Protein AF-A0A357G7L3-F1 (afdb_monomer_lite)

pLDDT: mean 85.68, std 18.19, range [25.36, 98.94]

Sequence (609 aa):
MKKRIKSASIWLIFLLSIVPFSFSGWFTFSQGAEYEEIDGYQEWTENRIVDGEININPEATLVIKKGVKITFEGRAGINAQGKLIVKGTVKEPVVFQKGSEGSEYSISIDSGGEAKISNADISGGGAAPGILMYNDKFFANTAKAASEGAIYVYRNGRLEIESSNLHNNITAIYVEKSSVFNPVKVNRSKFINNADYDVVCSNCISDTDFKYNWWGYADGPKKYFIGSQQYGYEKIRGSINFSDWADREDFRDPVILVPGILGSQKKDGQWQLDLVFHTYDNLYEEFVDSGYVPEKDLFKFPYEWRDSNIENAKLLEKKIEEIKTQTKWPKVDVVAHSMGGLLTREYVESNYYGNDIDQLVTLGTPHNGAPEAYLKWEGSKWFWSIGDIYAKNIVKQEAEESGFDNIFDYMRQRPITSLKELLPVYDYLQDADNNYAFKVYPDDYPRNEFLENINNEENKNKLNNIEFNKIIGKLGNENITIAGFKVVDADMGKYWEHGYPHGLEIPVFGDGGMFYSDGDKTVPLFSGRSENIPADYLIEIDSDHHNLPTEAQRDVLELLTGKRPEEENRDNLIKNILFVSVFSPVDLQITAPDGNRIGKDFATGEILN

Structure (mmCIF, N/CA/C/O backbone):
data_AF-A0A357G7L3-F1
#
_entry.id   AF-A0A357G7L3-F1
#
loop_
_atom_site.group_PDB
_atom_site.id
_atom_site.type_symbol
_atom_site.label_atom_id
_atom_site.label_alt_id
_atom_site.label_comp_id
_atom_site.label_asym_id
_atom_site.label_entity_id
_atom_site.label_seq_id
_atom_site.pdbx_PDB_ins_code
_atom_site.Cartn_x
_atom_site.Cartn_y
_atom_site.Cartn_z
_atom_site.occupancy
_atom_site.B_iso_or_equiv
_atom_site.auth_seq_id
_atom_site.auth_comp_id
_atom_site.auth_asym_id
_atom_site.auth_atom_id
_atom_site.pdbx_PDB_model_num
ATOM 1 N N . MET A 1 1 ? 67.935 1.672 54.581 1.00 39.34 1 MET A N 1
ATOM 2 C CA . MET A 1 1 ? 68.642 2.597 53.668 1.00 39.34 1 MET A CA 1
ATOM 3 C C . MET A 1 1 ? 67.605 3.559 53.094 1.00 39.34 1 MET A C 1
ATOM 5 O O . MET A 1 1 ? 66.572 3.108 52.625 1.00 39.34 1 MET A O 1
ATOM 9 N N . LYS A 1 2 ? 67.802 4.867 53.289 1.00 31.62 2 LYS A N 1
ATOM 10 C CA . LYS A 1 2 ? 66.852 5.952 52.986 1.00 31.62 2 LYS A CA 1
ATOM 11 C C . LYS A 1 2 ? 66.720 6.192 51.472 1.00 31.62 2 LYS A C 1
ATOM 13 O O . LYS A 1 2 ? 67.746 6.386 50.832 1.00 31.62 2 LYS A O 1
ATOM 18 N N . LYS A 1 3 ? 65.497 6.374 50.962 1.00 32.53 3 LYS A N 1
ATOM 19 C CA . LYS A 1 3 ? 65.072 7.594 50.240 1.00 32.53 3 LYS A CA 1
ATOM 20 C C . LYS A 1 3 ? 63.550 7.606 50.058 1.00 32.53 3 LYS A C 1
ATOM 22 O O . LYS A 1 3 ? 62.914 6.575 49.902 1.00 32.53 3 LYS A O 1
ATOM 27 N N . ARG A 1 4 ? 62.995 8.805 50.178 1.00 31.42 4 ARG A N 1
ATOM 28 C CA . ARG A 1 4 ? 61.582 9.183 50.274 1.00 31.42 4 ARG A CA 1
ATOM 29 C C . ARG A 1 4 ? 61.407 10.378 49.313 1.00 31.42 4 ARG A C 1
ATOM 31 O O . ARG A 1 4 ? 62.394 11.099 49.159 1.00 31.42 4 ARG A O 1
ATOM 38 N N . ILE A 1 5 ? 60.165 10.638 48.853 1.00 32.31 5 ILE A N 1
ATOM 39 C CA . ILE A 1 5 ? 59.614 11.952 48.390 1.00 32.31 5 ILE A CA 1
ATOM 40 C C . ILE A 1 5 ? 59.946 12.278 46.899 1.00 32.31 5 ILE A C 1
ATOM 42 O O . ILE A 1 5 ? 61.085 12.061 46.515 1.00 32.31 5 ILE A O 1
ATOM 46 N N . LYS A 1 6 ? 59.098 12.777 45.964 1.00 30.19 6 LYS A N 1
ATOM 47 C CA . LYS A 1 6 ? 57.823 13.563 45.859 1.00 30.19 6 LYS A CA 1
ATOM 48 C C . LYS A 1 6 ? 57.336 13.448 44.373 1.00 30.19 6 LYS A C 1
ATOM 50 O O . LYS A 1 6 ? 58.198 13.316 43.518 1.00 30.19 6 LYS A O 1
ATOM 55 N N . SER A 1 7 ? 56.050 13.282 44.022 1.00 26.92 7 SER A N 1
ATOM 56 C CA . SER A 1 7 ? 54.958 14.266 43.762 1.00 26.92 7 SER A CA 1
ATOM 57 C C . SER A 1 7 ? 54.623 14.563 42.286 1.00 26.92 7 SER A C 1
ATOM 59 O O . SER A 1 7 ? 55.521 14.880 41.519 1.00 26.92 7 SER A O 1
ATOM 61 N N . ALA A 1 8 ? 53.305 14.665 42.042 1.00 26.86 8 ALA A N 1
ATOM 62 C CA . ALA A 1 8 ? 52.579 15.570 41.130 1.00 26.86 8 ALA A CA 1
ATOM 63 C C . ALA A 1 8 ? 52.374 15.189 39.641 1.00 26.86 8 ALA A C 1
ATOM 65 O O . ALA A 1 8 ? 53.281 15.289 38.828 1.00 26.86 8 ALA A O 1
ATOM 66 N N . SER A 1 9 ? 51.114 14.816 39.354 1.00 26.20 9 SER A N 1
ATOM 67 C CA . SER A 1 9 ? 50.146 15.399 38.394 1.00 26.20 9 SER A CA 1
ATOM 68 C C . SER A 1 9 ? 50.564 15.762 36.958 1.00 26.20 9 SER A C 1
ATOM 70 O O . SER A 1 9 ? 51.493 16.541 36.800 1.00 26.20 9 SER A O 1
ATOM 72 N N . ILE A 1 10 ? 49.752 15.353 35.955 1.00 28.16 10 ILE A N 1
ATOM 73 C CA . ILE A 1 10 ? 49.103 16.207 34.913 1.00 28.16 10 ILE A CA 1
ATOM 74 C C . ILE A 1 10 ? 48.273 15.361 33.890 1.00 28.16 10 ILE A C 1
ATOM 76 O O . ILE A 1 10 ? 48.823 14.480 33.244 1.00 28.16 10 ILE A O 1
ATOM 80 N N . TRP A 1 11 ? 46.960 15.675 33.812 1.00 25.36 11 TRP A N 1
ATOM 81 C CA . TRP A 1 11 ? 45.979 15.771 32.684 1.00 25.36 11 TRP A CA 1
ATOM 82 C C . TRP A 1 11 ? 45.810 14.639 31.627 1.00 25.36 11 TRP A C 1
ATOM 84 O O . TRP A 1 11 ? 46.772 14.266 30.974 1.00 25.36 11 TRP A O 1
ATOM 94 N N . LEU A 1 12 ? 44.625 13.994 31.501 1.00 25.47 12 LEU A N 1
ATOM 95 C CA . LEU A 1 12 ? 43.360 14.341 30.765 1.00 25.47 12 LEU A CA 1
ATOM 96 C C . LEU A 1 12 ? 43.312 13.545 29.422 1.00 25.47 12 LEU A C 1
ATOM 98 O O . LEU A 1 12 ? 44.303 13.544 28.711 1.00 25.47 12 LEU A O 1
ATOM 102 N N . ILE A 1 13 ? 42.287 12.763 29.039 1.00 27.81 13 ILE A N 1
ATOM 103 C CA . ILE A 1 13 ? 40.971 13.162 28.486 1.00 27.81 13 ILE A CA 1
ATOM 104 C C . ILE A 1 13 ? 40.034 11.936 28.389 1.00 27.81 13 ILE A C 1
ATOM 106 O O . ILE A 1 13 ? 40.453 10.835 28.041 1.00 27.81 13 ILE A O 1
ATOM 110 N N . PHE A 1 14 ? 38.757 12.189 28.689 1.00 28.38 14 PHE A N 1
ATOM 111 C CA . PHE A 1 14 ? 37.564 11.354 28.501 1.00 28.38 14 PHE A CA 1
ATOM 112 C C . PHE A 1 14 ? 37.250 11.081 27.018 1.00 28.38 14 PHE A C 1
ATOM 114 O O . PHE A 1 14 ? 37.253 12.012 26.218 1.00 28.38 14 PHE A O 1
ATOM 121 N N . LEU A 1 15 ? 36.808 9.864 26.694 1.00 26.70 15 LEU A N 1
ATOM 122 C CA . LEU A 1 15 ? 35.846 9.628 25.610 1.00 26.70 15 LEU A CA 1
ATOM 123 C C . LEU A 1 15 ? 35.003 8.401 25.974 1.00 26.70 15 LEU A C 1
ATOM 125 O O . LEU A 1 15 ? 35.459 7.263 25.917 1.00 26.70 15 LEU A O 1
ATOM 129 N N . LEU A 1 16 ? 33.791 8.686 26.452 1.00 28.05 16 LEU A N 1
ATOM 130 C CA . LEU A 1 16 ? 32.743 7.730 26.789 1.00 28.05 16 LEU A CA 1
ATOM 131 C C . LEU A 1 16 ? 31.915 7.494 25.523 1.00 28.05 16 LEU A C 1
ATOM 133 O O . LEU A 1 16 ? 31.209 8.393 25.073 1.00 28.05 16 LEU A O 1
ATOM 137 N N . SER A 1 17 ? 32.008 6.299 24.952 1.00 29.05 17 SER A N 1
ATOM 138 C CA . SER A 1 17 ? 31.019 5.767 24.019 1.00 29.05 17 SER A CA 1
ATOM 139 C C . SER A 1 17 ? 29.922 5.082 24.836 1.00 29.05 17 SER A C 1
ATOM 141 O O . SER A 1 17 ? 30.154 4.065 25.488 1.00 29.05 17 SER A O 1
ATOM 143 N N . ILE A 1 18 ? 28.730 5.677 24.844 1.00 30.11 18 ILE A N 1
ATOM 144 C CA . ILE A 1 18 ? 27.526 5.081 25.424 1.00 30.11 18 ILE A CA 1
ATOM 145 C C . ILE A 1 18 ? 26.896 4.200 24.346 1.00 30.11 18 ILE A C 1
ATOM 147 O O . ILE A 1 18 ? 26.459 4.696 23.311 1.00 30.11 18 ILE A O 1
ATOM 151 N N . VAL A 1 19 ? 26.859 2.897 24.605 1.00 28.52 19 VAL A N 1
ATOM 152 C CA . VAL A 1 19 ? 25.943 1.947 23.963 1.00 28.52 19 VAL A CA 1
ATOM 153 C C . VAL A 1 19 ? 24.786 1.752 24.949 1.00 28.52 19 VAL A C 1
ATOM 155 O O . VAL A 1 19 ? 25.072 1.496 26.124 1.00 28.52 19 VAL A O 1
ATOM 158 N N . PRO A 1 20 ? 23.506 1.876 24.559 1.00 31.75 20 PRO A N 1
ATOM 159 C CA . PRO A 1 20 ? 22.413 1.539 25.458 1.00 31.75 20 PRO A CA 1
ATOM 160 C C . PRO A 1 20 ? 22.331 0.012 25.590 1.00 31.75 20 PRO A C 1
ATOM 162 O O . PRO A 1 20 ? 21.983 -0.697 24.651 1.00 31.75 20 PRO A O 1
ATOM 165 N N . PHE A 1 21 ? 22.706 -0.494 26.764 1.00 30.22 21 PHE A N 1
ATOM 166 C CA . PHE A 1 21 ? 22.472 -1.878 27.172 1.00 30.22 21 PHE A CA 1
ATOM 167 C C . PHE A 1 21 ? 21.003 -2.047 27.583 1.00 30.22 21 PHE A C 1
ATOM 169 O O . PHE A 1 21 ? 20.530 -1.344 28.475 1.00 30.22 21 PHE A O 1
ATOM 176 N N . SER A 1 22 ? 20.309 -3.018 26.990 1.00 30.03 22 SER A N 1
ATOM 177 C CA . SER A 1 22 ? 19.038 -3.542 27.495 1.00 30.03 22 SER A CA 1
ATOM 178 C C . SER A 1 22 ? 19.307 -4.446 28.702 1.00 30.03 22 SER A C 1
ATOM 180 O O . SER A 1 22 ? 20.024 -5.442 28.580 1.00 30.03 22 SER A O 1
ATOM 182 N N . PHE A 1 23 ? 18.742 -4.126 29.865 1.00 31.41 23 PHE A N 1
ATOM 183 C CA . PHE A 1 23 ? 18.791 -5.004 31.034 1.00 31.41 23 PHE A CA 1
ATOM 184 C C . PHE A 1 23 ? 17.502 -5.823 31.117 1.00 31.41 23 PHE A C 1
ATOM 186 O O . PHE A 1 23 ? 16.432 -5.289 31.387 1.00 31.41 23 PHE A O 1
ATOM 193 N N . SER A 1 24 ? 17.620 -7.132 30.911 1.00 33.69 24 SER A N 1
ATOM 194 C CA . SER A 1 24 ? 16.601 -8.120 31.255 1.00 33.69 24 SER A CA 1
ATOM 195 C C . SER A 1 24 ? 16.919 -8.739 32.619 1.00 33.69 24 SER A C 1
ATOM 197 O O . SER A 1 24 ? 18.029 -9.238 32.814 1.00 33.69 24 SER A O 1
ATOM 199 N N . GLY A 1 25 ? 15.926 -8.810 33.508 1.00 32.34 25 GLY A N 1
ATOM 200 C CA . GLY A 1 25 ? 15.836 -9.895 34.488 1.00 32.34 25 GLY A CA 1
ATOM 201 C C . GLY A 1 25 ? 15.908 -9.527 35.973 1.00 32.34 25 GLY A C 1
ATOM 202 O O . GLY A 1 25 ? 16.988 -9.398 36.538 1.00 32.34 25 GLY A O 1
ATOM 203 N N . TRP A 1 26 ? 14.723 -9.561 36.592 1.00 32.16 26 TRP A N 1
ATOM 204 C CA . TRP A 1 26 ? 14.417 -10.070 37.940 1.00 32.16 26 TRP A CA 1
ATOM 205 C C . TRP A 1 26 ? 14.844 -9.244 39.160 1.00 32.16 26 TRP A C 1
ATOM 207 O O . TRP A 1 26 ? 15.916 -9.445 39.721 1.00 32.16 26 TRP A O 1
ATOM 217 N N . PHE A 1 27 ? 13.887 -8.482 39.700 1.00 31.22 27 PHE A N 1
ATOM 218 C CA . PHE A 1 27 ? 13.750 -8.273 41.144 1.00 31.22 27 PHE A CA 1
ATOM 219 C C . PHE A 1 27 ? 12.268 -8.258 41.537 1.00 31.22 27 PHE A C 1
ATOM 221 O O . PHE A 1 27 ? 11.492 -7.469 41.020 1.00 31.22 27 PHE A O 1
ATOM 228 N N . THR A 1 28 ? 11.884 -9.121 42.477 1.00 36.12 28 THR A N 1
ATOM 229 C CA . THR A 1 28 ? 10.597 -9.066 43.187 1.00 36.12 28 THR A CA 1
ATOM 230 C C . THR A 1 28 ? 10.779 -8.360 44.528 1.00 36.12 28 THR A C 1
ATOM 232 O O . THR A 1 28 ? 11.571 -8.857 45.327 1.00 36.12 28 THR A O 1
ATOM 235 N N . PHE A 1 29 ? 10.018 -7.293 44.815 1.00 29.64 29 PHE A N 1
ATOM 236 C CA . PHE A 1 29 ? 9.606 -6.895 46.178 1.00 29.64 29 PHE A CA 1
ATOM 237 C C . PHE A 1 29 ? 8.396 -5.921 46.171 1.00 29.64 29 PHE A C 1
ATOM 239 O O . PHE A 1 29 ? 8.547 -4.733 45.942 1.00 29.64 29 PHE A O 1
ATOM 246 N N . SER A 1 30 ? 7.213 -6.471 46.485 1.00 33.09 30 SER A N 1
ATOM 247 C CA . SER A 1 30 ? 6.075 -5.963 47.292 1.00 33.09 30 SER A CA 1
ATOM 248 C C . SER A 1 30 ? 5.694 -4.459 47.379 1.00 33.09 30 SER A C 1
ATOM 250 O O . SER A 1 30 ? 6.365 -3.683 48.053 1.00 33.09 30 SER A O 1
ATOM 252 N N . GLN A 1 31 ? 4.423 -4.213 47.007 1.00 37.75 31 GLN A N 1
ATOM 253 C CA . GLN A 1 31 ? 3.439 -3.189 47.442 1.00 37.75 31 GLN A CA 1
ATOM 254 C C . GLN A 1 31 ? 3.628 -1.715 47.030 1.00 37.75 31 GLN A C 1
ATOM 256 O O . GLN A 1 31 ? 4.092 -0.868 47.788 1.00 37.75 31 GLN A O 1
ATOM 261 N N . GLY A 1 32 ? 3.046 -1.423 45.869 1.00 33.84 32 GLY A N 1
ATOM 262 C CA . GLY A 1 32 ? 2.427 -0.182 45.393 1.00 33.84 32 GLY A CA 1
ATOM 263 C C . GLY A 1 32 ? 1.680 -0.570 44.108 1.00 33.84 32 GLY A C 1
ATOM 264 O O . GLY A 1 32 ? 2.061 -1.571 43.511 1.00 33.84 32 GLY A O 1
ATOM 265 N N . ALA A 1 33 ? 0.600 0.103 43.701 1.00 41.78 33 ALA A N 1
ATOM 266 C 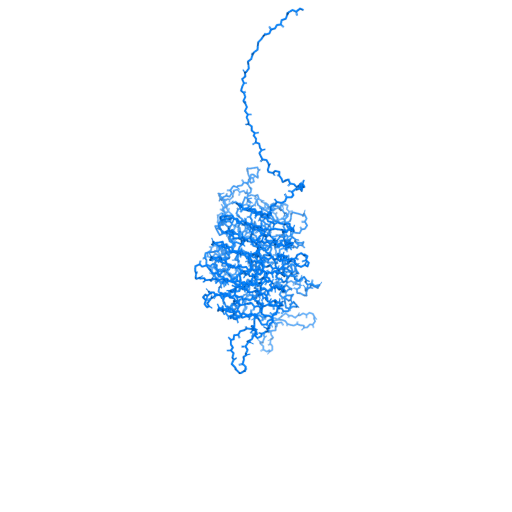CA . ALA A 1 33 ? 0.013 -0.178 42.384 1.00 41.78 33 ALA A CA 1
ATOM 267 C C . ALA A 1 33 ? 1.110 0.047 41.327 1.00 41.78 33 ALA A C 1
ATOM 269 O O . ALA A 1 33 ? 1.561 1.181 41.178 1.00 41.78 33 ALA A O 1
ATOM 270 N N . GLU A 1 34 ? 1.620 -1.021 40.704 1.00 59.03 34 GLU A N 1
ATOM 271 C CA . GLU A 1 34 ? 2.660 -0.910 39.681 1.00 59.03 34 GLU A CA 1
ATOM 272 C C . GLU A 1 34 ? 2.021 -0.253 38.460 1.00 59.03 34 GLU A C 1
ATOM 274 O O . GLU A 1 34 ? 1.137 -0.815 37.814 1.00 59.03 34 GLU A O 1
ATOM 279 N N . TYR A 1 35 ? 2.420 0.989 38.207 1.00 69.69 35 TYR A N 1
ATOM 280 C CA . TYR A 1 35 ? 2.161 1.662 36.951 1.00 69.69 35 TYR A CA 1
ATOM 281 C C . TYR A 1 35 ? 3.494 1.851 36.225 1.00 69.69 35 TYR A C 1
ATOM 283 O O . TYR A 1 35 ? 4.510 2.169 36.847 1.00 69.69 35 TYR A O 1
ATOM 291 N N . GLU A 1 36 ? 3.497 1.630 34.917 1.00 87.88 36 GLU A N 1
ATOM 292 C CA . GLU A 1 36 ? 4.635 1.897 34.034 1.00 87.88 36 GLU A CA 1
ATOM 293 C C . GLU A 1 36 ? 4.370 3.194 33.278 1.00 87.88 36 GLU A C 1
ATOM 295 O O . GLU A 1 36 ? 3.270 3.412 32.774 1.00 87.88 36 GLU A O 1
ATOM 300 N N . GLU A 1 37 ? 5.371 4.066 33.208 1.00 93.19 37 GLU A N 1
ATOM 301 C CA . GLU A 1 37 ? 5.282 5.343 32.501 1.00 93.19 37 GLU A CA 1
ATOM 302 C C . GLU A 1 37 ? 6.087 5.292 31.201 1.00 93.19 37 GLU A C 1
ATOM 304 O O . GLU A 1 37 ? 7.216 4.797 31.165 1.00 93.19 37 GLU A O 1
ATOM 309 N N . ILE A 1 38 ? 5.508 5.842 30.136 1.00 95.06 38 ILE A N 1
ATOM 310 C CA . ILE A 1 38 ? 6.171 6.070 28.854 1.00 95.06 38 ILE A CA 1
ATOM 311 C C . ILE A 1 38 ? 6.295 7.581 28.669 1.00 95.06 38 ILE A C 1
ATOM 313 O O . ILE A 1 38 ? 5.299 8.259 28.426 1.00 95.06 38 ILE A O 1
ATOM 317 N N . ASP A 1 39 ? 7.523 8.093 28.775 1.00 94.25 39 ASP A N 1
ATOM 318 C CA . ASP A 1 39 ? 7.857 9.530 28.727 1.00 94.25 39 ASP A CA 1
ATOM 319 C C . ASP A 1 39 ? 8.381 10.013 27.364 1.00 94.25 39 ASP A C 1
ATOM 321 O O . ASP A 1 39 ? 8.686 11.190 27.176 1.00 94.25 39 ASP A O 1
ATOM 325 N N . GLY A 1 40 ? 8.537 9.107 26.401 1.00 95.94 40 GLY A N 1
ATOM 326 C CA . GLY A 1 40 ? 9.129 9.413 25.103 1.00 95.94 40 GLY A CA 1
ATOM 327 C C . GLY A 1 40 ? 8.655 8.465 24.013 1.00 95.94 40 GLY A C 1
ATOM 328 O O . GLY A 1 40 ? 7.527 7.982 24.043 1.00 95.94 40 GLY A O 1
ATOM 329 N N . TYR A 1 41 ? 9.515 8.213 23.031 1.00 97.69 41 TYR A N 1
ATOM 330 C CA . TYR A 1 41 ? 9.234 7.243 21.980 1.00 97.69 41 TYR A CA 1
ATOM 331 C C . TYR A 1 41 ? 9.600 5.829 22.435 1.00 97.69 41 TYR A C 1
ATOM 333 O O . TYR A 1 41 ? 10.744 5.584 22.821 1.00 97.69 41 TYR A O 1
ATOM 341 N N . GLN A 1 42 ? 8.656 4.899 22.340 1.00 97.44 42 GLN A N 1
ATOM 342 C CA . GLN A 1 42 ? 8.879 3.481 22.597 1.00 97.44 42 GLN A CA 1
ATOM 343 C C . GLN A 1 42 ? 8.189 2.635 21.529 1.00 97.44 42 GLN A C 1
ATOM 345 O O . GLN A 1 42 ? 7.075 2.939 21.109 1.00 97.44 42 GLN A O 1
ATOM 350 N N . GLU A 1 43 ? 8.837 1.543 21.124 1.00 97.31 43 GLU A N 1
ATOM 351 C CA . GLU A 1 43 ? 8.228 0.523 20.272 1.00 97.31 43 GLU A CA 1
ATOM 352 C C . GLU A 1 43 ? 8.157 -0.813 21.006 1.00 97.31 43 GLU A C 1
ATOM 354 O O . GLU A 1 43 ? 9.115 -1.224 21.664 1.00 97.31 43 GLU A O 1
ATOM 359 N N . TRP A 1 44 ? 7.029 -1.504 20.873 1.00 97.88 44 TRP A N 1
ATOM 360 C CA . TRP A 1 44 ? 6.854 -2.885 21.299 1.00 97.88 44 TRP A CA 1
ATOM 361 C C . TRP A 1 44 ? 6.809 -3.784 20.069 1.00 97.88 44 TRP A C 1
ATOM 363 O O . TRP A 1 44 ? 5.959 -3.615 19.193 1.00 97.88 44 TRP A O 1
ATOM 373 N N . THR A 1 45 ? 7.737 -4.737 20.026 1.00 97.31 45 THR A N 1
ATOM 374 C CA . THR A 1 45 ? 7.901 -5.736 18.957 1.00 97.31 45 THR A CA 1
ATOM 375 C C . THR A 1 45 ? 7.751 -7.169 19.464 1.00 97.31 45 THR A C 1
ATOM 377 O O . THR A 1 45 ? 7.819 -8.106 18.678 1.00 97.31 45 THR A O 1
ATOM 380 N N . GLU A 1 46 ? 7.570 -7.356 20.773 1.00 97.75 46 GLU A N 1
ATOM 381 C CA . GLU A 1 46 ? 7.456 -8.663 21.419 1.00 97.75 46 GLU A CA 1
ATOM 382 C C . GLU A 1 46 ? 6.165 -8.762 22.230 1.00 97.75 46 GLU A C 1
ATOM 384 O O . GLU A 1 46 ? 5.632 -7.761 22.715 1.00 97.75 46 GLU A O 1
ATOM 389 N N . ASN A 1 47 ? 5.681 -9.994 22.395 1.00 98.06 47 ASN A N 1
ATOM 390 C CA . ASN A 1 47 ? 4.518 -10.290 23.225 1.00 98.06 47 ASN A CA 1
ATOM 391 C C . ASN A 1 47 ? 4.743 -9.829 24.665 1.00 98.06 47 ASN A C 1
ATOM 393 O O . ASN A 1 47 ? 5.826 -10.005 25.225 1.00 98.06 47 ASN A O 1
ATOM 397 N N . ARG A 1 48 ? 3.690 -9.299 25.285 1.00 95.81 48 ARG A N 1
ATOM 398 C CA . ARG A 1 48 ? 3.775 -8.678 26.602 1.00 95.81 48 ARG A CA 1
ATOM 399 C C . ARG A 1 48 ? 2.618 -9.089 27.500 1.00 95.81 48 ARG A C 1
ATOM 401 O O . ARG A 1 48 ? 1.477 -9.196 27.054 1.00 95.81 48 ARG A O 1
ATOM 408 N N . ILE A 1 49 ? 2.929 -9.286 28.777 1.00 96.06 49 ILE A N 1
ATOM 409 C CA . ILE A 1 49 ? 1.937 -9.362 29.849 1.00 96.06 49 ILE A CA 1
ATOM 410 C C . ILE A 1 49 ? 1.882 -7.988 30.516 1.00 96.06 49 ILE A C 1
ATOM 412 O O . ILE A 1 49 ? 2.929 -7.408 30.805 1.00 96.06 49 ILE A O 1
ATOM 416 N N . VAL A 1 50 ? 0.673 -7.477 30.718 1.00 92.31 50 VAL A N 1
ATOM 417 C CA . VAL A 1 50 ? 0.401 -6.225 31.425 1.00 92.31 50 VAL A CA 1
ATOM 418 C C . VAL A 1 50 ? -0.469 -6.565 32.630 1.00 92.31 50 VAL A C 1
ATOM 420 O O . VAL A 1 50 ? -1.595 -7.020 32.469 1.00 92.31 50 VAL A O 1
ATOM 423 N N . ASP A 1 51 ? 0.056 -6.380 33.833 1.00 89.62 51 ASP A N 1
ATOM 424 C CA . ASP A 1 51 ? -0.582 -6.720 35.113 1.00 89.62 51 ASP A CA 1
ATOM 425 C C . ASP A 1 51 ? -0.840 -5.487 36.005 1.00 89.62 51 ASP A C 1
ATOM 427 O O . ASP A 1 51 ? -1.173 -5.614 37.185 1.00 89.62 51 ASP A O 1
ATOM 431 N N . GLY A 1 52 ? -0.740 -4.293 35.411 1.00 84.38 52 GLY A N 1
ATOM 432 C CA . GLY A 1 52 ? -0.991 -2.988 36.020 1.00 84.38 52 GLY A CA 1
ATOM 433 C C . GLY A 1 52 ? -1.370 -1.931 34.975 1.00 84.38 52 GLY A C 1
ATOM 434 O O . GLY A 1 52 ? -1.823 -2.265 33.879 1.00 84.38 52 GLY A O 1
ATOM 435 N N . GLU A 1 53 ? -1.201 -0.650 35.303 1.00 87.69 53 GLU A N 1
ATOM 436 C CA . GLU A 1 53 ? -1.560 0.457 34.400 1.00 87.69 53 GLU A CA 1
ATOM 437 C C . GLU A 1 53 ? -0.338 0.962 33.620 1.00 87.69 53 GLU A C 1
ATOM 439 O O . GLU A 1 53 ? 0.674 1.332 34.215 1.00 87.69 53 GLU A O 1
ATOM 444 N N . ILE A 1 54 ? -0.434 1.041 32.293 1.00 92.25 54 ILE A N 1
ATOM 445 C CA . ILE A 1 54 ? 0.579 1.673 31.439 1.00 92.25 54 ILE A CA 1
ATOM 446 C C . ILE A 1 54 ? 0.136 3.101 31.117 1.00 92.25 54 ILE A C 1
ATOM 448 O O . ILE A 1 54 ? -0.823 3.294 30.376 1.00 92.25 54 ILE A O 1
ATOM 452 N N . ASN A 1 55 ? 0.846 4.113 31.610 1.00 93.00 55 ASN A N 1
ATOM 453 C CA . ASN A 1 55 ? 0.570 5.517 31.312 1.00 93.00 55 ASN A CA 1
ATOM 454 C C . ASN A 1 55 ? 1.485 6.021 30.193 1.00 93.00 55 ASN A C 1
ATOM 456 O O . ASN A 1 55 ? 2.696 6.137 30.365 1.00 93.00 55 ASN A O 1
ATOM 460 N N . ILE A 1 56 ? 0.900 6.370 29.049 1.00 95.88 56 ILE A N 1
ATOM 461 C CA . ILE A 1 56 ? 1.601 7.085 27.980 1.00 95.88 56 ILE A CA 1
ATOM 462 C C . ILE A 1 56 ? 1.438 8.573 28.260 1.00 95.88 56 ILE A C 1
ATOM 464 O O . ILE A 1 56 ? 0.355 9.127 28.048 1.00 95.88 56 ILE A O 1
ATOM 468 N N . ASN A 1 57 ? 2.503 9.206 28.743 1.00 95.56 57 ASN A N 1
ATOM 469 C CA . ASN A 1 57 ? 2.475 10.599 29.168 1.00 95.56 57 ASN A CA 1
ATOM 470 C C . ASN A 1 57 ? 2.292 11.558 27.975 1.00 95.56 57 ASN A C 1
ATOM 472 O O . ASN A 1 57 ? 2.504 11.173 26.821 1.00 95.56 57 ASN A O 1
ATOM 476 N N . PRO A 1 58 ? 1.871 12.815 28.212 1.00 95.19 58 PRO A N 1
ATOM 477 C CA . PRO A 1 58 ? 1.761 13.810 27.149 1.00 95.19 58 PRO A CA 1
ATOM 478 C C . PRO A 1 58 ? 3.056 13.913 26.333 1.00 95.19 58 PRO A C 1
ATOM 480 O O . PRO A 1 58 ? 4.145 13.825 26.887 1.00 95.19 58 PRO A O 1
ATOM 483 N N . GLU A 1 59 ? 2.931 14.106 25.019 1.00 93.88 59 GLU A N 1
ATOM 484 C CA . GLU A 1 59 ? 4.049 14.152 24.052 1.00 93.88 59 GLU A CA 1
ATOM 485 C C . GLU A 1 59 ? 4.793 12.819 23.823 1.00 93.88 59 GLU A C 1
ATOM 487 O O . GLU A 1 59 ? 5.482 12.682 22.809 1.00 93.88 59 GLU A O 1
ATOM 492 N N . ALA A 1 60 ? 4.600 11.809 24.676 1.00 97.12 60 ALA A N 1
ATOM 493 C CA . ALA A 1 60 ? 5.144 10.473 24.469 1.00 97.12 60 ALA A CA 1
ATOM 494 C C . ALA A 1 60 ? 4.408 9.722 23.348 1.00 97.12 60 ALA A C 1
ATOM 496 O O . ALA A 1 60 ? 3.264 10.028 22.998 1.00 97.12 60 ALA A O 1
ATOM 497 N N . THR A 1 61 ? 5.073 8.732 22.755 1.00 97.88 61 THR A N 1
ATOM 498 C CA . THR A 1 61 ? 4.511 7.878 21.704 1.00 97.88 61 THR A CA 1
ATOM 499 C C . THR A 1 61 ? 4.870 6.425 21.973 1.00 97.88 61 THR A C 1
ATOM 501 O O . THR A 1 61 ? 6.046 6.067 21.954 1.00 97.88 61 THR A O 1
ATOM 504 N N . LEU A 1 62 ? 3.855 5.587 22.161 1.00 98.19 62 LEU A N 1
ATOM 505 C CA . LEU A 1 62 ? 3.993 4.137 22.158 1.00 98.19 62 LEU A CA 1
ATOM 506 C C . LEU A 1 62 ? 3.541 3.585 20.804 1.00 98.19 62 LEU A C 1
ATOM 508 O O . LEU A 1 62 ? 2.398 3.798 20.399 1.00 98.19 62 LEU A O 1
ATOM 512 N N . VAL A 1 63 ? 4.417 2.837 20.135 1.00 98.00 63 VAL A N 1
ATOM 513 C CA . VAL A 1 63 ? 4.099 2.091 18.914 1.00 98.00 63 VAL A CA 1
ATOM 514 C C . VAL A 1 63 ? 4.060 0.596 19.216 1.00 98.00 63 VAL A C 1
ATOM 516 O O . VAL A 1 63 ? 5.061 0.034 19.642 1.00 98.00 63 VAL A O 1
ATOM 519 N N . ILE A 1 64 ? 2.941 -0.073 18.953 1.00 98.31 64 ILE A N 1
ATOM 520 C CA . ILE A 1 64 ? 2.816 -1.532 19.053 1.00 98.31 64 ILE A CA 1
ATOM 521 C C . ILE A 1 64 ? 2.819 -2.096 17.634 1.00 98.31 64 ILE A C 1
ATOM 523 O O . ILE A 1 64 ? 1.941 -1.768 16.836 1.00 98.31 64 ILE A O 1
ATOM 527 N N . LYS A 1 65 ? 3.840 -2.885 17.296 1.00 97.19 65 LYS A N 1
ATOM 528 C CA . LYS A 1 65 ? 4.042 -3.423 15.944 1.00 97.19 65 LYS A CA 1
ATOM 529 C C . LYS A 1 65 ? 3.231 -4.701 15.724 1.00 97.19 65 LYS A C 1
ATOM 531 O O . LYS A 1 65 ? 2.810 -5.352 16.676 1.00 97.19 65 LYS A O 1
ATOM 536 N N . LYS A 1 66 ? 3.040 -5.054 14.455 1.00 96.50 66 LYS A N 1
ATOM 537 C CA . LYS A 1 66 ? 2.314 -6.238 13.987 1.00 96.50 66 LYS A CA 1
ATOM 538 C C . LYS A 1 66 ? 2.760 -7.532 14.666 1.00 96.50 66 LYS A C 1
ATOM 540 O O . LYS A 1 66 ? 3.916 -7.667 15.061 1.00 96.50 66 LYS A O 1
ATOM 545 N N . GLY A 1 67 ? 1.826 -8.467 14.819 1.00 97.25 67 GLY A N 1
ATOM 546 C CA . GLY A 1 67 ? 2.054 -9.768 15.456 1.00 97.25 67 GLY A CA 1
ATOM 547 C C . GLY A 1 67 ? 2.238 -9.733 16.977 1.00 97.25 67 GLY A C 1
ATOM 548 O O . GLY A 1 67 ? 2.263 -10.789 17.610 1.00 97.25 67 GLY A O 1
ATOM 549 N N . VAL A 1 68 ? 2.337 -8.549 17.592 1.00 98.62 68 VAL A N 1
ATOM 550 C CA . VAL A 1 68 ? 2.462 -8.423 19.045 1.00 98.62 68 VAL A CA 1
ATOM 551 C C . VAL A 1 68 ? 1.156 -8.796 19.733 1.00 98.62 68 VAL A C 1
ATOM 553 O O . VAL A 1 68 ? 0.078 -8.299 19.407 1.00 98.62 68 VAL A O 1
ATOM 556 N N . LYS A 1 69 ? 1.279 -9.635 20.757 1.00 98.69 69 LYS A N 1
ATOM 557 C CA . LYS A 1 69 ? 0.195 -10.028 21.647 1.00 98.69 69 LYS A CA 1
ATOM 558 C C . LYS A 1 69 ? 0.357 -9.400 23.027 1.00 98.69 69 LYS A C 1
ATOM 560 O O . LYS A 1 69 ? 1.315 -9.701 23.740 1.00 98.69 69 LYS A O 1
ATOM 565 N N . ILE A 1 70 ? -0.617 -8.592 23.425 1.00 98.19 70 ILE A N 1
ATOM 566 C CA . ILE A 1 70 ? -0.745 -7.976 24.743 1.00 98.19 70 ILE A CA 1
ATOM 567 C C . ILE A 1 70 ? -1.782 -8.753 25.552 1.00 98.19 70 ILE A C 1
ATOM 569 O O . ILE A 1 70 ? -2.954 -8.834 25.183 1.00 98.19 70 ILE A O 1
ATOM 573 N N . THR A 1 71 ? -1.336 -9.355 26.652 1.00 97.62 71 THR A N 1
ATOM 574 C CA . THR A 1 71 ? -2.188 -10.114 27.572 1.00 97.62 71 THR A CA 1
ATOM 575 C C . THR A 1 71 ? -2.334 -9.363 28.887 1.00 97.62 71 THR A C 1
ATOM 577 O O . THR A 1 71 ? -1.342 -9.138 29.573 1.00 97.62 71 THR A O 1
ATOM 580 N N . PHE A 1 72 ? -3.561 -8.994 29.242 1.00 93.88 72 PHE A N 1
ATOM 581 C CA . PHE A 1 72 ? -3.857 -8.257 30.468 1.00 93.88 72 PHE A CA 1
ATOM 582 C C . PHE A 1 72 ? -4.215 -9.201 31.619 1.00 93.88 72 PHE A C 1
ATOM 584 O O . PHE A 1 72 ? -5.177 -9.962 31.513 1.00 93.88 72 PHE A O 1
ATOM 591 N N . GLU A 1 73 ? -3.471 -9.143 32.720 1.00 91.69 73 GLU A N 1
ATOM 592 C CA . GLU A 1 73 ? -3.679 -9.965 33.915 1.00 91.69 73 GLU A CA 1
ATOM 593 C C . GLU A 1 73 ? -4.193 -9.128 35.091 1.00 91.69 73 GLU A C 1
ATOM 595 O O . GLU A 1 73 ? -3.858 -7.958 35.245 1.00 91.69 73 GLU A O 1
ATOM 600 N N . GLY A 1 74 ? -5.031 -9.727 35.942 1.00 85.75 74 GLY A N 1
ATOM 601 C CA . GLY A 1 74 ? -5.676 -8.992 37.034 1.00 85.75 74 GLY A CA 1
ATOM 602 C C . GLY A 1 74 ? -6.502 -7.792 36.546 1.00 85.75 74 GLY A C 1
ATOM 603 O O . GLY A 1 74 ? -7.355 -7.940 35.673 1.00 85.75 74 GLY A O 1
ATOM 604 N N . ARG A 1 75 ? -6.274 -6.618 37.144 1.00 84.12 75 ARG A N 1
ATOM 605 C CA . ARG A 1 75 ? -6.870 -5.342 36.721 1.00 84.12 75 ARG A CA 1
ATOM 606 C C . ARG A 1 75 ? -5.773 -4.477 36.125 1.00 84.12 75 ARG A C 1
ATOM 608 O O . ARG A 1 75 ? -4.941 -3.971 36.874 1.00 84.12 75 ARG A O 1
ATOM 615 N N . ALA A 1 76 ? -5.789 -4.335 34.808 1.00 87.69 76 ALA A N 1
ATOM 616 C CA . ALA A 1 76 ? -4.709 -3.718 34.054 1.00 87.69 76 ALA A CA 1
ATOM 617 C C . ALA A 1 76 ? -5.251 -2.826 32.934 1.00 87.69 76 ALA A C 1
ATOM 619 O O . ALA A 1 76 ? -6.412 -2.941 32.544 1.00 87.69 76 ALA A O 1
ATOM 620 N N . GLY A 1 77 ? -4.421 -1.946 32.390 1.00 90.62 77 GLY A N 1
ATOM 621 C CA . GLY A 1 77 ? -4.885 -0.985 31.398 1.00 90.62 77 GLY A CA 1
ATOM 622 C C . GLY A 1 77 ? -3.763 -0.267 30.675 1.00 90.62 77 GLY A C 1
ATOM 623 O O . GLY A 1 77 ? -2.590 -0.360 31.041 1.00 90.62 77 GLY A O 1
ATOM 624 N N . ILE A 1 78 ? -4.139 0.423 29.604 1.00 93.19 78 ILE A N 1
ATOM 625 C CA . ILE A 1 78 ? -3.282 1.404 28.939 1.00 93.19 78 ILE A CA 1
ATOM 626 C C . ILE A 1 78 ? -4.026 2.730 28.973 1.00 93.19 78 ILE A C 1
ATOM 628 O O . ILE A 1 78 ? -5.115 2.832 28.416 1.00 93.19 78 ILE A O 1
ATOM 632 N N . ASN A 1 79 ? -3.421 3.755 29.551 1.00 92.75 79 ASN A N 1
ATOM 633 C CA . ASN A 1 79 ? -3.933 5.112 29.581 1.00 92.75 79 ASN A CA 1
ATOM 634 C C . ASN A 1 79 ? -3.088 6.014 28.673 1.00 92.75 79 ASN A C 1
ATOM 636 O O . ASN A 1 79 ? -1.942 6.352 28.976 1.00 92.75 79 ASN A O 1
ATOM 640 N N . ALA A 1 80 ? -3.662 6.408 27.542 1.00 94.81 80 ALA A N 1
ATOM 641 C CA . ALA A 1 80 ? -3.026 7.233 26.530 1.00 94.81 80 ALA A CA 1
ATOM 642 C C . ALA A 1 80 ? -3.372 8.718 26.715 1.00 94.81 80 ALA A C 1
ATOM 644 O O . ALA A 1 80 ? -4.423 9.181 26.265 1.00 94.81 80 ALA A O 1
ATOM 645 N N . GLN A 1 81 ? -2.462 9.473 27.340 1.00 93.38 81 GLN A N 1
ATOM 646 C CA . GLN A 1 81 ? -2.450 10.945 27.320 1.00 93.38 81 GLN A CA 1
ATOM 647 C C . GLN A 1 81 ? -1.543 11.491 26.203 1.00 93.38 81 GLN A C 1
ATOM 649 O O . GLN A 1 81 ? -1.746 12.606 25.723 1.00 93.38 81 GLN A O 1
ATOM 654 N N . GLY A 1 82 ? -0.549 10.701 25.786 1.00 95.69 82 GLY A N 1
ATOM 655 C CA . GLY A 1 82 ? 0.243 10.891 24.572 1.00 95.69 82 GLY A CA 1
ATOM 656 C C . GLY A 1 82 ? -0.361 10.179 23.357 1.00 95.69 82 GLY A C 1
ATOM 657 O O . GLY A 1 82 ? -1.579 10.165 23.164 1.00 95.69 82 GLY A O 1
ATOM 658 N N . LYS A 1 83 ? 0.500 9.593 22.518 1.00 97.50 83 LYS A N 1
ATOM 659 C CA . LYS A 1 83 ? 0.111 8.866 21.302 1.00 97.50 83 LYS A CA 1
ATOM 660 C C . LYS A 1 83 ? 0.252 7.358 21.475 1.00 97.50 83 LYS A C 1
ATOM 662 O O . LYS A 1 83 ? 1.335 6.872 21.790 1.00 97.50 83 LYS A O 1
ATOM 667 N N . LEU A 1 84 ? -0.814 6.621 21.192 1.00 98.12 84 LEU A N 1
ATOM 668 C CA . LEU A 1 84 ? -0.802 5.171 21.026 1.00 98.12 84 LEU A CA 1
ATOM 669 C C . LEU A 1 84 ? -0.972 4.842 19.539 1.00 98.12 84 LEU A C 1
ATOM 671 O O . LEU A 1 84 ? -1.992 5.171 18.940 1.00 98.12 84 LEU A O 1
ATOM 675 N N . ILE A 1 85 ? 0.017 4.193 18.934 1.00 97.75 85 ILE A N 1
ATOM 676 C CA . ILE A 1 85 ? -0.020 3.788 17.527 1.00 97.75 85 ILE A CA 1
ATOM 677 C C . ILE A 1 85 ? 0.075 2.267 17.470 1.00 97.75 85 ILE A C 1
ATOM 679 O O . ILE A 1 85 ? 1.126 1.692 17.730 1.00 97.75 85 ILE A O 1
ATOM 683 N N . VAL A 1 86 ? -1.013 1.604 17.110 1.00 98.19 86 VAL A N 1
ATOM 684 C CA . VAL A 1 86 ? -1.057 0.156 16.911 1.00 98.19 86 VAL A CA 1
ATOM 685 C C . VAL A 1 86 ? -1.015 -0.121 15.414 1.00 98.19 86 VAL A C 1
ATOM 687 O O . VAL A 1 86 ? -1.926 0.267 14.686 1.00 98.19 86 VAL A O 1
ATOM 690 N N . LYS A 1 87 ? 0.059 -0.773 14.965 1.00 96.31 87 LYS A N 1
ATOM 691 C CA . LYS A 1 87 ? 0.337 -1.074 13.557 1.00 96.31 87 LYS A CA 1
ATOM 692 C C . LYS A 1 87 ? 0.302 -2.578 13.312 1.00 96.31 87 LYS A C 1
ATOM 694 O O . LYS A 1 87 ? 1.359 -3.199 13.210 1.00 96.31 87 LYS A O 1
ATOM 699 N N . GLY A 1 88 ? -0.891 -3.163 13.278 1.00 97.31 88 GLY A N 1
ATOM 700 C CA . GLY A 1 88 ? -1.080 -4.527 12.792 1.00 97.31 88 GLY A CA 1
ATOM 701 C C . GLY A 1 88 ? -1.081 -4.599 11.267 1.00 97.31 88 GLY A C 1
ATOM 702 O O . GLY A 1 88 ? -1.172 -3.579 10.586 1.00 97.31 88 GLY A O 1
ATOM 703 N N . THR A 1 89 ? -1.067 -5.820 10.746 1.00 96.75 89 THR A N 1
ATOM 704 C CA . THR A 1 89 ? -1.330 -6.116 9.325 1.00 96.75 89 THR A CA 1
ATOM 705 C C . THR A 1 89 ? -2.429 -7.164 9.230 1.00 96.75 89 THR A C 1
ATOM 707 O O . THR A 1 89 ? -2.703 -7.841 10.226 1.00 96.75 89 THR A O 1
ATOM 710 N N . VAL A 1 90 ? -3.041 -7.341 8.059 1.00 93.31 90 VAL A N 1
ATOM 711 C CA . VAL A 1 90 ? -4.046 -8.407 7.870 1.00 93.31 90 VAL A CA 1
ATOM 712 C C . VAL A 1 90 ? -3.442 -9.789 8.166 1.00 93.31 90 VAL A C 1
ATOM 714 O O . VAL A 1 90 ? -4.087 -10.637 8.786 1.00 93.31 90 VAL A O 1
ATOM 717 N N . LYS A 1 91 ? -2.176 -9.997 7.779 1.00 93.62 91 LYS A N 1
ATOM 718 C CA . LYS A 1 91 ? -1.420 -11.235 8.019 1.00 93.62 91 LYS A CA 1
ATOM 719 C C . LYS A 1 91 ? -1.020 -11.432 9.490 1.00 93.62 91 LYS A C 1
ATOM 721 O O . LYS A 1 91 ? -1.106 -12.544 10.005 1.00 93.62 91 LYS A O 1
ATOM 726 N N . GLU A 1 92 ? -0.582 -10.375 10.170 1.00 96.12 92 GLU A N 1
ATOM 727 C CA . GLU A 1 92 ? -0.151 -10.400 11.576 1.00 96.12 92 GLU A CA 1
ATOM 728 C C . GLU A 1 92 ? -0.839 -9.277 12.375 1.00 96.12 92 GLU A C 1
ATOM 730 O O . GLU A 1 92 ? -0.248 -8.208 12.588 1.00 96.12 92 GLU A O 1
ATOM 735 N N . PRO A 1 93 ? -2.084 -9.478 12.840 1.00 97.44 93 PRO A N 1
ATOM 736 C CA . PRO A 1 93 ? -2.776 -8.467 13.627 1.00 97.44 93 PRO A CA 1
ATOM 737 C C . PRO A 1 93 ? -2.115 -8.277 14.997 1.00 97.44 93 PRO A C 1
ATOM 739 O O . PRO A 1 93 ? -1.474 -9.184 15.534 1.00 97.44 93 PRO A O 1
ATOM 742 N N . VAL A 1 94 ? -2.295 -7.097 15.593 1.00 98.69 94 VAL A N 1
ATOM 743 C CA . VAL A 1 94 ? -1.954 -6.885 17.012 1.00 98.69 94 VAL A CA 1
ATOM 744 C C . VAL A 1 94 ? -3.090 -7.411 17.871 1.00 98.69 94 VAL A C 1
ATOM 746 O O . VAL A 1 94 ? -4.238 -7.033 17.665 1.00 98.69 94 VAL A O 1
ATOM 749 N N . VAL A 1 95 ? -2.784 -8.250 18.856 1.00 98.75 95 VAL A N 1
ATOM 750 C CA . VAL A 1 95 ? -3.801 -8.902 19.688 1.00 98.75 95 VAL A CA 1
ATOM 751 C C . VAL A 1 95 ? -3.811 -8.295 21.085 1.00 98.75 95 VAL A C 1
ATOM 753 O O . VAL A 1 95 ? -2.815 -8.374 21.797 1.00 98.75 95 VAL A O 1
ATOM 756 N N . PHE A 1 96 ? -4.950 -7.763 21.512 1.00 98.50 96 PHE A N 1
ATOM 757 C CA . PHE A 1 96 ? -5.241 -7.373 22.887 1.00 98.50 96 PHE A CA 1
ATOM 758 C C . PHE A 1 96 ? -6.234 -8.364 23.472 1.00 98.50 96 PHE A C 1
ATOM 760 O O . PHE A 1 96 ? -7.347 -8.509 22.969 1.00 98.50 96 PHE A O 1
ATOM 767 N N . GLN A 1 97 ? -5.835 -9.041 24.542 1.00 97.00 97 GLN A N 1
ATOM 768 C CA . GLN A 1 97 ? -6.683 -10.037 25.179 1.00 97.00 97 GLN A CA 1
ATOM 769 C C . GLN A 1 97 ? -6.556 -10.019 26.696 1.00 97.00 97 GLN A C 1
ATOM 771 O O . GLN A 1 97 ? -5.496 -9.728 27.251 1.00 97.00 97 GLN A O 1
ATOM 776 N N . LYS A 1 98 ? -7.619 -10.432 27.382 1.00 93.25 98 LYS A N 1
ATOM 777 C CA . LYS A 1 98 ? -7.518 -10.788 28.800 1.00 93.25 98 LYS A CA 1
ATOM 778 C C . LYS A 1 98 ? -6.715 -12.082 28.992 1.00 93.25 98 LYS A C 1
ATOM 780 O O . LYS A 1 98 ? -6.727 -12.966 28.135 1.00 93.25 98 LYS A O 1
ATOM 785 N N . GLY A 1 99 ? -6.031 -12.184 30.122 1.00 91.19 99 GLY A N 1
ATOM 786 C CA . GLY A 1 99 ? -5.255 -13.345 30.534 1.00 91.19 99 GLY A CA 1
ATOM 787 C C . GLY A 1 99 ? -6.109 -14.392 31.239 1.00 91.19 99 GLY A C 1
ATOM 788 O O . GLY A 1 99 ? -6.670 -15.282 30.595 1.00 91.19 99 GLY A O 1
ATOM 789 N N . SER A 1 100 ? -6.214 -14.298 32.563 1.00 88.38 100 SER A N 1
ATOM 790 C CA . SER A 1 100 ? -6.951 -15.253 33.393 1.00 88.38 100 SER A CA 1
ATOM 791 C C . SER A 1 100 ? -8.454 -14.949 33.531 1.00 88.38 100 SER A C 1
ATOM 793 O O . SER A 1 100 ? -8.967 -13.880 33.187 1.00 88.38 100 SER A O 1
ATOM 795 N N . GLU A 1 101 ? -9.218 -15.939 34.005 1.00 81.31 101 GLU A N 1
ATOM 796 C CA . GLU A 1 101 ? -10.636 -15.753 34.322 1.00 81.31 101 GLU A CA 1
ATOM 797 C C . GLU A 1 101 ? -10.788 -14.726 35.456 1.00 81.31 101 GLU A C 1
ATOM 799 O O . GLU A 1 101 ? -10.219 -14.886 36.532 1.00 81.31 101 GLU A O 1
ATOM 804 N N . GLY A 1 102 ? -11.562 -13.666 35.207 1.00 78.69 102 GLY A N 1
ATOM 805 C CA . GLY A 1 102 ? -11.712 -12.538 36.130 1.00 78.69 102 GLY A CA 1
ATOM 806 C C . GLY A 1 102 ? -10.775 -11.360 35.853 1.00 78.69 102 GLY A C 1
ATOM 807 O O . GLY A 1 102 ? -10.934 -10.331 36.505 1.00 78.69 102 GLY A O 1
ATOM 808 N N . SER A 1 103 ? -9.855 -11.473 34.887 1.00 84.56 103 SER A N 1
ATOM 809 C CA . SER A 1 103 ? -9.102 -10.318 34.396 1.00 84.56 103 SER A CA 1
ATOM 810 C C . SER A 1 103 ? -10.006 -9.311 33.691 1.00 84.56 103 SER A C 1
ATOM 812 O O . SER A 1 103 ? -10.880 -9.689 32.906 1.00 84.56 103 SER A O 1
AT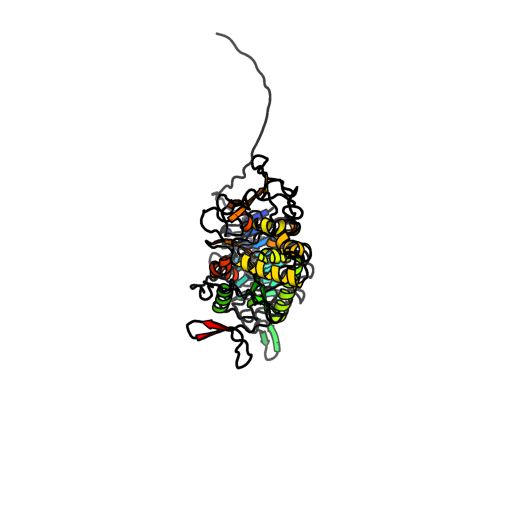OM 814 N N . GLU A 1 104 ? -9.752 -8.032 33.956 1.00 87.12 104 GLU A N 1
ATOM 815 C CA . GLU A 1 104 ? -10.454 -6.881 33.389 1.00 87.12 104 GLU A CA 1
ATOM 816 C C . GLU A 1 104 ? -9.410 -5.911 32.828 1.00 87.12 104 GLU A C 1
ATOM 818 O O . GLU A 1 104 ? -8.397 -5.650 33.486 1.00 87.12 104 GLU A O 1
ATOM 823 N N . TYR A 1 105 ? -9.654 -5.370 31.631 1.00 91.88 105 TYR A N 1
ATOM 824 C CA . TYR A 1 105 ? -8.798 -4.326 31.074 1.00 91.88 105 TYR A CA 1
ATOM 825 C C . TYR A 1 105 ? -9.554 -3.288 30.260 1.00 91.88 105 TYR A C 1
ATOM 827 O O . TYR A 1 105 ? -10.611 -3.566 29.691 1.00 91.88 105 TYR A O 1
ATOM 835 N N . SER A 1 106 ? -8.966 -2.099 30.177 1.00 93.50 106 SER A N 1
ATOM 836 C CA . SER A 1 106 ? -9.423 -1.007 29.325 1.00 93.50 106 SER A CA 1
ATOM 837 C C . SER A 1 106 ? -8.225 -0.310 28.684 1.00 93.50 106 SER A C 1
ATOM 839 O O . SER A 1 106 ? -7.196 -0.090 29.324 1.00 93.50 106 SER A O 1
ATOM 841 N N . ILE A 1 107 ? -8.368 0.054 27.412 1.00 95.25 107 ILE A N 1
ATOM 842 C CA . ILE A 1 107 ? -7.474 0.981 26.722 1.00 95.25 107 ILE A CA 1
ATOM 843 C C . ILE A 1 107 ? -8.160 2.342 26.725 1.00 95.25 107 ILE A C 1
ATOM 845 O O . ILE A 1 107 ? -9.124 2.582 25.995 1.00 95.25 107 ILE A O 1
ATOM 849 N N . SER A 1 108 ? -7.675 3.233 27.573 1.00 93.44 108 SER A N 1
ATOM 850 C CA . SER A 1 108 ? -8.261 4.539 27.809 1.00 93.44 108 SER A CA 1
ATOM 851 C C . SER A 1 108 ? -7.513 5.624 27.036 1.00 93.44 108 SER A C 1
ATOM 853 O O . SER A 1 108 ? -6.288 5.665 27.048 1.00 93.44 108 SER A O 1
ATOM 855 N N . ILE A 1 109 ? -8.239 6.522 26.371 1.00 94.25 109 ILE A N 1
ATOM 856 C CA . ILE A 1 109 ? -7.682 7.679 25.662 1.00 94.25 109 ILE A CA 1
ATOM 857 C C . ILE A 1 109 ? -8.194 8.943 26.354 1.00 94.25 109 ILE A C 1
ATOM 859 O O . ILE A 1 109 ? -9.395 9.235 26.311 1.00 94.25 109 ILE A O 1
ATOM 863 N N . ASP A 1 110 ? -7.283 9.676 26.997 1.00 86.00 110 ASP A N 1
ATOM 864 C CA . ASP A 1 110 ? -7.574 10.789 27.910 1.00 86.00 110 ASP A CA 1
ATOM 865 C C . ASP A 1 110 ? -6.920 12.099 27.441 1.00 86.00 110 ASP A C 1
ATOM 867 O O . ASP A 1 110 ? -5.916 12.103 26.743 1.00 86.00 110 ASP A O 1
ATOM 871 N N . SER A 1 111 ? -7.452 13.234 27.900 1.00 79.69 111 SER A N 1
ATOM 872 C CA . SER A 1 111 ? -6.727 14.505 28.051 1.00 79.69 111 SER A CA 1
ATOM 873 C C . SER A 1 111 ? -6.050 15.027 26.777 1.00 79.69 111 SER A C 1
ATOM 875 O O . SER A 1 111 ? -5.006 15.670 26.837 1.00 79.69 111 SER A O 1
ATOM 877 N N . GLY A 1 112 ? -6.685 14.806 25.622 1.00 79.62 112 GLY A N 1
ATOM 878 C CA . GLY A 1 112 ? -6.165 15.218 24.314 1.00 79.62 112 GLY A CA 1
ATOM 879 C C . GLY A 1 112 ? -5.185 14.229 23.675 1.00 79.62 112 GLY A C 1
ATOM 880 O O . GLY A 1 112 ? -4.651 14.537 22.611 1.00 79.62 112 GLY A O 1
ATOM 881 N N . GLY A 1 113 ? -4.987 13.061 24.289 1.00 92.31 113 GLY A N 1
ATOM 882 C CA . GLY A 1 113 ? -4.261 11.933 23.724 1.00 92.31 113 GLY A CA 1
ATOM 883 C C . GLY A 1 113 ? -4.909 11.394 22.451 1.00 92.31 113 GLY A C 1
ATOM 884 O O . GLY A 1 113 ? -6.079 11.658 22.145 1.00 92.31 113 GLY A O 1
ATOM 885 N N . GLU A 1 114 ? -4.124 10.640 21.693 1.00 95.56 114 GLU A N 1
ATOM 886 C CA . GLU A 1 114 ? -4.490 10.130 20.375 1.00 95.56 114 GLU A CA 1
ATOM 887 C C . GLU A 1 114 ? -4.183 8.638 20.291 1.00 95.56 114 GLU A C 1
ATOM 889 O O . GLU A 1 114 ? -3.062 8.218 20.570 1.00 95.56 114 GLU A O 1
ATOM 894 N N . ALA A 1 115 ? -5.164 7.843 19.869 1.00 97.56 115 ALA A N 1
ATOM 895 C CA . ALA A 1 115 ? -4.950 6.452 19.501 1.00 97.56 115 ALA A CA 1
ATOM 896 C C . ALA A 1 115 ? -5.268 6.234 18.021 1.00 97.56 115 ALA A C 1
ATOM 898 O O . ALA A 1 115 ? -6.358 6.581 17.561 1.00 97.56 115 ALA A O 1
ATOM 899 N N . LYS A 1 116 ? -4.321 5.628 17.302 1.00 97.12 116 LYS A N 1
ATOM 900 C CA . LYS A 1 116 ? -4.508 5.095 15.950 1.00 97.12 116 LYS A CA 1
ATOM 901 C C . LYS A 1 116 ? -4.308 3.593 15.986 1.00 97.12 116 LYS A C 1
ATOM 903 O O . LYS A 1 116 ? -3.240 3.142 16.396 1.00 97.12 116 LYS A O 1
ATOM 908 N N . ILE A 1 117 ? -5.326 2.835 15.604 1.00 98.19 117 ILE A N 1
ATOM 909 C CA . ILE A 1 117 ? -5.331 1.378 15.696 1.00 98.19 117 ILE A CA 1
ATOM 910 C C . ILE A 1 117 ? -5.722 0.787 14.348 1.00 98.19 117 ILE A C 1
ATOM 912 O O . ILE A 1 117 ? -6.873 0.900 13.937 1.00 98.19 117 ILE A O 1
ATOM 916 N N . SER A 1 118 ? -4.774 0.125 13.694 1.00 96.81 118 SER A N 1
ATOM 917 C CA . SER A 1 118 ? -4.999 -0.549 12.413 1.00 96.81 118 SER A CA 1
ATOM 918 C C . SER A 1 118 ? -4.733 -2.046 12.570 1.00 96.81 118 SER A C 1
ATOM 920 O O . SER A 1 118 ? -3.738 -2.432 13.193 1.00 96.81 118 SER A O 1
ATOM 922 N N . ASN A 1 119 ? -5.620 -2.884 12.016 1.00 97.06 119 ASN A N 1
ATOM 923 C CA . ASN A 1 119 ? -5.502 -4.350 12.013 1.00 97.06 119 ASN A CA 1
ATOM 924 C C . ASN A 1 119 ? -5.257 -4.955 13.410 1.00 97.06 119 ASN A C 1
ATOM 926 O O . ASN A 1 119 ? -4.291 -5.688 13.638 1.00 97.06 119 ASN A O 1
ATOM 930 N N . ALA A 1 120 ? -6.120 -4.628 14.374 1.00 98.44 120 ALA A N 1
ATOM 931 C CA . ALA A 1 120 ? -6.052 -5.178 15.725 1.00 98.44 120 ALA A CA 1
ATOM 932 C C . ALA A 1 120 ? -7.181 -6.175 16.007 1.00 98.44 120 ALA A C 1
ATOM 934 O O . ALA A 1 120 ? -8.298 -6.033 15.518 1.00 98.44 120 ALA A O 1
ATOM 935 N N . ASP A 1 121 ? -6.903 -7.150 16.861 1.00 98.50 121 ASP A N 1
ATOM 936 C CA . ASP A 1 121 ? -7.876 -8.049 17.470 1.00 98.50 121 ASP A CA 1
ATOM 937 C C . ASP A 1 121 ? -8.003 -7.687 18.956 1.00 98.50 121 ASP A C 1
ATOM 939 O O . ASP A 1 121 ? -7.017 -7.712 19.689 1.00 98.50 121 ASP A O 1
ATOM 943 N N . ILE A 1 122 ? -9.188 -7.258 19.392 1.00 98.50 122 ILE A N 1
ATOM 944 C CA . ILE A 1 122 ? -9.442 -6.716 20.731 1.00 98.50 122 ILE A CA 1
ATOM 945 C C . ILE A 1 122 ? -10.562 -7.517 21.380 1.00 98.50 122 ILE A C 1
ATOM 947 O O . ILE A 1 122 ? -11.737 -7.388 20.999 1.00 98.50 122 ILE A O 1
ATOM 951 N N . SER A 1 123 ? -10.205 -8.310 22.392 1.00 97.06 123 SER A N 1
ATOM 952 C CA . SER A 1 123 ? -11.138 -9.251 22.997 1.00 97.06 123 SER A CA 1
ATOM 953 C C . SER A 1 123 ? -11.065 -9.409 24.510 1.00 97.06 123 SER A C 1
ATOM 955 O O . SER A 1 123 ? -10.017 -9.383 25.153 1.00 97.06 123 SER A O 1
ATOM 957 N N . GLY A 1 124 ? -12.236 -9.638 25.109 1.00 93.50 124 GLY A N 1
ATOM 958 C CA . GLY A 1 124 ? -12.364 -9.854 26.549 1.00 93.50 124 GLY A CA 1
ATOM 959 C C . GLY A 1 124 ? -12.141 -8.605 27.406 1.00 93.50 124 GLY A C 1
ATOM 960 O O . GLY A 1 124 ? -11.999 -8.753 28.617 1.00 93.50 124 GLY A O 1
ATOM 961 N N . GLY A 1 125 ? -12.110 -7.416 26.804 1.00 90.94 125 GLY A N 1
ATOM 962 C CA . GLY A 1 125 ? -11.947 -6.140 27.492 1.00 90.94 125 GLY A CA 1
ATOM 963 C C . GLY A 1 125 ? -13.254 -5.521 27.990 1.00 90.94 125 GLY A C 1
ATOM 964 O O . GLY A 1 125 ? -14.367 -5.998 27.728 1.00 90.94 125 GLY A O 1
ATOM 965 N N . GLY A 1 126 ? -13.093 -4.408 28.695 1.00 85.25 126 GLY A N 1
ATOM 966 C CA . GLY A 1 126 ? -14.128 -3.697 29.428 1.00 85.25 126 GLY A CA 1
ATOM 967 C C . GLY A 1 126 ? -14.267 -4.191 30.866 1.00 85.25 126 GLY A C 1
ATOM 968 O O . GLY A 1 126 ? -13.868 -5.306 31.204 1.00 85.25 126 GLY A O 1
ATOM 969 N N . ALA A 1 127 ? -14.862 -3.356 31.715 1.00 70.00 127 ALA A N 1
ATOM 970 C CA . ALA A 1 127 ? -15.119 -3.672 33.117 1.00 70.00 127 ALA A CA 1
ATOM 971 C C . ALA A 1 127 ? -16.612 -3.545 33.432 1.00 70.00 127 ALA A C 1
ATOM 973 O O . ALA A 1 127 ? -17.293 -2.605 32.998 1.00 70.00 127 ALA A O 1
ATOM 974 N N . ALA A 1 128 ? -17.133 -4.501 34.204 1.00 53.38 128 ALA A N 1
ATOM 975 C CA . ALA A 1 128 ? -18.513 -4.446 34.655 1.00 53.38 128 ALA A CA 1
ATOM 976 C C . ALA A 1 128 ? -18.703 -3.231 35.586 1.00 53.38 128 ALA A C 1
ATOM 978 O O . ALA A 1 128 ? -17.825 -2.937 36.400 1.00 53.38 128 ALA A O 1
ATOM 979 N N . PRO A 1 129 ? -19.845 -2.522 35.522 1.00 45.88 129 PRO A N 1
ATOM 980 C CA . PRO A 1 129 ? -20.150 -1.436 36.443 1.00 45.88 129 PRO A CA 1
ATOM 981 C C . PRO A 1 129 ? -20.251 -1.958 37.887 1.00 45.88 129 PRO A C 1
ATOM 983 O O . PRO A 1 129 ? -21.315 -2.353 38.363 1.00 45.88 129 PRO A O 1
ATOM 986 N N . GLY A 1 130 ? -19.121 -1.967 38.592 1.00 40.94 130 GLY A N 1
ATOM 987 C CA . GLY A 1 130 ? -19.002 -2.524 39.929 1.00 40.94 130 GLY A CA 1
ATOM 988 C C . GLY A 1 130 ? -17.568 -2.488 40.454 1.00 40.94 130 GLY A C 1
ATOM 989 O O . GLY A 1 130 ? -16.770 -3.368 40.165 1.00 40.94 130 GLY A O 1
ATOM 990 N N . ILE A 1 131 ? -17.317 -1.537 41.361 1.00 39.03 131 ILE A N 1
ATOM 991 C CA . ILE A 1 131 ? -16.156 -1.447 42.269 1.00 39.03 131 ILE A CA 1
ATOM 992 C C . ILE A 1 131 ? -14.911 -0.759 41.668 1.00 39.03 131 ILE A C 1
ATOM 994 O O . ILE A 1 131 ? -13.917 -1.400 41.324 1.00 39.03 131 ILE A O 1
ATOM 998 N N . LEU A 1 132 ? -14.941 0.581 41.680 1.00 37.19 132 LEU A N 1
ATOM 999 C CA . LEU A 1 132 ? -13.742 1.427 41.673 1.00 37.19 132 LEU A CA 1
ATOM 1000 C C . LEU A 1 132 ? -13.057 1.341 43.048 1.00 37.19 132 LEU A C 1
ATOM 1002 O O . LEU A 1 132 ? -13.673 1.628 44.083 1.00 37.19 132 LEU A O 1
ATOM 1006 N N . MET A 1 133 ? -11.782 0.956 43.057 1.00 40.00 133 MET A N 1
ATOM 1007 C CA . MET A 1 133 ? -10.897 1.069 44.216 1.00 40.00 133 MET A CA 1
ATOM 1008 C C . MET A 1 133 ? -9.971 2.266 44.019 1.00 40.00 133 MET A C 1
ATOM 1010 O O . MET A 1 133 ? -9.274 2.354 43.017 1.00 40.00 133 MET A O 1
ATOM 1014 N N . TYR A 1 134 ? -9.935 3.166 45.000 1.00 37.88 134 TYR A N 1
ATOM 1015 C CA . TYR A 1 134 ? -8.915 4.210 45.101 1.00 37.88 134 TYR A CA 1
ATOM 1016 C C . TYR A 1 134 ? -8.253 4.082 46.475 1.00 37.88 134 TYR A C 1
ATOM 1018 O O . TYR A 1 134 ? -8.940 4.193 47.494 1.00 37.88 134 TYR A O 1
ATOM 1026 N N . ASN A 1 135 ? -6.940 3.825 46.515 1.00 36.06 135 ASN A N 1
ATOM 1027 C CA . ASN A 1 135 ? -6.155 3.632 47.746 1.00 36.06 135 ASN A CA 1
ATOM 1028 C C . ASN A 1 135 ? -6.766 2.616 48.732 1.00 36.06 135 ASN A C 1
ATOM 1030 O O . ASN A 1 135 ? -7.056 2.968 49.878 1.00 36.06 135 ASN A O 1
ATOM 1034 N N . ASP A 1 136 ? -7.022 1.383 48.280 1.00 40.84 136 ASP A N 1
ATOM 1035 C CA . ASP A 1 136 ? -7.595 0.293 49.093 1.00 40.84 136 ASP A CA 1
ATOM 1036 C C . ASP A 1 136 ? -8.934 0.618 49.784 1.00 40.84 136 ASP A C 1
ATOM 1038 O O . ASP A 1 136 ? -9.363 -0.071 50.714 1.00 40.84 136 ASP A O 1
ATOM 1042 N N . LYS A 1 137 ? -9.631 1.670 49.338 1.00 30.66 137 LYS A N 1
ATOM 1043 C CA . LYS A 1 137 ? -10.926 2.080 49.882 1.00 30.66 137 LYS A CA 1
ATOM 1044 C C . LYS A 1 137 ? -12.031 1.929 48.846 1.00 30.66 137 LYS A C 1
ATOM 1046 O O . LYS A 1 137 ? -11.941 2.401 47.715 1.00 30.66 137 LYS A O 1
ATOM 1051 N N . PHE A 1 138 ? -13.089 1.258 49.295 1.00 42.09 138 PHE A N 1
ATOM 1052 C CA . PHE A 1 138 ? -14.313 0.968 48.562 1.00 42.09 138 PHE A CA 1
ATOM 1053 C C . PHE A 1 138 ? -15.099 2.252 48.272 1.00 42.09 138 PHE A C 1
ATOM 1055 O O . PHE A 1 138 ? -15.570 2.907 49.205 1.00 42.09 138 PHE A O 1
ATOM 1062 N N . PHE A 1 139 ? -15.301 2.580 46.994 1.00 35.75 139 PHE A N 1
ATOM 1063 C CA . PHE A 1 139 ? -16.258 3.605 46.576 1.00 35.75 139 PHE A CA 1
ATOM 1064 C C . PHE A 1 139 ? -17.383 2.969 45.751 1.00 35.75 139 PHE A C 1
ATOM 1066 O O . PHE A 1 139 ? -17.315 2.870 44.529 1.00 35.75 139 PHE A O 1
ATOM 1073 N N . ALA A 1 140 ? -18.465 2.564 46.421 1.00 30.23 140 ALA A N 1
ATOM 1074 C CA . ALA A 1 140 ? -19.746 2.360 45.752 1.00 30.23 140 ALA A CA 1
ATOM 1075 C C . ALA A 1 140 ? -20.410 3.724 45.529 1.00 30.23 140 ALA A C 1
ATOM 1077 O O . ALA A 1 140 ? -21.154 4.202 46.383 1.00 30.23 140 ALA A O 1
ATOM 1078 N N . ASN A 1 141 ? -20.154 4.359 44.383 1.00 31.59 141 ASN A N 1
ATOM 1079 C CA . ASN A 1 141 ? -21.014 5.449 43.928 1.00 31.59 141 ASN A CA 1
ATOM 1080 C C . ASN A 1 141 ? -22.306 4.848 43.364 1.00 31.59 141 ASN A C 1
ATOM 1082 O O . ASN A 1 141 ? -22.400 4.438 42.208 1.00 31.59 141 ASN A O 1
ATOM 1086 N N . THR A 1 142 ? -23.324 4.788 44.213 1.00 35.81 142 THR A N 1
ATOM 1087 C CA . THR A 1 142 ? -24.715 4.623 43.806 1.00 35.81 142 THR A CA 1
ATOM 1088 C C . THR A 1 142 ? -25.126 5.806 42.909 1.00 35.81 142 THR A C 1
ATOM 1090 O O . THR A 1 142 ? -24.979 6.959 43.299 1.00 35.81 142 THR A O 1
ATOM 1093 N N . ALA A 1 143 ? -25.663 5.497 41.715 1.00 32.56 143 ALA A N 1
ATOM 1094 C CA . ALA A 1 143 ? -26.294 6.398 40.722 1.00 32.56 143 ALA A CA 1
ATOM 1095 C C . ALA A 1 143 ? -25.461 6.966 39.535 1.00 32.56 143 ALA A C 1
ATOM 1097 O O . ALA A 1 143 ? -25.608 8.131 39.183 1.00 32.56 143 ALA A O 1
ATOM 1098 N N . LYS A 1 144 ? -24.659 6.126 38.860 1.00 38.53 144 LYS A N 1
ATOM 1099 C CA . LYS A 1 144 ? -24.399 6.054 37.389 1.00 38.53 144 LYS A CA 1
ATOM 1100 C C . LYS A 1 144 ? -23.123 5.223 37.214 1.00 38.53 144 LYS A C 1
ATOM 1102 O O . LYS A 1 144 ? -22.036 5.764 37.060 1.00 38.53 144 LYS A O 1
ATOM 1107 N N . ALA A 1 145 ? -23.231 3.907 37.324 1.00 37.19 145 ALA A N 1
ATOM 1108 C CA . ALA A 1 145 ? -22.085 3.046 37.083 1.00 37.19 145 ALA A CA 1
ATOM 1109 C C . ALA A 1 145 ? -21.905 2.937 35.557 1.00 37.19 145 ALA A C 1
ATOM 1111 O O . ALA A 1 145 ? -22.700 2.279 34.888 1.00 37.19 145 ALA A O 1
ATOM 1112 N N . ALA A 1 146 ? -20.971 3.708 34.995 1.00 47.56 146 ALA A N 1
ATOM 1113 C CA . ALA A 1 146 ? -20.596 3.589 33.591 1.00 47.56 146 ALA A CA 1
ATOM 1114 C C . ALA A 1 146 ? -19.756 2.315 33.448 1.00 47.56 146 ALA A C 1
ATOM 1116 O O . ALA A 1 146 ? -18.777 2.152 34.166 1.00 47.56 146 ALA A O 1
ATOM 1117 N N . SER A 1 147 ? -20.182 1.396 32.586 1.00 55.28 147 SER A N 1
ATOM 1118 C CA . SER A 1 147 ? -19.336 0.297 32.124 1.00 55.28 147 SER A CA 1
ATOM 1119 C C . SER A 1 147 ? -18.132 0.890 31.390 1.00 55.28 147 SER A C 1
ATOM 1121 O O . SER A 1 147 ? -18.329 1.693 30.473 1.00 55.28 147 SER A O 1
ATOM 1123 N N . GLU A 1 148 ? -16.913 0.512 31.766 1.00 75.06 148 GLU A N 1
ATOM 1124 C CA . GLU A 1 148 ? -15.726 0.850 30.976 1.00 75.06 148 GLU A CA 1
ATOM 1125 C C . GLU A 1 148 ? -15.705 -0.062 29.744 1.00 75.06 148 GLU A C 1
ATOM 1127 O O . GLU A 1 148 ? -15.951 -1.267 29.850 1.00 75.06 148 GLU A O 1
ATOM 1132 N N . GLY A 1 149 ? -15.507 0.520 28.559 1.00 88.69 149 GLY A N 1
ATOM 1133 C CA . GLY A 1 149 ? -15.343 -0.254 27.330 1.00 88.69 149 GLY A CA 1
ATOM 1134 C C . GLY A 1 149 ? -13.954 -0.885 27.263 1.00 88.69 149 GLY A C 1
ATOM 1135 O O . GLY A 1 149 ? -13.050 -0.437 27.957 1.00 88.69 149 GLY A O 1
ATOM 1136 N N . ALA A 1 150 ? -13.759 -1.883 26.399 1.00 94.62 150 ALA A N 1
ATOM 1137 C CA . ALA A 1 150 ? -12.417 -2.350 26.044 1.00 94.62 150 ALA A CA 1
ATOM 1138 C C . ALA A 1 150 ? -11.565 -1.193 25.504 1.00 94.62 150 ALA A C 1
ATOM 1140 O O . ALA A 1 150 ? -10.364 -1.132 25.754 1.00 94.62 150 ALA A O 1
ATOM 1141 N N . ILE A 1 151 ? -12.219 -0.249 24.820 1.00 96.50 151 ILE A N 1
ATOM 1142 C CA . ILE A 1 151 ? -11.685 1.071 24.505 1.00 96.50 151 ILE A CA 1
ATOM 1143 C C . ILE A 1 151 ? -12.563 2.137 25.160 1.00 96.50 151 ILE A C 1
ATOM 1145 O O . ILE A 1 151 ? -13.782 2.173 24.949 1.00 96.50 151 ILE A O 1
ATOM 1149 N N . TYR A 1 152 ? -11.940 3.029 25.924 1.00 93.75 152 TYR A N 1
ATOM 1150 C CA . TYR A 1 152 ? -12.609 4.084 26.677 1.00 93.75 152 TYR A CA 1
ATOM 1151 C C . TYR A 1 152 ? -12.084 5.471 26.282 1.00 93.75 152 TYR A C 1
ATOM 1153 O O . TYR A 1 152 ? -10.991 5.880 26.661 1.00 93.75 152 TYR A O 1
ATOM 1161 N N . VAL A 1 153 ? -12.873 6.233 25.522 1.00 91.94 153 VAL A N 1
ATOM 1162 C CA . VAL A 1 153 ? -12.516 7.593 25.083 1.00 91.94 153 VAL A CA 1
ATOM 1163 C C . VAL A 1 153 ? -13.187 8.621 25.986 1.00 91.94 153 VAL A C 1
ATOM 1165 O O . VAL A 1 153 ? -14.421 8.727 26.013 1.00 91.94 153 VAL A O 1
ATOM 1168 N N . TYR A 1 154 ? -12.393 9.422 26.696 1.00 85.75 154 TYR A N 1
ATOM 1169 C CA . TYR A 1 154 ? -12.911 10.413 27.638 1.00 85.75 154 TYR A CA 1
ATOM 1170 C C . TYR A 1 154 ? -12.109 11.722 27.627 1.00 85.75 154 TYR A C 1
ATOM 1172 O O . TYR A 1 154 ? -11.047 11.821 27.017 1.00 85.75 154 TYR A O 1
ATOM 1180 N N . ARG A 1 155 ? -12.681 12.793 28.204 1.00 81.06 155 ARG A N 1
ATOM 1181 C CA . ARG A 1 155 ? -12.051 14.137 28.300 1.00 81.06 155 ARG A CA 1
ATOM 1182 C C . ARG A 1 155 ? -11.390 14.665 27.007 1.00 81.06 155 ARG A C 1
ATOM 1184 O O . ARG A 1 155 ? -10.388 15.375 27.059 1.00 81.06 155 ARG A O 1
ATOM 1191 N N . ASN A 1 156 ? -12.035 14.440 25.859 1.00 79.69 156 ASN A N 1
ATOM 1192 C CA . ASN A 1 156 ? -11.601 14.882 24.524 1.00 79.69 156 ASN A CA 1
ATOM 1193 C C . ASN A 1 156 ? -10.415 14.107 23.906 1.00 79.69 156 ASN A C 1
ATOM 1195 O O . ASN A 1 156 ? -9.694 14.681 23.092 1.00 79.69 156 ASN A O 1
ATOM 1199 N N . GLY A 1 157 ? -10.223 12.830 24.248 1.00 89.88 157 GLY A N 1
ATOM 1200 C CA . GLY A 1 157 ? -9.343 11.935 23.488 1.00 89.88 157 GLY A CA 1
ATOM 1201 C C . GLY A 1 157 ? -9.740 11.799 22.007 1.00 89.88 157 GLY A C 1
ATOM 1202 O O . GLY A 1 157 ? -10.906 11.985 21.643 1.00 89.88 157 GLY A O 1
ATOM 1203 N N . ARG A 1 158 ? -8.763 11.481 21.153 1.00 93.88 158 ARG A N 1
ATOM 1204 C CA . ARG A 1 158 ? -8.931 11.232 19.712 1.00 93.88 158 ARG A CA 1
ATOM 1205 C C . ARG A 1 158 ? -8.714 9.760 19.410 1.00 93.88 158 ARG A C 1
ATOM 1207 O O . ARG A 1 158 ? -7.749 9.173 19.891 1.00 93.88 158 ARG A O 1
ATOM 1214 N N . LEU A 1 159 ? -9.596 9.182 18.605 1.00 95.81 159 LEU A N 1
ATOM 1215 C CA . LEU A 1 159 ? -9.549 7.761 18.284 1.00 95.81 159 LEU A CA 1
ATOM 1216 C C . LEU A 1 159 ? -9.783 7.550 16.793 1.00 95.81 159 LEU A C 1
ATOM 1218 O O . LEU A 1 159 ? -10.803 7.987 16.263 1.00 95.81 159 LEU A O 1
ATOM 1222 N N . GLU A 1 160 ? -8.864 6.839 16.155 1.00 96.81 160 GLU A N 1
ATOM 1223 C CA . GLU A 1 160 ? -9.015 6.292 14.814 1.00 96.81 160 GLU A CA 1
ATOM 1224 C C . GLU A 1 160 ? -8.766 4.783 14.876 1.00 96.81 160 GLU A C 1
ATOM 1226 O O . GLU A 1 160 ? -7.698 4.344 15.299 1.00 96.81 160 GLU A O 1
ATOM 1231 N N . ILE A 1 161 ? -9.769 3.994 14.498 1.00 98.00 161 ILE A N 1
ATOM 1232 C CA . ILE A 1 161 ? -9.664 2.541 14.369 1.00 98.00 161 ILE A CA 1
ATOM 1233 C C . ILE A 1 161 ? -10.054 2.145 12.954 1.00 98.00 161 ILE A C 1
ATOM 1235 O O . ILE A 1 161 ? -11.097 2.572 12.447 1.00 98.00 161 ILE A O 1
ATOM 1239 N N . GLU A 1 162 ? -9.254 1.281 12.348 1.00 96.00 162 GLU A N 1
ATOM 1240 C CA . GLU A 1 162 ? -9.553 0.670 11.063 1.00 96.00 162 GLU A CA 1
ATOM 1241 C C . GLU A 1 162 ? -9.203 -0.819 11.029 1.00 96.00 162 GLU A C 1
ATOM 1243 O O . GLU A 1 162 ? -8.338 -1.289 11.775 1.00 96.00 162 GLU A O 1
ATOM 1248 N N . SER A 1 163 ? -9.905 -1.567 10.174 1.00 95.75 163 SER A N 1
ATOM 1249 C CA . SER A 1 163 ? -9.600 -2.970 9.853 1.00 95.75 163 SER A CA 1
ATOM 1250 C C . SER A 1 163 ? -9.458 -3.881 11.082 1.00 95.75 163 SER A C 1
ATOM 1252 O O . SER A 1 163 ? -8.676 -4.821 11.079 1.00 95.75 163 SER A O 1
ATOM 1254 N N . SER A 1 164 ? -10.195 -3.604 12.165 1.00 97.88 164 SER A N 1
ATOM 1255 C CA . SER A 1 164 ? -9.993 -4.259 13.466 1.00 97.88 164 SER A CA 1
ATOM 1256 C C . SER A 1 164 ? -11.188 -5.112 13.901 1.00 97.88 164 SER A C 1
ATOM 1258 O O . SER A 1 164 ? -12.342 -4.814 13.592 1.00 97.88 164 SER A O 1
ATOM 1260 N N . ASN A 1 165 ? -10.925 -6.165 14.670 1.00 97.94 165 ASN A N 1
ATOM 1261 C CA . ASN A 1 165 ? -11.933 -7.043 15.254 1.00 97.94 165 ASN A CA 1
ATOM 1262 C C . ASN A 1 165 ? -12.137 -6.684 16.729 1.00 97.94 165 ASN A C 1
ATOM 1264 O O . ASN A 1 165 ? -11.224 -6.811 17.536 1.00 97.94 165 ASN A O 1
ATOM 1268 N N . LEU A 1 166 ? -13.347 -6.271 17.100 1.00 98.38 166 LEU A N 1
ATOM 1269 C CA . LEU A 1 166 ? -13.743 -5.997 18.477 1.00 98.38 166 LEU A CA 1
ATOM 1270 C C . LEU A 1 166 ? -14.800 -7.009 18.904 1.00 98.38 166 LEU A C 1
ATOM 1272 O O . LEU A 1 166 ? -15.984 -6.886 18.560 1.00 98.38 166 LEU A O 1
ATOM 1276 N N . HIS A 1 167 ? -14.377 -8.021 19.660 1.00 97.50 167 HIS A N 1
ATOM 1277 C CA . HIS A 1 167 ? -15.249 -9.144 19.963 1.00 97.50 167 HIS A CA 1
ATOM 1278 C C . HIS A 1 167 ? -15.151 -9.672 21.387 1.00 97.50 167 HIS A C 1
ATOM 1280 O O . HIS A 1 167 ? -14.133 -9.557 22.056 1.00 97.50 167 HIS A O 1
ATOM 1286 N N . ASN A 1 168 ? -16.237 -10.281 21.868 1.00 95.88 168 ASN A N 1
ATOM 1287 C CA . ASN A 1 168 ? -16.300 -10.868 23.211 1.00 95.88 168 ASN A CA 1
ATOM 1288 C C . ASN A 1 168 ? -15.922 -9.890 24.346 1.00 95.88 168 ASN A C 1
ATOM 1290 O O . ASN A 1 168 ? -15.479 -10.321 25.411 1.00 95.88 168 ASN A O 1
ATOM 1294 N N . ASN A 1 169 ? -16.102 -8.586 24.132 1.00 94.69 169 ASN A N 1
ATOM 1295 C CA . ASN A 1 169 ? -15.906 -7.552 25.148 1.00 94.69 169 ASN A CA 1
ATOM 1296 C C . ASN A 1 169 ? -17.190 -7.359 25.961 1.00 94.69 169 ASN A C 1
ATOM 1298 O O . ASN A 1 169 ? -18.274 -7.708 25.494 1.00 94.69 169 ASN A O 1
ATOM 1302 N N . ILE A 1 170 ? -17.107 -6.767 27.156 1.00 92.12 170 ILE A N 1
ATOM 1303 C CA . ILE A 1 170 ? -18.313 -6.354 27.894 1.00 92.12 170 ILE A CA 1
ATOM 1304 C C . ILE A 1 170 ? -19.009 -5.235 27.116 1.00 92.12 170 ILE A C 1
ATOM 1306 O O . ILE A 1 170 ? -20.111 -5.401 26.598 1.00 92.12 170 ILE A O 1
ATOM 1310 N N . THR A 1 171 ? -18.319 -4.107 26.982 1.00 93.50 171 THR A N 1
ATOM 1311 C CA . THR A 1 171 ? -18.620 -3.058 26.010 1.00 93.50 171 THR A CA 1
ATOM 1312 C C . THR A 1 171 ? -17.394 -2.918 25.123 1.00 93.50 171 THR A C 1
ATOM 1314 O O . THR A 1 171 ? -16.297 -2.803 25.659 1.00 93.50 171 THR A O 1
ATOM 1317 N N . ALA A 1 172 ? -17.531 -2.941 23.797 1.00 96.19 172 ALA A N 1
ATOM 1318 C CA . ALA A 1 172 ? -16.355 -2.801 22.932 1.00 96.19 172 ALA A CA 1
ATOM 1319 C C . ALA A 1 172 ? -15.798 -1.371 22.984 1.00 96.19 172 ALA A C 1
ATOM 1321 O O . ALA A 1 172 ? -14.654 -1.174 23.387 1.00 96.19 172 ALA A O 1
ATOM 1322 N N . ILE A 1 173 ? -16.617 -0.368 22.652 1.00 96.19 173 ILE A N 1
ATOM 1323 C CA . ILE A 1 173 ? -16.186 1.035 22.663 1.00 96.19 173 ILE A CA 1
ATOM 1324 C C . ILE A 1 173 ? -17.141 1.881 23.494 1.00 96.19 173 ILE A C 1
ATOM 1326 O O . ILE A 1 173 ? -18.354 1.880 23.280 1.00 96.19 173 ILE A O 1
ATOM 1330 N N . TYR A 1 174 ? -16.580 2.659 24.412 1.00 94.12 174 TYR A N 1
ATOM 1331 C CA . TYR A 1 174 ? -17.306 3.678 25.150 1.00 94.12 174 TYR A CA 1
ATOM 1332 C C . TYR A 1 174 ? -16.701 5.056 24.881 1.00 94.12 174 TYR A C 1
ATOM 1334 O O . TYR A 1 174 ? -15.512 5.285 25.084 1.00 94.12 174 TYR A O 1
ATOM 1342 N N . VAL A 1 175 ? -17.547 6.000 24.476 1.00 91.81 175 VAL A N 1
ATOM 1343 C CA . VAL A 1 175 ? -17.199 7.393 24.201 1.00 91.81 175 VAL A CA 1
ATOM 1344 C C . VAL A 1 175 ? -18.003 8.299 25.131 1.00 91.81 175 VAL A C 1
ATOM 1346 O O . VAL A 1 175 ? -19.232 8.401 25.035 1.00 91.81 175 VAL A O 1
ATOM 1349 N N . GLU A 1 176 ? -17.317 8.999 26.036 1.00 88.38 176 GLU A N 1
ATOM 1350 C CA . GLU A 1 176 ? -17.965 9.967 26.927 1.00 88.38 176 GLU A CA 1
ATOM 1351 C C . GLU A 1 176 ? -18.493 11.168 26.128 1.00 88.38 176 GLU A C 1
ATOM 1353 O O . GLU A 1 176 ? -19.645 11.590 26.288 1.00 88.38 176 GLU A O 1
ATOM 1358 N N . LYS A 1 177 ? -17.647 11.706 25.248 1.00 83.19 177 LYS A N 1
ATOM 1359 C CA . LYS A 1 177 ? -17.917 12.883 24.425 1.00 83.19 177 LYS A CA 1
ATOM 1360 C C . LYS A 1 177 ? -17.049 12.852 23.169 1.00 83.19 177 LYS A C 1
ATOM 1362 O O . LYS A 1 177 ? -15.845 12.645 23.274 1.00 83.19 177 LYS A O 1
ATOM 1367 N N . SER A 1 178 ? -17.646 13.148 22.017 1.00 78.25 178 SER A N 1
ATOM 1368 C CA . SER A 1 178 ? -16.923 13.464 20.778 1.00 78.25 178 SER A CA 1
ATOM 1369 C C . SER A 1 178 ? -17.207 14.905 20.352 1.00 78.25 178 SER A C 1
ATOM 1371 O O . SER A 1 178 ? -18.182 15.531 20.783 1.00 78.25 178 SER A O 1
ATOM 1373 N N . SER A 1 179 ? -16.345 15.462 19.507 1.00 78.94 179 SER A N 1
ATOM 1374 C CA . SER A 1 179 ? -16.566 16.775 18.899 1.00 78.94 179 SER A CA 1
ATOM 1375 C C . SER A 1 179 ? -15.830 16.880 17.571 1.00 78.94 179 SER A C 1
ATOM 1377 O O . SER A 1 179 ? -14.904 16.117 17.326 1.00 78.94 179 SER A O 1
ATOM 1379 N N . VAL A 1 180 ? -16.158 17.889 16.764 1.00 74.38 180 VAL A N 1
ATOM 1380 C CA . VAL A 1 180 ? -15.473 18.150 15.483 1.00 74.38 180 VAL A CA 1
ATOM 1381 C C . VAL A 1 180 ? -13.950 18.318 15.652 1.00 74.38 180 VAL A C 1
ATOM 1383 O O . VAL A 1 180 ? -13.190 17.970 14.760 1.00 74.38 180 VAL A O 1
ATOM 1386 N N . PHE A 1 181 ? -13.486 18.803 16.810 1.00 78.06 181 PHE A N 1
ATOM 1387 C CA . PHE A 1 181 ? -12.058 19.006 17.098 1.00 78.06 181 PHE A CA 1
ATOM 1388 C C . PHE A 1 181 ? -11.340 17.771 17.653 1.00 78.06 181 PHE A C 1
ATOM 1390 O O . PHE A 1 181 ? -10.109 17.746 17.686 1.00 78.06 181 PHE A O 1
ATOM 1397 N N . ASN A 1 182 ? -12.101 16.783 18.127 1.00 79.44 182 ASN A N 1
ATOM 1398 C CA . ASN A 1 182 ? -11.599 15.542 18.711 1.00 79.44 182 ASN A CA 1
ATOM 1399 C C . ASN A 1 182 ? -12.462 14.398 18.173 1.00 79.44 182 ASN A C 1
ATOM 1401 O O . ASN A 1 182 ? -13.411 13.974 18.849 1.00 79.44 182 ASN A O 1
ATOM 1405 N N . PRO A 1 183 ? -12.231 14.023 16.902 1.00 84.62 183 PRO A N 1
ATOM 1406 C CA . PRO A 1 183 ? -13.048 13.033 16.236 1.00 84.62 183 PRO A CA 1
ATOM 1407 C C . PRO A 1 183 ? -12.782 11.646 16.821 1.00 84.62 183 PRO A C 1
ATOM 1409 O O . PRO A 1 183 ? -11.665 11.309 17.218 1.00 84.62 183 PRO A O 1
ATOM 1412 N N . VAL A 1 184 ? -13.848 10.854 16.852 1.00 93.44 184 VAL A N 1
ATOM 1413 C CA . VAL A 1 184 ? -13.783 9.407 17.022 1.00 93.44 184 VAL A CA 1
ATOM 1414 C C . VAL A 1 184 ? -14.246 8.812 15.705 1.00 93.44 184 VAL A C 1
ATOM 1416 O O . VAL A 1 184 ? -15.348 9.133 15.249 1.00 93.44 184 VAL A O 1
ATOM 1419 N N . LYS A 1 185 ? -13.387 7.995 15.106 1.00 95.62 185 LYS A N 1
ATOM 1420 C CA . LYS A 1 185 ? -13.615 7.312 13.841 1.00 95.62 185 LYS A CA 1
ATOM 1421 C C . LYS A 1 185 ? -13.284 5.837 14.002 1.00 95.62 185 LYS A C 1
ATOM 1423 O O . LYS A 1 185 ? -12.186 5.490 14.422 1.00 95.62 185 LYS A O 1
ATOM 1428 N N . VAL A 1 186 ? -14.234 4.977 13.671 1.00 97.69 186 VAL A N 1
ATOM 1429 C CA . VAL A 1 186 ? -14.067 3.522 13.677 1.00 97.69 186 VAL A CA 1
ATOM 1430 C C . VAL A 1 186 ? -14.652 3.011 12.377 1.00 97.69 186 VAL A C 1
ATOM 1432 O O . VAL A 1 186 ? -15.864 3.063 12.187 1.00 97.69 186 VAL A O 1
ATOM 1435 N N . ASN A 1 187 ? -13.821 2.583 11.439 1.00 97.00 187 ASN A N 1
ATOM 1436 C CA . ASN A 1 187 ? -14.272 2.157 10.115 1.00 97.00 187 ASN A CA 1
ATOM 1437 C C . ASN A 1 187 ? -13.754 0.764 9.782 1.00 97.00 187 ASN A C 1
ATOM 1439 O O . ASN A 1 187 ? -12.778 0.304 10.372 1.00 97.00 187 ASN A O 1
ATOM 1443 N N . ARG A 1 188 ? -14.404 0.099 8.819 1.00 96.56 188 ARG A N 1
ATOM 1444 C CA . ARG A 1 188 ? -13.969 -1.201 8.280 1.00 96.56 188 ARG A CA 1
ATOM 1445 C C . ARG A 1 188 ? -13.613 -2.209 9.381 1.00 96.56 188 ARG A C 1
ATOM 1447 O O . ARG A 1 188 ? -12.649 -2.945 9.266 1.00 96.56 188 ARG A O 1
ATOM 1454 N N . SER A 1 189 ? -14.352 -2.204 10.484 1.00 98.00 189 SER A N 1
ATOM 1455 C CA . SER A 1 189 ? -14.085 -3.012 11.676 1.00 98.00 189 SER A CA 1
ATOM 1456 C C . SER A 1 189 ? -15.269 -3.924 11.986 1.00 98.00 189 SER A C 1
ATOM 1458 O O . SER A 1 189 ? -16.376 -3.731 11.476 1.00 98.00 189 SER A O 1
ATOM 1460 N N . LYS A 1 190 ? -15.049 -4.945 12.814 1.00 98.06 190 LYS A N 1
ATOM 1461 C CA . LYS A 1 190 ? -16.047 -5.973 13.133 1.00 98.06 190 LYS A CA 1
ATOM 1462 C C . LYS A 1 190 ? -16.436 -5.912 14.599 1.00 98.06 190 LYS A C 1
ATOM 1464 O O . LYS A 1 190 ? -15.574 -5.999 15.464 1.00 98.06 190 LYS A O 1
ATOM 1469 N N . PHE A 1 191 ? -17.733 -5.834 14.875 1.00 98.00 191 PHE A N 1
ATOM 1470 C CA . PHE A 1 191 ? -18.293 -5.947 16.220 1.00 98.00 191 PHE A CA 1
ATOM 1471 C C . PHE A 1 191 ? -18.998 -7.293 16.367 1.00 98.00 191 PHE A C 1
ATOM 1473 O O . PHE A 1 191 ? -20.025 -7.536 15.731 1.00 98.00 191 PHE A O 1
ATOM 1480 N N . ILE A 1 192 ? -18.430 -8.192 17.177 1.00 95.94 192 ILE A N 1
ATOM 1481 C CA . ILE A 1 192 ? -18.875 -9.591 17.241 1.00 95.94 192 ILE A CA 1
ATOM 1482 C C . ILE A 1 192 ? -19.046 -10.033 18.698 1.00 95.94 192 ILE A C 1
ATOM 1484 O O . ILE A 1 192 ? -18.131 -9.957 19.506 1.00 95.94 192 ILE A O 1
ATOM 1488 N N . ASN A 1 193 ? -20.214 -10.567 19.060 1.00 95.00 193 ASN A N 1
ATOM 1489 C CA . ASN A 1 193 ? -20.432 -11.227 20.359 1.00 95.00 193 ASN A CA 1
ATOM 1490 C C . ASN A 1 193 ? -20.038 -10.409 21.614 1.00 95.00 193 ASN A C 1
ATOM 1492 O O . ASN A 1 193 ? -19.717 -10.997 22.646 1.00 95.00 193 ASN A O 1
ATOM 1496 N N . ASN A 1 194 ? -20.089 -9.073 21.566 1.00 94.44 194 ASN A N 1
ATOM 1497 C CA . ASN A 1 194 ? -19.915 -8.240 22.763 1.00 94.44 194 ASN A CA 1
ATOM 1498 C C . ASN A 1 194 ? -21.117 -8.417 23.708 1.00 94.44 194 ASN A C 1
ATOM 1500 O O . ASN A 1 194 ? -22.246 -8.568 23.235 1.00 94.44 194 ASN A O 1
ATOM 1504 N N . ALA A 1 195 ? -20.893 -8.457 25.020 1.00 92.62 195 ALA A N 1
ATOM 1505 C CA . ALA A 1 195 ? -21.900 -8.866 25.996 1.00 92.62 195 ALA A CA 1
ATOM 1506 C C . ALA A 1 195 ? -23.027 -7.833 26.140 1.00 92.62 195 ALA A C 1
ATOM 1508 O O . ALA A 1 195 ? -24.187 -8.165 25.892 1.00 92.62 195 ALA A O 1
ATOM 1509 N N . ASP A 1 196 ? -22.678 -6.591 26.480 1.00 90.44 196 ASP A N 1
ATOM 1510 C CA . ASP A 1 196 ? -23.637 -5.522 26.758 1.00 90.44 196 ASP A CA 1
ATOM 1511 C C . ASP A 1 196 ? -23.843 -4.627 25.532 1.00 90.44 196 ASP A C 1
ATOM 1513 O O . ASP A 1 196 ? -24.960 -4.509 25.024 1.00 90.44 196 ASP A O 1
ATOM 1517 N N . TYR A 1 197 ? -22.769 -4.004 25.036 1.00 93.81 197 TYR A N 1
ATOM 1518 C CA . TYR A 1 197 ? -22.838 -3.023 23.951 1.00 93.81 197 TYR A CA 1
ATOM 1519 C C . TYR A 1 197 ? -21.654 -3.143 22.989 1.00 93.81 197 TYR A C 1
ATOM 1521 O O . TYR A 1 197 ? -20.519 -3.397 23.384 1.00 93.81 197 TYR A O 1
ATOM 1529 N N . ASP A 1 198 ? -21.913 -2.877 21.715 1.00 96.00 198 ASP A N 1
ATOM 1530 C CA . ASP A 1 198 ? -20.863 -2.671 20.720 1.00 96.00 198 ASP A CA 1
ATOM 1531 C C . ASP A 1 198 ? -20.315 -1.248 20.865 1.00 96.00 198 ASP A C 1
ATOM 1533 O O . ASP A 1 198 ? -19.108 -1.036 20.977 1.00 96.00 198 ASP A O 1
ATOM 1537 N N . VAL A 1 199 ? -21.217 -0.264 20.955 1.00 95.62 199 VAL A N 1
ATOM 1538 C CA . VAL A 1 199 ? -20.845 1.144 21.115 1.00 95.62 199 VAL A CA 1
ATOM 1539 C C . VAL A 1 199 ? -21.763 1.837 22.111 1.00 95.62 199 VAL A C 1
ATOM 1541 O O . VAL A 1 199 ? -22.989 1.859 21.959 1.00 95.62 199 VAL A O 1
ATOM 1544 N N . VAL A 1 200 ? -21.159 2.482 23.106 1.00 93.38 200 VAL A N 1
ATOM 1545 C CA . VAL A 1 200 ? -21.832 3.440 23.981 1.00 93.38 200 VAL A CA 1
ATOM 1546 C C . VAL A 1 200 ? -21.269 4.823 23.725 1.00 93.38 200 VAL A C 1
ATOM 1548 O O . VAL A 1 200 ? -20.080 5.071 23.856 1.00 93.38 200 VAL A O 1
ATOM 1551 N N . CYS A 1 201 ? -22.151 5.750 23.410 1.00 90.12 201 CYS A N 1
ATOM 1552 C CA . CYS A 1 201 ? -21.840 7.132 23.137 1.00 90.12 201 CYS A CA 1
ATOM 1553 C C . CYS A 1 201 ? -22.743 8.018 24.009 1.00 90.12 201 CYS A C 1
ATOM 1555 O O . CYS A 1 201 ? -23.959 8.081 23.817 1.00 90.12 201 CYS A O 1
ATOM 1557 N N . SER A 1 202 ? -22.162 8.689 25.005 1.00 87.19 202 SER A N 1
ATOM 1558 C CA . SER A 1 202 ? -22.945 9.467 25.977 1.00 87.19 202 SER A CA 1
ATOM 1559 C C . SER A 1 202 ? -23.302 10.866 25.474 1.00 87.19 202 SER A C 1
ATOM 1561 O O . SER A 1 202 ? -24.471 11.242 25.503 1.00 87.19 202 SER A O 1
ATOM 1563 N N . ASN A 1 203 ? -22.312 11.633 25.008 1.00 84.75 203 ASN A N 1
ATOM 1564 C CA . ASN A 1 203 ? -22.477 13.010 24.529 1.00 84.75 203 ASN A CA 1
ATOM 1565 C C . ASN A 1 203 ? -21.738 13.235 23.201 1.00 84.75 203 ASN A C 1
ATOM 1567 O O . ASN A 1 203 ? -20.952 14.177 23.074 1.00 84.75 203 ASN A O 1
ATOM 1571 N N . CYS A 1 204 ? -21.930 12.352 22.226 1.00 83.12 204 CYS A N 1
ATOM 1572 C CA . CYS A 1 204 ? -21.330 12.532 20.907 1.00 83.12 204 CYS A CA 1
ATOM 1573 C C . CYS A 1 204 ? -22.221 13.371 19.998 1.00 83.12 204 CYS A C 1
ATOM 1575 O O . CYS A 1 204 ? -23.448 13.395 20.127 1.00 83.12 204 CYS A O 1
ATOM 1577 N N . ILE A 1 205 ? -21.584 14.036 19.042 1.00 80.44 205 ILE A N 1
ATOM 1578 C CA . ILE A 1 205 ? -22.292 14.606 17.900 1.00 80.44 205 ILE A CA 1
ATOM 1579 C C . ILE A 1 205 ? -22.798 13.470 17.005 1.00 80.44 205 ILE A C 1
ATOM 1581 O O . ILE A 1 205 ? -22.156 12.425 16.900 1.00 80.44 205 ILE A O 1
ATOM 1585 N N . SER A 1 206 ? -23.943 13.671 16.350 1.00 71.94 206 SER A N 1
ATOM 1586 C CA . SER A 1 206 ? -24.600 12.635 15.538 1.00 71.94 206 SER A CA 1
ATOM 1587 C C . SER A 1 206 ? -23.734 12.079 14.407 1.00 71.94 206 SER A C 1
ATOM 1589 O O . SER A 1 206 ? -23.985 10.972 13.951 1.00 71.94 206 SER A O 1
ATOM 1591 N N . ASP A 1 207 ? -22.723 12.832 13.976 1.00 81.19 207 ASP A N 1
ATOM 1592 C CA . ASP A 1 207 ? -21.812 12.468 12.890 1.00 81.19 207 ASP A CA 1
ATOM 1593 C C . ASP A 1 207 ? -20.506 11.818 13.379 1.00 81.19 207 ASP A C 1
ATOM 1595 O O . ASP A 1 207 ? -19.479 11.866 12.715 1.00 81.19 207 ASP A O 1
ATOM 1599 N N . THR A 1 208 ? -20.514 11.240 14.583 1.00 91.12 208 THR A N 1
ATOM 1600 C CA . THR A 1 208 ? -19.373 10.441 15.057 1.00 91.12 208 THR A CA 1
ATOM 1601 C C . THR A 1 208 ? -19.252 9.194 14.185 1.00 91.12 208 THR A C 1
ATOM 1603 O O . THR A 1 208 ? -20.204 8.415 14.111 1.00 91.12 208 THR A O 1
ATOM 1606 N N . ASP A 1 209 ? -18.114 9.031 13.516 1.00 94.69 209 ASP A N 1
ATOM 1607 C CA . ASP A 1 209 ? -17.966 8.154 12.355 1.00 94.69 209 ASP A CA 1
ATOM 1608 C C . ASP A 1 209 ? -17.763 6.688 12.763 1.00 94.69 209 ASP A C 1
ATOM 1610 O O . ASP A 1 209 ? -16.742 6.308 13.332 1.00 94.69 209 ASP A O 1
ATOM 1614 N N . PHE A 1 210 ? -18.767 5.867 12.465 1.00 96.94 210 PHE A N 1
ATOM 1615 C CA . PHE A 1 210 ? -18.787 4.419 12.654 1.00 96.94 210 PHE A CA 1
ATOM 1616 C C . PHE A 1 210 ? -19.209 3.698 11.359 1.00 96.94 210 PHE A C 1
ATOM 1618 O O . PHE A 1 210 ? -19.855 2.643 11.400 1.00 96.94 210 PHE A O 1
ATOM 1625 N N . LYS A 1 211 ? -18.900 4.283 10.197 1.00 96.12 211 LYS A N 1
ATOM 1626 C CA . LYS A 1 211 ? -19.307 3.766 8.883 1.00 96.12 211 LYS A CA 1
ATOM 1627 C C . LYS A 1 211 ? -18.518 2.514 8.483 1.00 96.12 211 LYS A C 1
ATOM 1629 O O . LYS A 1 211 ? -17.449 2.241 9.024 1.00 96.12 211 LYS A O 1
ATOM 1634 N N . TYR A 1 212 ? -19.035 1.751 7.518 1.00 97.19 212 TYR A N 1
ATOM 1635 C CA . TYR A 1 212 ? -18.330 0.607 6.903 1.00 97.19 212 TYR A CA 1
ATOM 1636 C C . TYR A 1 212 ? -17.997 -0.561 7.842 1.00 97.19 212 TYR A C 1
ATOM 1638 O O . TYR A 1 212 ? -17.207 -1.432 7.496 1.00 97.19 212 TYR A O 1
ATOM 1646 N N . ASN A 1 213 ? -18.593 -0.604 9.034 1.00 97.81 213 ASN A N 1
ATOM 1647 C CA . ASN A 1 213 ? -18.364 -1.682 9.994 1.00 97.81 213 ASN A CA 1
ATOM 1648 C C . ASN A 1 213 ? -19.312 -2.865 9.769 1.00 97.81 213 ASN A C 1
ATOM 1650 O O . ASN A 1 213 ? -20.452 -2.688 9.334 1.00 97.81 213 ASN A O 1
ATOM 1654 N N . TRP A 1 214 ? -18.862 -4.062 10.142 1.00 97.88 214 TRP A N 1
ATOM 1655 C CA . TRP A 1 214 ? -19.708 -5.239 10.323 1.00 97.88 214 TRP A CA 1
ATOM 1656 C C . TRP A 1 214 ? -20.279 -5.259 11.743 1.00 97.88 214 TRP A C 1
ATOM 1658 O O . TRP A 1 214 ? -19.532 -5.216 12.721 1.00 97.88 214 TRP A O 1
ATOM 1668 N N . TRP A 1 215 ? -21.603 -5.370 11.862 1.00 97.06 215 TRP A N 1
ATOM 1669 C CA . TRP A 1 215 ? -22.327 -5.315 13.143 1.00 97.06 215 TRP A CA 1
ATOM 1670 C C . TRP A 1 215 ? -22.888 -6.674 13.589 1.00 97.06 215 TRP A C 1
ATOM 1672 O O . TRP A 1 215 ? -23.837 -6.737 14.373 1.00 97.06 215 TRP A O 1
ATOM 1682 N N . GLY A 1 216 ? -22.366 -7.769 13.029 1.00 93.88 216 GLY A N 1
ATOM 1683 C CA . GLY A 1 216 ? -22.846 -9.131 13.280 1.00 93.88 216 GLY A CA 1
ATOM 1684 C C . GLY A 1 216 ? -24.049 -9.562 12.431 1.00 93.88 216 GLY A C 1
ATOM 1685 O O . GLY A 1 216 ? -24.428 -10.731 12.482 1.00 93.88 216 GLY A O 1
ATOM 1686 N N . TYR A 1 217 ? -24.647 -8.656 11.649 1.00 93.38 217 TYR A N 1
ATOM 1687 C CA . TYR A 1 217 ? -25.811 -8.934 10.801 1.00 93.38 217 TYR A CA 1
ATOM 1688 C C . TYR A 1 217 ? -25.738 -8.167 9.472 1.00 93.38 217 TYR A C 1
ATOM 1690 O O . TYR A 1 217 ? -25.375 -6.992 9.457 1.00 93.38 217 TYR A O 1
ATOM 1698 N N . ALA A 1 218 ? -26.172 -8.807 8.378 1.00 93.69 218 ALA A N 1
ATOM 1699 C CA . ALA A 1 218 ? -26.181 -8.228 7.025 1.00 93.69 218 ALA A CA 1
ATOM 1700 C C . ALA A 1 218 ? -27.059 -6.969 6.900 1.00 93.69 218 ALA A C 1
ATOM 1702 O O . ALA A 1 218 ? -26.717 -6.019 6.199 1.00 93.69 218 ALA A O 1
ATOM 1703 N N . ASP A 1 219 ? -28.164 -6.924 7.648 1.00 93.31 219 ASP A N 1
ATOM 1704 C CA . ASP A 1 219 ? -29.077 -5.775 7.682 1.00 93.31 219 ASP A CA 1
ATOM 1705 C C . ASP A 1 219 ? -28.580 -4.628 8.591 1.00 93.31 219 ASP A C 1
ATOM 1707 O O . ASP A 1 219 ? -29.316 -3.669 8.846 1.00 93.31 219 ASP A O 1
ATOM 1711 N N . GLY A 1 220 ? -27.344 -4.724 9.095 1.00 93.69 220 GLY A N 1
ATOM 1712 C CA . GLY A 1 220 ? -26.725 -3.750 9.987 1.00 93.69 220 GLY A CA 1
ATOM 1713 C C . GLY A 1 220 ? -27.093 -3.956 11.462 1.00 93.69 220 GLY A C 1
ATOM 1714 O O . GLY A 1 220 ? -27.531 -5.039 11.864 1.00 93.69 220 GLY A O 1
ATOM 1715 N N . PRO A 1 221 ? -26.919 -2.928 12.314 1.00 94.44 221 PRO A N 1
ATOM 1716 C CA . PRO A 1 221 ? -27.197 -3.041 13.740 1.00 94.44 221 PRO A CA 1
ATOM 1717 C C . PRO A 1 221 ? -28.642 -3.462 14.032 1.00 94.44 221 PRO A C 1
ATOM 1719 O O . PRO A 1 221 ? -29.607 -2.895 13.507 1.00 94.44 221 PRO A O 1
ATOM 1722 N N . LYS A 1 222 ? -28.811 -4.426 14.940 1.00 93.94 222 LYS A N 1
ATOM 1723 C CA . LYS A 1 222 ? -30.132 -4.954 15.293 1.00 93.94 222 LYS A CA 1
ATOM 1724 C C . LYS A 1 222 ? -30.993 -3.897 15.989 1.00 93.94 222 LYS A C 1
ATOM 1726 O O . LYS A 1 222 ? -30.621 -3.337 17.021 1.00 93.94 222 LYS A O 1
ATOM 1731 N N . LYS A 1 223 ? -32.164 -3.627 15.413 1.00 94.00 223 LYS A N 1
ATOM 1732 C CA . LYS A 1 223 ? -33.131 -2.628 15.894 1.00 94.00 223 LYS A CA 1
ATOM 1733 C C . LYS A 1 223 ? -33.820 -3.087 17.181 1.00 94.00 223 LYS A C 1
ATOM 1735 O O . LYS A 1 223 ? -34.221 -4.241 17.293 1.00 94.00 223 LYS A O 1
ATOM 1740 N N . TYR A 1 224 ? -34.035 -2.154 18.103 1.00 90.50 224 TYR A N 1
ATOM 1741 C CA . TYR A 1 224 ? -34.755 -2.372 19.356 1.00 90.50 224 TYR A CA 1
ATOM 1742 C C . TYR A 1 224 ? -36.174 -1.791 19.287 1.00 90.50 224 TYR A C 1
ATOM 1744 O O . TYR A 1 224 ? -36.356 -0.595 19.024 1.00 90.50 224 TYR A O 1
ATOM 1752 N N . PHE A 1 225 ? -37.178 -2.634 19.546 1.00 89.19 225 PHE A N 1
ATOM 1753 C CA . PHE A 1 225 ? -38.601 -2.290 19.482 1.00 89.19 225 PHE A CA 1
ATOM 1754 C C . PHE A 1 225 ? -39.306 -2.513 20.823 1.00 89.19 225 PHE A C 1
ATOM 1756 O O . PHE A 1 225 ? -39.043 -3.490 21.520 1.00 89.19 225 PHE A O 1
ATOM 1763 N N . ILE A 1 226 ? -40.274 -1.649 21.136 1.00 87.50 226 ILE A N 1
ATOM 1764 C CA . ILE A 1 226 ? -41.289 -1.902 22.168 1.00 87.50 226 ILE A CA 1
ATOM 1765 C C . ILE A 1 226 ? -42.651 -1.798 21.476 1.00 87.50 226 ILE A C 1
ATOM 1767 O O . ILE A 1 226 ? -43.048 -0.730 21.006 1.00 87.50 226 ILE A O 1
ATOM 1771 N N . GLY A 1 227 ? -43.358 -2.925 21.359 1.00 89.81 227 GLY A N 1
ATOM 1772 C CA . GLY A 1 227 ? -44.533 -3.018 20.489 1.00 89.81 227 GLY A CA 1
ATOM 1773 C C . GLY A 1 227 ? -44.147 -2.819 19.018 1.00 89.81 227 GLY A C 1
ATOM 1774 O O . GLY A 1 227 ? -43.222 -3.462 18.532 1.00 89.81 227 GLY A O 1
ATOM 1775 N N . SER A 1 228 ? -44.841 -1.925 18.309 1.00 90.44 228 SER A N 1
ATOM 1776 C CA . SER A 1 228 ? -44.547 -1.580 16.907 1.00 90.44 228 SER A CA 1
ATOM 1777 C C . SER A 1 228 ? -43.604 -0.380 16.742 1.00 90.44 228 SER A C 1
ATOM 1779 O O . SER A 1 228 ? -43.304 0.005 15.614 1.00 90.44 228 SER A O 1
ATOM 1781 N N . GLN A 1 229 ? -43.174 0.257 17.835 1.00 91.38 229 GLN A N 1
ATOM 1782 C CA . GLN A 1 229 ? -42.338 1.455 17.793 1.00 91.38 229 GLN A CA 1
ATOM 1783 C C . GLN A 1 229 ? -40.861 1.089 17.969 1.00 91.38 229 GLN A C 1
ATOM 1785 O O . GLN A 1 229 ? -40.496 0.398 18.921 1.00 91.38 229 GLN A O 1
ATOM 1790 N N . GLN A 1 230 ? -40.009 1.575 17.062 1.00 90.19 230 GLN A N 1
ATOM 1791 C CA . GLN A 1 230 ? -38.555 1.481 17.196 1.00 90.19 230 GLN A CA 1
ATOM 1792 C C . GLN A 1 230 ? -38.067 2.539 18.194 1.00 90.19 230 GLN A C 1
ATOM 1794 O O . GLN A 1 230 ? -38.363 3.722 18.035 1.00 90.19 230 GLN A O 1
ATOM 1799 N N . TYR A 1 231 ? -37.311 2.115 19.206 1.00 87.00 231 TYR A N 1
ATOM 1800 C CA . TYR A 1 231 ? -36.722 2.997 20.222 1.00 87.00 231 TYR A CA 1
ATOM 1801 C C . TYR A 1 231 ? -35.220 3.223 20.020 1.00 87.00 231 TYR A C 1
ATOM 1803 O O . TYR A 1 231 ? -34.670 4.177 20.563 1.00 87.00 231 TYR A O 1
ATOM 1811 N N . GLY A 1 232 ? -34.554 2.366 19.245 1.00 89.50 232 GLY A N 1
ATOM 1812 C CA . GLY A 1 232 ? -33.121 2.464 18.990 1.00 89.50 232 GLY A CA 1
ATOM 1813 C C . GLY A 1 232 ? -32.568 1.164 18.427 1.00 89.50 232 GLY A C 1
ATOM 1814 O O . GLY A 1 232 ? -33.220 0.521 17.601 1.00 89.50 232 GLY A O 1
ATOM 1815 N N . TYR A 1 233 ? -31.390 0.782 18.908 1.00 93.25 233 TYR A N 1
ATOM 1816 C CA . TYR A 1 233 ? -30.671 -0.437 18.547 1.00 93.25 233 TYR A CA 1
ATOM 1817 C C . TYR A 1 233 ? -30.294 -1.201 19.818 1.00 93.25 233 TYR A C 1
ATOM 1819 O O . TYR A 1 233 ? -30.131 -0.590 20.870 1.00 93.25 233 TYR A O 1
ATOM 1827 N N . GLU A 1 234 ? -30.191 -2.528 19.740 1.00 91.50 234 GLU A N 1
ATOM 1828 C CA . GLU A 1 234 ? -29.990 -3.375 20.927 1.00 91.50 234 GLU A CA 1
ATOM 1829 C C . GLU A 1 234 ? -28.633 -3.127 21.602 1.00 91.50 234 GLU A C 1
ATOM 1831 O O . GLU A 1 234 ? -28.578 -3.011 22.822 1.00 91.50 234 GLU A O 1
ATOM 1836 N N . LYS A 1 235 ? -27.558 -2.998 20.812 1.00 93.38 235 LYS A N 1
ATOM 1837 C CA . LYS A 1 235 ? -26.169 -2.886 21.298 1.00 93.38 235 LYS A CA 1
ATOM 1838 C C . LYS A 1 235 ? -25.492 -1.548 21.001 1.00 93.38 235 LYS A C 1
ATOM 1840 O O . LYS A 1 235 ? -24.298 -1.393 21.247 1.00 93.38 235 LYS A O 1
ATOM 1845 N N . ILE A 1 236 ? -26.247 -0.570 20.503 1.00 93.81 236 ILE A N 1
ATOM 1846 C CA . ILE A 1 236 ? -25.750 0.788 20.263 1.00 93.81 236 ILE A CA 1
ATOM 1847 C C . ILE A 1 236 ? -26.561 1.759 21.105 1.00 93.81 236 ILE A C 1
ATOM 1849 O O . ILE A 1 236 ? -27.782 1.863 20.966 1.00 93.81 236 ILE A O 1
ATOM 1853 N N . ARG A 1 237 ? -25.865 2.512 21.954 1.00 90.88 237 ARG A N 1
ATOM 1854 C CA . ARG A 1 237 ? -26.454 3.559 22.785 1.00 90.88 237 ARG A CA 1
ATOM 1855 C C . ARG A 1 237 ? -25.851 4.907 22.419 1.00 90.88 237 ARG A C 1
ATOM 1857 O O . ARG A 1 237 ? -24.639 5.052 22.452 1.00 90.88 237 ARG A O 1
ATOM 1864 N N . GLY A 1 238 ? -26.691 5.903 22.150 1.00 87.69 238 GLY A N 1
ATOM 1865 C CA . GLY A 1 238 ? -26.244 7.242 21.754 1.00 87.69 238 GLY A CA 1
ATOM 1866 C C . GLY A 1 238 ? -26.456 7.526 20.272 1.00 87.69 238 GLY A C 1
ATOM 1867 O O . GLY A 1 238 ? -27.183 6.804 19.596 1.00 87.69 238 GLY A O 1
ATOM 1868 N N . SER A 1 239 ? -25.851 8.611 19.786 1.00 86.94 239 SER A N 1
ATOM 1869 C CA . SER A 1 239 ? -25.932 9.029 18.381 1.00 86.94 239 SER A CA 1
ATOM 1870 C C . SER A 1 239 ? -24.572 8.869 17.712 1.00 86.94 239 SER A C 1
ATOM 1872 O O . SER A 1 239 ? -23.635 9.581 18.064 1.00 86.94 239 SER A O 1
ATOM 1874 N N . ILE A 1 240 ? -24.486 7.943 16.759 1.00 92.69 240 ILE A N 1
ATOM 1875 C CA . ILE A 1 240 ? -23.312 7.704 15.911 1.00 92.69 240 ILE A CA 1
ATOM 1876 C C . ILE A 1 240 ? -23.776 7.500 14.462 1.00 92.69 240 ILE A C 1
ATOM 1878 O O . ILE A 1 240 ? -24.927 7.120 14.226 1.00 92.69 240 ILE A O 1
ATOM 1882 N N . ASN A 1 241 ? -22.876 7.708 13.506 1.00 94.44 241 ASN A N 1
ATOM 1883 C CA . ASN A 1 241 ? -23.108 7.464 12.091 1.00 94.44 241 ASN A CA 1
ATOM 1884 C C . ASN A 1 241 ? -22.558 6.084 11.701 1.00 94.44 241 ASN A C 1
ATOM 1886 O O . ASN A 1 241 ? -21.374 5.949 11.427 1.00 94.44 241 ASN A O 1
ATOM 1890 N N . PHE A 1 242 ? -23.419 5.067 11.665 1.00 94.69 242 PHE A N 1
ATOM 1891 C CA . PHE A 1 242 ? -23.065 3.697 11.257 1.00 94.69 242 PHE A CA 1
ATOM 1892 C C . PHE A 1 242 ? -23.495 3.357 9.820 1.00 94.69 242 PHE A C 1
ATOM 1894 O O . PHE A 1 242 ? -23.681 2.187 9.495 1.00 94.69 242 PHE A O 1
ATOM 1901 N N . SER A 1 243 ? -23.733 4.364 8.972 1.00 93.88 243 SER A N 1
ATOM 1902 C CA . SER A 1 243 ? -24.177 4.145 7.587 1.00 93.88 243 SER A CA 1
ATOM 1903 C C . SER A 1 243 ? -23.125 3.426 6.733 1.00 93.88 243 SER A C 1
ATOM 1905 O O . SER A 1 243 ? -21.968 3.298 7.129 1.00 93.88 243 SER A O 1
ATOM 1907 N N . ASP A 1 244 ? -23.550 2.933 5.566 1.00 94.94 244 ASP A N 1
ATOM 1908 C CA . ASP A 1 244 ? -22.702 2.176 4.636 1.00 94.94 244 ASP A CA 1
ATOM 1909 C C . ASP A 1 244 ? -22.026 0.961 5.298 1.00 94.94 244 ASP A C 1
ATOM 1911 O O . ASP A 1 244 ? -20.875 0.654 5.021 1.00 94.94 244 ASP A O 1
ATOM 1915 N N . TRP A 1 245 ? -22.725 0.296 6.226 1.00 95.75 245 TRP A N 1
ATOM 1916 C CA . TRP A 1 245 ? -22.215 -0.881 6.933 1.00 95.75 245 TRP A CA 1
ATOM 1917 C C . TRP A 1 245 ? -21.897 -2.038 5.978 1.00 95.75 245 TRP A C 1
ATOM 1919 O O . TRP A 1 245 ? -22.504 -2.173 4.915 1.00 95.75 245 TRP A O 1
ATOM 1929 N N . ALA A 1 246 ? -20.973 -2.903 6.396 1.00 95.25 246 ALA A N 1
ATOM 1930 C CA . ALA A 1 246 ? -20.652 -4.121 5.663 1.00 95.25 246 ALA A CA 1
ATOM 1931 C C . ALA A 1 246 ? -21.830 -5.109 5.710 1.00 95.25 246 ALA A C 1
ATOM 1933 O O . ALA A 1 246 ? -22.442 -5.304 6.761 1.00 95.25 246 ALA A O 1
ATOM 1934 N N . ASP A 1 247 ? -22.135 -5.754 4.583 1.00 92.31 247 ASP A N 1
ATOM 1935 C CA . ASP A 1 247 ? -23.239 -6.714 4.442 1.00 92.31 247 ASP A CA 1
ATOM 1936 C C . ASP A 1 247 ? -22.829 -8.171 4.727 1.00 92.31 247 ASP A C 1
ATOM 1938 O O . ASP A 1 247 ? -23.687 -9.051 4.837 1.00 92.31 247 ASP A O 1
ATOM 1942 N N . ARG A 1 248 ? -21.529 -8.420 4.913 1.00 93.00 248 ARG A N 1
ATOM 1943 C CA . ARG A 1 248 ? -20.944 -9.710 5.291 1.00 93.00 248 ARG A CA 1
ATOM 1944 C C . ARG A 1 248 ? -19.760 -9.531 6.240 1.00 93.00 248 ARG A C 1
ATOM 1946 O O . ARG A 1 248 ? -19.109 -8.489 6.245 1.00 93.00 248 ARG A O 1
ATOM 1953 N N . GLU A 1 249 ? -19.472 -10.559 7.034 1.00 92.94 249 GLU A N 1
ATOM 1954 C CA . GLU A 1 249 ? -18.364 -10.551 8.001 1.00 92.94 249 GLU A CA 1
ATOM 1955 C C . GLU A 1 249 ? -16.984 -10.584 7.328 1.00 92.94 249 GLU A C 1
ATOM 1957 O O . GLU A 1 249 ? -16.027 -9.993 7.823 1.00 92.94 249 GLU A O 1
ATOM 1962 N N . ASP A 1 250 ? -16.873 -11.266 6.192 1.00 89.06 250 ASP A N 1
ATOM 1963 C CA . ASP A 1 250 ? -15.682 -11.380 5.349 1.00 89.06 250 ASP A CA 1
ATOM 1964 C C . ASP A 1 250 ? -15.675 -10.318 4.236 1.00 89.06 250 ASP A C 1
ATOM 1966 O O . ASP A 1 250 ? -15.362 -10.589 3.072 1.00 89.06 250 ASP A O 1
ATOM 1970 N N . PHE A 1 251 ? -16.064 -9.084 4.575 1.00 92.31 251 PHE A N 1
ATOM 1971 C CA . PHE A 1 251 ? -15.843 -7.957 3.674 1.00 92.31 251 PHE A CA 1
ATOM 1972 C C . PHE A 1 251 ? -14.341 -7.803 3.393 1.00 92.31 251 PHE A C 1
ATOM 1974 O O . PHE A 1 251 ? -13.494 -8.189 4.200 1.00 92.31 251 PHE A O 1
ATOM 1981 N N . ARG A 1 252 ? -14.036 -7.238 2.230 1.00 90.88 252 ARG A N 1
ATOM 1982 C CA . ARG A 1 252 ? -12.680 -7.007 1.731 1.00 90.88 252 ARG A CA 1
ATOM 1983 C C . ARG A 1 252 ? -12.658 -5.716 0.936 1.00 90.88 252 ARG A C 1
ATOM 1985 O O . ARG A 1 252 ? -13.687 -5.345 0.362 1.00 90.88 252 ARG A O 1
ATOM 1992 N N . ASP A 1 253 ? -11.507 -5.065 0.906 1.00 96.00 253 ASP A N 1
ATOM 1993 C CA . ASP A 1 253 ? -11.307 -3.897 0.065 1.00 96.00 253 ASP A CA 1
ATOM 1994 C C . ASP A 1 253 ? -11.266 -4.311 -1.420 1.00 96.00 253 ASP A C 1
ATOM 1996 O O . ASP A 1 253 ? -10.795 -5.405 -1.759 1.00 96.00 253 ASP A O 1
ATOM 2000 N N . PRO A 1 254 ? -11.802 -3.480 -2.330 1.00 98.19 254 PRO A N 1
ATOM 2001 C CA . PRO A 1 254 ? -11.608 -3.669 -3.758 1.00 98.19 254 PRO A CA 1
ATOM 2002 C C . PRO A 1 254 ? -10.126 -3.638 -4.136 1.00 98.19 254 PRO A C 1
ATOM 2004 O O . PRO A 1 254 ? -9.392 -2.780 -3.657 1.00 98.19 254 PRO A O 1
ATOM 2007 N N . VAL A 1 255 ? -9.707 -4.512 -5.047 1.00 98.81 255 VAL A N 1
ATOM 2008 C CA . VAL A 1 255 ? -8.319 -4.608 -5.518 1.00 98.81 255 VAL A CA 1
ATOM 2009 C C . VAL A 1 255 ? -8.163 -3.946 -6.882 1.00 98.81 255 VAL A C 1
ATOM 2011 O O . VAL A 1 255 ? -8.988 -4.144 -7.776 1.00 98.81 255 VAL A O 1
ATOM 2014 N N . ILE A 1 256 ? -7.074 -3.200 -7.068 1.00 98.81 256 ILE A N 1
ATOM 2015 C CA . ILE A 1 256 ? -6.668 -2.622 -8.351 1.00 98.81 256 ILE A CA 1
ATOM 2016 C C . ILE A 1 256 ? -5.328 -3.216 -8.787 1.00 98.81 256 ILE A C 1
ATOM 2018 O O . ILE A 1 256 ? -4.331 -3.102 -8.075 1.00 98.81 256 ILE A O 1
ATOM 2022 N N . LEU A 1 257 ? -5.287 -3.789 -9.993 1.00 98.75 257 LEU A N 1
ATOM 2023 C CA . LEU A 1 257 ? -4.038 -4.189 -10.643 1.00 98.75 257 LEU A CA 1
ATOM 2024 C C . LEU A 1 257 ? -3.483 -3.047 -11.498 1.00 98.75 257 LEU A C 1
ATOM 2026 O O . LEU A 1 257 ? -4.138 -2.586 -12.441 1.00 98.75 257 LEU A O 1
ATOM 2030 N N . VAL A 1 258 ? -2.258 -2.629 -11.186 1.00 98.69 258 VAL A N 1
ATOM 2031 C CA . VAL A 1 258 ? -1.540 -1.543 -11.857 1.00 98.69 258 VAL A CA 1
ATOM 2032 C C . VAL A 1 258 ? -0.317 -2.116 -12.590 1.00 98.69 258 VAL A C 1
ATOM 2034 O O . VAL A 1 258 ? 0.631 -2.575 -11.943 1.00 98.69 258 VAL A O 1
ATOM 2037 N N . PRO A 1 259 ? -0.307 -2.110 -13.934 1.00 97.50 259 PRO A N 1
ATOM 2038 C CA . PRO A 1 259 ? 0.793 -2.666 -14.708 1.00 97.50 259 PRO A CA 1
ATOM 2039 C C . PRO A 1 259 ? 2.037 -1.772 -14.713 1.00 97.50 259 PRO A C 1
ATOM 2041 O O . PRO A 1 259 ? 1.980 -0.582 -14.422 1.00 97.50 259 PRO A O 1
ATOM 2044 N N . GLY A 1 260 ? 3.163 -2.354 -15.120 1.00 93.88 260 GLY A N 1
ATOM 2045 C CA . GLY A 1 260 ? 4.384 -1.631 -15.460 1.00 93.88 260 GLY A CA 1
ATOM 2046 C C . GLY A 1 260 ? 4.414 -1.099 -16.893 1.00 93.88 260 GLY A C 1
ATOM 2047 O O . GLY A 1 260 ? 3.441 -1.179 -17.650 1.00 93.88 260 GLY A O 1
ATOM 2048 N N . ILE A 1 261 ? 5.588 -0.601 -17.290 1.00 89.69 261 ILE A N 1
ATOM 2049 C CA . ILE A 1 261 ? 5.862 -0.176 -18.665 1.00 89.69 261 ILE A CA 1
ATOM 2050 C C . ILE A 1 261 ? 5.508 -1.303 -19.652 1.00 89.69 261 ILE A C 1
ATOM 2052 O O . ILE A 1 261 ? 5.782 -2.469 -19.384 1.00 89.69 261 ILE A O 1
ATOM 2056 N N . LEU A 1 262 ? 4.875 -0.962 -20.780 1.00 86.94 262 LEU A N 1
ATOM 2057 C CA . LEU A 1 262 ? 4.368 -1.907 -21.794 1.00 86.94 262 LEU A CA 1
ATOM 2058 C C . LEU A 1 262 ? 3.222 -2.831 -21.353 1.00 86.94 262 LEU A C 1
ATOM 2060 O O . LEU A 1 262 ? 2.687 -3.536 -22.204 1.00 86.94 262 LEU A O 1
ATOM 2064 N N . GLY A 1 263 ? 2.779 -2.802 -20.094 1.00 88.69 263 GLY A N 1
ATOM 2065 C CA . GLY A 1 263 ? 1.667 -3.633 -19.616 1.00 88.69 263 GLY A CA 1
ATOM 2066 C C . GLY A 1 263 ? 0.277 -3.095 -19.976 1.00 88.69 263 GLY A C 1
ATOM 2067 O O . GLY A 1 263 ? -0.710 -3.445 -19.335 1.00 88.69 263 GLY A O 1
ATOM 2068 N N . SER A 1 264 ? 0.169 -2.197 -20.957 1.00 91.81 264 SER A N 1
ATOM 2069 C CA . SER A 1 264 ? -1.101 -1.637 -21.430 1.00 91.81 264 SER A CA 1
ATOM 2070 C C . SER A 1 264 ? -1.067 -1.392 -22.934 1.00 91.81 264 SER A C 1
ATOM 2072 O O . SER A 1 264 ? -0.091 -0.854 -23.463 1.00 91.81 264 SER A O 1
ATOM 2074 N N . GLN A 1 265 ? -2.148 -1.756 -23.626 1.00 88.06 265 GLN A N 1
ATOM 2075 C CA . GLN A 1 265 ? -2.314 -1.543 -25.066 1.00 88.06 265 GLN A CA 1
ATOM 2076 C C . GLN A 1 265 ? -3.731 -1.067 -25.383 1.00 88.06 265 GLN A C 1
ATOM 2078 O O . GLN A 1 265 ? -4.685 -1.398 -24.680 1.00 88.06 265 GLN A O 1
ATOM 2083 N N . LYS A 1 266 ? -3.883 -0.286 -26.459 1.00 87.06 266 LYS A N 1
ATOM 2084 C CA . LYS A 1 266 ? -5.209 0.106 -26.944 1.00 87.06 266 LYS A CA 1
ATOM 2085 C C . LYS A 1 266 ? -5.807 -0.991 -27.817 1.00 87.06 266 LYS A C 1
ATOM 2087 O O . LYS A 1 266 ? -5.209 -1.372 -28.819 1.00 87.06 266 LYS A O 1
ATOM 2092 N N . LYS A 1 267 ? -7.027 -1.411 -27.492 1.00 83.81 267 LYS A N 1
ATOM 2093 C CA . LYS A 1 267 ? -7.906 -2.207 -28.357 1.00 83.81 267 LYS A CA 1
ATOM 2094 C C . LYS A 1 267 ? -9.203 -1.432 -28.545 1.00 83.81 267 LYS A C 1
ATOM 2096 O O . LYS A 1 267 ? -9.787 -0.966 -27.571 1.00 83.81 267 LYS A O 1
ATOM 2101 N N . ASP A 1 268 ? -9.590 -1.202 -29.799 1.00 84.62 268 ASP A N 1
ATOM 2102 C CA . ASP A 1 268 ? -10.784 -0.420 -30.162 1.00 84.62 268 ASP A CA 1
ATOM 2103 C C . ASP A 1 268 ? -10.839 0.972 -29.497 1.00 84.62 268 ASP A C 1
ATOM 2105 O O . ASP A 1 268 ? -11.884 1.472 -29.083 1.00 84.62 268 ASP A O 1
ATOM 2109 N N . GLY A 1 269 ? -9.670 1.610 -29.370 1.00 84.50 269 GLY A N 1
ATOM 2110 C CA . GLY A 1 269 ? -9.513 2.935 -28.762 1.00 84.50 269 GLY A CA 1
ATOM 2111 C C . GLY A 1 269 ? -9.514 2.960 -27.229 1.00 84.50 269 GLY A C 1
ATOM 2112 O O . GLY A 1 269 ? -9.270 4.025 -26.664 1.00 84.50 269 GLY A O 1
ATOM 2113 N N . GLN A 1 270 ? -9.728 1.824 -26.561 1.00 88.69 270 GLN A N 1
ATOM 2114 C CA . GLN A 1 270 ? -9.733 1.701 -25.101 1.00 88.69 270 GLN A CA 1
ATOM 2115 C C . GLN A 1 270 ? -8.464 1.023 -24.596 1.00 88.69 270 GLN A C 1
ATOM 2117 O O . GLN A 1 270 ? -7.975 0.073 -25.205 1.00 88.69 270 GLN A O 1
ATOM 2122 N N . TRP A 1 271 ? -7.943 1.495 -23.467 1.00 92.50 271 TRP A N 1
ATOM 2123 C CA . TRP A 1 271 ? -6.814 0.858 -22.799 1.00 92.50 271 TRP A CA 1
ATOM 2124 C C . TRP A 1 271 ? -7.227 -0.480 -22.192 1.00 92.50 271 TRP A C 1
ATOM 2126 O O . TRP A 1 271 ? -8.262 -0.583 -21.539 1.00 92.50 271 TRP A O 1
ATOM 2136 N N . GLN A 1 272 ? -6.410 -1.499 -22.424 1.00 93.25 272 GLN A N 1
ATOM 2137 C CA . GLN A 1 272 ? -6.577 -2.854 -21.915 1.00 93.25 272 GLN A CA 1
ATOM 2138 C C . GLN A 1 272 ? -5.279 -3.306 -21.248 1.00 93.25 272 GLN A C 1
ATOM 2140 O O . GLN A 1 272 ? -4.189 -2.902 -21.664 1.00 93.25 272 GLN A O 1
ATOM 2145 N N . LEU A 1 273 ? -5.414 -4.120 -20.201 1.00 93.25 273 LEU A N 1
ATOM 2146 C CA . LEU A 1 273 ? -4.290 -4.672 -19.452 1.00 93.25 273 LEU A CA 1
ATOM 2147 C C . LEU A 1 273 ? -3.627 -5.774 -20.282 1.00 93.25 273 LEU A C 1
ATOM 2149 O O . LEU A 1 273 ? -4.282 -6.755 -20.614 1.00 93.25 273 LEU A O 1
ATOM 2153 N N . ASP A 1 274 ? -2.358 -5.558 -20.611 1.00 87.94 274 ASP A N 1
ATOM 2154 C CA . ASP A 1 274 ? -1.419 -6.498 -21.229 1.00 87.94 274 ASP A CA 1
ATOM 2155 C C . ASP A 1 274 ? -1.986 -7.580 -22.175 1.00 87.94 274 ASP A C 1
ATOM 2157 O O . ASP A 1 274 ? -1.873 -8.779 -21.934 1.00 87.94 274 ASP A O 1
ATOM 2161 N N . LEU A 1 275 ? -2.520 -7.150 -23.317 1.00 83.94 275 LEU A N 1
ATOM 2162 C CA . LEU A 1 275 ? -3.081 -8.033 -24.348 1.00 83.94 275 LEU A CA 1
ATOM 2163 C C . LEU A 1 275 ? -2.044 -8.874 -25.110 1.00 83.94 275 LEU A C 1
ATOM 2165 O O . LEU A 1 275 ? -2.422 -9.633 -25.999 1.00 83.94 275 LEU A O 1
ATOM 2169 N N . VAL A 1 276 ? -0.747 -8.656 -24.874 1.00 80.44 276 VAL A N 1
ATOM 2170 C CA . VAL A 1 276 ? 0.321 -9.265 -25.681 1.00 80.44 276 VAL A CA 1
ATOM 2171 C C . VAL A 1 276 ? 1.122 -10.270 -24.890 1.00 80.44 276 VAL A C 1
ATOM 2173 O O . VAL A 1 276 ? 1.395 -11.349 -25.412 1.00 80.44 276 VAL A O 1
ATOM 2176 N N . PHE A 1 277 ? 1.512 -9.927 -23.664 1.00 81.81 277 PHE A N 1
ATOM 2177 C CA . PHE A 1 277 ? 2.350 -10.806 -22.861 1.00 81.81 277 PHE A CA 1
ATOM 2178 C C . PHE A 1 277 ? 1.565 -11.586 -21.812 1.00 81.81 277 PHE A C 1
ATOM 2180 O O . PHE A 1 277 ? 2.091 -12.578 -21.315 1.00 81.81 277 PHE A O 1
ATOM 2187 N N . HIS A 1 278 ? 0.316 -11.194 -21.527 1.00 87.88 278 HIS A N 1
ATOM 2188 C CA . HIS A 1 278 ? -0.545 -11.864 -20.549 1.00 87.88 278 HIS A CA 1
ATOM 2189 C C . HIS A 1 278 ? 0.140 -12.032 -19.172 1.00 87.88 278 HIS A C 1
ATOM 2191 O O . HIS A 1 278 ? -0.141 -12.956 -18.413 1.00 87.88 278 HIS A O 1
ATOM 2197 N N . THR A 1 279 ? 1.040 -11.101 -18.830 1.00 89.62 279 THR A N 1
ATOM 2198 C CA . THR A 1 279 ? 1.890 -11.104 -17.626 1.00 89.62 279 THR A CA 1
ATOM 2199 C C . THR A 1 279 ? 1.062 -11.205 -16.344 1.00 89.62 279 THR A C 1
ATOM 2201 O O . THR A 1 279 ? 1.493 -11.789 -15.353 1.00 89.62 279 THR A O 1
ATOM 2204 N N . TYR A 1 280 ? -0.125 -10.595 -16.357 1.00 94.31 280 TYR A N 1
ATOM 2205 C CA . TYR A 1 280 ? -0.985 -10.416 -15.187 1.00 94.31 280 TYR A CA 1
ATOM 2206 C C . TYR A 1 280 ? -2.120 -11.436 -15.106 1.00 94.31 280 TYR A C 1
ATOM 2208 O O . TYR A 1 280 ? -2.864 -11.406 -14.130 1.00 94.31 280 TYR A O 1
ATOM 2216 N N . ASP A 1 281 ? -2.281 -12.304 -16.106 1.00 93.75 281 ASP A N 1
ATOM 2217 C CA . ASP A 1 281 ? -3.465 -13.155 -16.216 1.00 93.75 281 ASP A CA 1
ATOM 2218 C C . ASP A 1 281 ? -3.551 -14.156 -15.066 1.00 93.75 281 ASP A C 1
ATOM 2220 O O . ASP A 1 281 ? -4.592 -14.243 -14.429 1.00 93.75 281 ASP A O 1
ATOM 2224 N N . ASN A 1 282 ? -2.454 -14.846 -14.736 1.00 94.25 282 ASN A N 1
ATOM 2225 C CA . ASN A 1 282 ? -2.444 -15.806 -13.625 1.00 94.25 282 ASN A CA 1
ATOM 2226 C C . ASN A 1 282 ? -2.799 -15.127 -12.291 1.00 94.25 282 ASN A C 1
ATOM 2228 O O . ASN A 1 282 ? -3.682 -15.594 -11.584 1.00 94.25 282 ASN A O 1
ATOM 2232 N N . LEU A 1 283 ? -2.197 -13.964 -12.004 1.00 95.81 283 LEU A N 1
ATOM 2233 C CA . LEU A 1 283 ? -2.523 -13.173 -10.813 1.00 95.81 283 LEU A CA 1
ATOM 2234 C C . LEU A 1 283 ? -4.000 -12.762 -10.786 1.00 95.81 283 LEU A C 1
ATOM 2236 O O . LEU A 1 283 ? -4.646 -12.829 -9.745 1.00 95.81 283 LEU A O 1
ATOM 2240 N N . TYR A 1 284 ? -4.523 -12.295 -11.921 1.00 96.00 284 TYR A N 1
ATOM 2241 C CA . TYR A 1 284 ? -5.910 -11.861 -12.040 1.00 96.00 284 TYR A CA 1
ATOM 2242 C C . TYR A 1 284 ? -6.885 -13.019 -11.808 1.00 96.00 284 TYR A C 1
ATOM 2244 O O . TYR A 1 284 ? -7.835 -12.857 -11.045 1.00 96.00 284 TYR A O 1
ATOM 2252 N N . GLU A 1 285 ? -6.638 -14.177 -12.420 1.00 94.50 285 GLU A N 1
ATOM 2253 C CA . GLU A 1 285 ? -7.461 -15.374 -12.235 1.00 94.50 285 GLU A CA 1
ATOM 2254 C C . GLU A 1 285 ? -7.356 -15.921 -10.805 1.00 94.50 285 GLU A C 1
ATOM 2256 O O . GLU A 1 285 ? -8.372 -16.277 -10.221 1.00 94.50 285 GLU A O 1
ATOM 2261 N N . GLU A 1 286 ? -6.185 -15.874 -10.168 1.00 94.94 286 GLU A N 1
ATOM 2262 C CA . GLU A 1 286 ? -6.030 -16.291 -8.769 1.00 94.94 286 GLU A CA 1
ATOM 2263 C C . GLU A 1 286 ? -6.875 -15.423 -7.806 1.00 94.94 286 GLU A C 1
ATOM 2265 O O . GLU A 1 286 ? -7.453 -15.924 -6.833 1.00 94.94 286 GLU A O 1
ATOM 2270 N N . PHE A 1 287 ? -7.033 -14.121 -8.087 1.00 96.12 287 PHE A N 1
ATOM 2271 C CA . PHE A 1 287 ? -7.997 -13.284 -7.361 1.00 96.12 287 PHE A CA 1
ATOM 2272 C C . PHE A 1 287 ? -9.442 -13.752 -7.585 1.00 96.12 287 PHE A C 1
ATOM 2274 O O . PHE A 1 287 ? -10.223 -13.802 -6.628 1.00 96.12 287 PHE A O 1
ATOM 2281 N N . VAL A 1 288 ? -9.806 -14.104 -8.822 1.00 95.44 288 VAL A N 1
ATOM 2282 C CA . VAL A 1 288 ? -11.142 -14.622 -9.160 1.00 95.44 288 VAL A CA 1
ATOM 2283 C C . VAL A 1 288 ? -11.417 -15.940 -8.433 1.00 95.44 288 VAL A C 1
ATOM 2285 O O . VAL A 1 288 ? -12.462 -16.078 -7.792 1.00 95.44 288 VAL A O 1
ATOM 2288 N N . ASP A 1 289 ? -10.456 -16.861 -8.435 1.00 93.25 289 ASP A N 1
ATOM 2289 C CA . ASP A 1 289 ? -10.525 -18.147 -7.734 1.00 93.25 289 ASP A CA 1
ATOM 2290 C C . ASP A 1 289 ? -10.610 -17.959 -6.207 1.00 93.25 289 ASP A C 1
ATOM 2292 O O . ASP A 1 289 ? -11.328 -18.683 -5.512 1.00 93.25 289 ASP A O 1
ATOM 2296 N N . SER A 1 290 ? -9.995 -16.892 -5.685 1.00 92.69 290 SER A N 1
ATOM 2297 C CA . SER A 1 290 ? -10.121 -16.434 -4.289 1.00 92.69 290 SER A CA 1
ATOM 2298 C C . SER A 1 290 ? -11.438 -15.686 -3.987 1.00 92.69 290 SER A C 1
ATOM 2300 O O . SER A 1 290 ? -11.659 -15.147 -2.890 1.00 92.69 290 SER A O 1
ATOM 2302 N N . GLY A 1 291 ? -12.356 -15.662 -4.953 1.00 93.25 291 GLY A N 1
ATOM 2303 C CA . GLY A 1 291 ? -13.724 -15.173 -4.830 1.00 93.25 291 GLY A CA 1
ATOM 2304 C C . GLY A 1 291 ? -13.912 -13.685 -5.120 1.00 93.25 291 GLY A C 1
ATOM 2305 O O . GLY A 1 291 ? -15.001 -13.166 -4.851 1.00 93.25 291 GLY A O 1
ATOM 2306 N N . TYR A 1 292 ? -12.891 -12.984 -5.616 1.00 95.94 292 TYR A N 1
ATOM 2307 C CA . TYR A 1 292 ? -13.090 -11.640 -6.145 1.00 95.94 292 TYR A CA 1
ATOM 2308 C C . TYR A 1 292 ? -13.901 -11.695 -7.446 1.00 95.94 292 TYR A C 1
ATOM 2310 O O . TYR A 1 292 ? -13.860 -12.650 -8.217 1.00 95.94 292 TYR A O 1
ATOM 2318 N N . VAL A 1 293 ? -14.679 -10.652 -7.685 1.00 97.06 293 VAL A N 1
ATOM 2319 C CA . VAL A 1 293 ? -15.599 -10.509 -8.802 1.00 97.06 293 VAL A CA 1
ATOM 2320 C C . VAL A 1 293 ? -15.110 -9.360 -9.693 1.00 97.06 293 VAL A C 1
ATOM 2322 O O . VAL A 1 293 ? -15.106 -8.198 -9.258 1.00 97.06 293 VAL A O 1
ATOM 2325 N N . PRO A 1 294 ? -14.745 -9.658 -10.955 1.00 97.88 294 PRO A N 1
ATOM 2326 C CA . PRO A 1 294 ? -14.380 -8.661 -11.955 1.00 97.88 294 PRO A CA 1
ATOM 2327 C C . PRO A 1 294 ? -15.348 -7.479 -12.015 1.00 97.88 294 PRO A C 1
ATOM 2329 O O . PRO A 1 294 ? -16.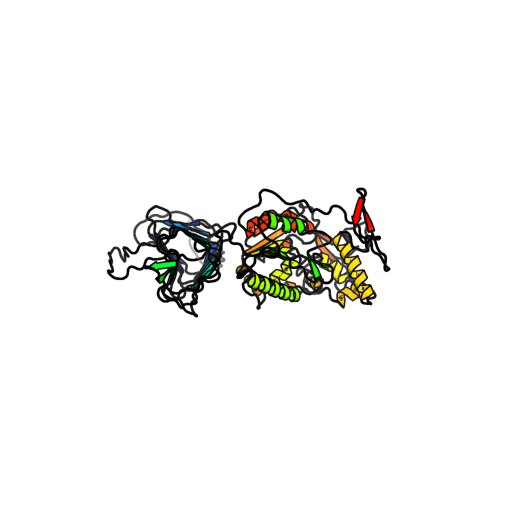567 -7.661 -12.008 1.00 97.88 294 PRO A O 1
ATOM 2332 N N . GLU A 1 295 ? -14.797 -6.267 -12.080 1.00 96.06 295 GLU A N 1
ATOM 2333 C CA . GLU A 1 295 ? -15.533 -4.997 -12.164 1.00 96.06 295 GLU A CA 1
ATOM 2334 C C . GLU A 1 295 ? -16.489 -4.727 -10.988 1.00 96.06 295 GLU A C 1
ATOM 2336 O O . GLU A 1 295 ? -17.319 -3.821 -11.063 1.00 96.06 295 GLU A O 1
ATOM 2341 N N . LYS A 1 296 ? -16.384 -5.484 -9.888 1.00 95.69 296 LYS A N 1
ATOM 2342 C CA . LYS A 1 296 ? -17.134 -5.258 -8.646 1.00 95.69 296 LYS A CA 1
ATOM 2343 C C . LYS A 1 296 ? -16.204 -5.009 -7.465 1.00 95.69 296 LYS A C 1
ATOM 2345 O O . LYS A 1 296 ? -16.378 -4.014 -6.773 1.00 95.69 296 LYS A O 1
ATOM 2350 N N . ASP A 1 297 ? -15.252 -5.904 -7.236 1.00 96.50 297 ASP A N 1
ATOM 2351 C CA . ASP A 1 297 ? -14.206 -5.765 -6.217 1.00 96.50 297 ASP A CA 1
ATOM 2352 C C . ASP A 1 297 ? -12.810 -6.151 -6.746 1.00 96.50 297 ASP A C 1
ATOM 2354 O O . ASP A 1 297 ? -11.842 -6.090 -5.999 1.00 96.50 297 ASP A O 1
ATOM 2358 N N . LEU A 1 298 ? -12.676 -6.449 -8.045 1.00 98.56 298 LEU A N 1
ATOM 2359 C CA . LEU A 1 298 ? -11.397 -6.615 -8.742 1.00 98.56 298 LEU A CA 1
ATOM 2360 C C . LEU A 1 298 ? -11.368 -5.775 -10.019 1.00 98.56 298 LEU A C 1
ATOM 2362 O O . LEU A 1 298 ? -12.155 -5.991 -10.945 1.00 98.56 298 LEU A O 1
ATOM 2366 N N . PHE A 1 299 ? -10.434 -4.834 -10.075 1.00 98.62 299 PHE A N 1
ATOM 2367 C CA . PHE A 1 299 ? -10.334 -3.827 -11.121 1.00 98.62 299 PHE A CA 1
ATOM 2368 C C . PHE A 1 299 ? -8.953 -3.827 -11.773 1.00 98.62 299 PHE A C 1
ATOM 2370 O O . PHE A 1 299 ? -7.929 -4.098 -11.147 1.00 98.62 299 PHE A O 1
ATOM 2377 N N . LYS A 1 300 ? -8.926 -3.471 -13.055 1.00 98.06 300 LYS A N 1
ATOM 2378 C CA . LYS A 1 300 ? -7.698 -3.246 -13.824 1.00 98.06 300 LYS A CA 1
ATOM 2379 C C . LYS A 1 300 ? -7.494 -1.742 -14.004 1.00 98.06 300 LYS A C 1
ATOM 2381 O O . LYS A 1 300 ? -8.466 -1.009 -14.203 1.00 98.06 300 LYS A O 1
ATOM 2386 N N . PHE A 1 301 ? -6.246 -1.285 -13.991 1.00 98.19 301 PHE A N 1
ATOM 2387 C CA . PHE A 1 301 ? -5.893 0.102 -14.299 1.00 98.19 301 PHE A CA 1
ATOM 2388 C C . PHE A 1 301 ? -4.883 0.172 -15.454 1.00 98.19 301 PHE A C 1
ATOM 2390 O O . PHE A 1 301 ? -3.710 0.462 -15.235 1.00 98.19 301 PHE A O 1
ATOM 2397 N N . PRO A 1 302 ? -5.293 -0.134 -16.700 1.00 97.06 302 PRO A N 1
ATOM 2398 C CA . PRO A 1 302 ? -4.434 0.083 -17.852 1.00 97.06 302 PRO A CA 1
ATOM 2399 C C . PRO A 1 302 ? -4.356 1.578 -18.190 1.00 97.06 302 PRO A C 1
ATOM 2401 O O . PRO A 1 302 ? -5.354 2.297 -18.112 1.00 97.06 302 PRO A O 1
ATOM 2404 N N . TYR A 1 303 ? -3.177 2.049 -18.590 1.00 95.88 303 TYR A N 1
ATOM 2405 C CA . TYR A 1 303 ? -2.914 3.476 -18.790 1.00 95.88 303 TYR A CA 1
ATOM 2406 C C . TYR A 1 303 ? -1.928 3.741 -19.934 1.00 95.88 303 TYR A C 1
ATOM 2408 O O . TYR A 1 303 ? -1.320 2.827 -20.495 1.00 95.88 303 TYR A O 1
ATOM 2416 N N . GLU A 1 304 ? -1.773 5.016 -20.300 1.00 93.56 304 GLU A N 1
ATOM 2417 C CA . GLU A 1 304 ? -0.771 5.447 -21.275 1.00 93.56 304 GLU A CA 1
ATOM 2418 C C . GLU A 1 304 ? 0.613 5.457 -20.616 1.00 93.56 304 GLU A C 1
ATOM 2420 O O . GLU A 1 304 ? 1.058 6.451 -20.045 1.00 93.56 304 GLU A O 1
ATOM 2425 N N . TRP A 1 305 ? 1.298 4.315 -20.677 1.00 91.69 305 TRP A N 1
ATOM 2426 C CA . TRP A 1 305 ? 2.564 4.096 -19.976 1.00 91.69 305 TRP A CA 1
ATOM 2427 C C . TRP A 1 305 ? 3.707 5.006 -20.438 1.00 91.69 305 TRP A C 1
ATOM 2429 O O . TRP A 1 305 ? 4.722 5.069 -19.751 1.00 91.69 305 TRP A O 1
ATOM 2439 N N . ARG A 1 306 ? 3.590 5.690 -21.585 1.00 89.56 306 ARG A N 1
ATOM 2440 C CA . ARG A 1 306 ? 4.599 6.658 -22.063 1.00 89.56 306 ARG A CA 1
ATOM 2441 C C . ARG A 1 306 ? 4.530 7.996 -21.328 1.00 89.56 306 ARG A C 1
ATOM 2443 O O . ARG A 1 306 ? 5.544 8.691 -21.244 1.00 89.56 306 ARG A O 1
ATOM 2450 N N . ASP A 1 307 ? 3.353 8.345 -20.818 1.00 93.88 307 ASP A N 1
ATOM 2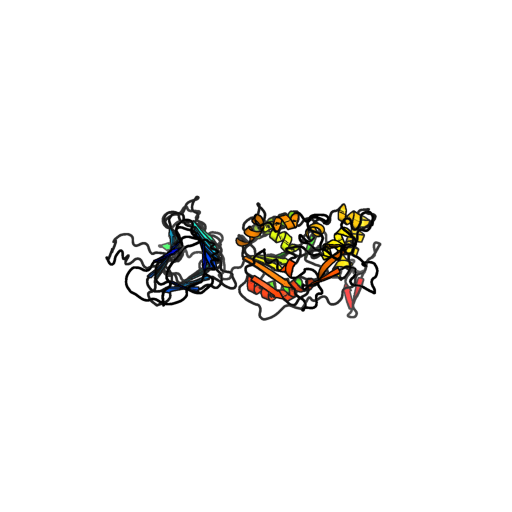451 C CA . ASP A 1 307 ? 3.130 9.593 -20.095 1.00 93.88 307 ASP A CA 1
ATOM 2452 C C . ASP A 1 307 ? 3.768 9.531 -18.699 1.00 93.88 307 ASP A C 1
ATOM 2454 O O . ASP A 1 307 ? 4.040 8.455 -18.169 1.00 93.88 307 ASP A O 1
ATOM 2458 N N . SER A 1 308 ? 4.016 10.696 -18.097 1.00 96.19 308 SER A N 1
ATOM 2459 C CA . SER A 1 308 ? 4.620 10.804 -16.760 1.00 96.19 308 SER A CA 1
ATOM 2460 C C . SER A 1 308 ? 3.838 10.010 -15.707 1.00 96.19 308 SER A C 1
ATOM 2462 O O . SER A 1 308 ? 2.603 10.011 -15.693 1.00 96.19 308 SER A O 1
ATOM 2464 N N . ASN A 1 309 ? 4.558 9.393 -14.772 1.00 98.00 309 ASN A N 1
ATOM 2465 C CA . ASN A 1 309 ? 3.996 8.749 -13.591 1.00 98.00 309 ASN A CA 1
ATOM 2466 C C . ASN A 1 309 ? 3.200 9.742 -12.726 1.00 98.00 309 ASN A C 1
ATOM 2468 O O . ASN A 1 309 ? 2.208 9.338 -12.129 1.00 98.00 309 ASN A O 1
ATOM 2472 N N . ILE A 1 310 ? 3.542 11.039 -12.738 1.00 97.81 310 ILE A N 1
ATOM 2473 C CA . ILE A 1 310 ? 2.789 12.105 -12.047 1.00 97.81 310 ILE A CA 1
ATOM 2474 C C . ILE A 1 310 ? 1.395 12.285 -12.653 1.00 97.81 310 ILE A C 1
ATOM 2476 O O . ILE A 1 310 ? 0.400 12.395 -11.937 1.00 97.81 310 ILE A O 1
ATOM 2480 N N . GLU A 1 311 ? 1.291 12.320 -13.982 1.00 97.38 311 GLU A N 1
ATOM 2481 C CA . GLU A 1 311 ? -0.008 12.485 -14.643 1.00 97.38 311 GLU A CA 1
ATOM 2482 C C . GLU A 1 311 ? -0.851 11.215 -14.542 1.00 97.38 311 GLU A C 1
ATOM 2484 O O . GLU A 1 311 ? -2.052 11.285 -14.277 1.00 97.38 311 GLU A O 1
ATOM 2489 N N . ASN A 1 312 ? -0.220 10.049 -14.670 1.00 97.94 312 ASN A N 1
ATOM 2490 C CA . ASN A 1 312 ? -0.908 8.779 -14.503 1.00 97.94 312 ASN A CA 1
ATOM 2491 C C . ASN A 1 312 ? -1.350 8.545 -13.036 1.00 97.94 312 ASN A C 1
ATOM 2493 O O . ASN A 1 312 ? -2.411 7.960 -12.823 1.00 97.94 312 ASN A O 1
ATOM 2497 N N . ALA A 1 313 ? -0.642 9.069 -12.026 1.00 98.62 313 ALA A N 1
ATOM 2498 C CA . ALA A 1 313 ? -1.075 9.029 -10.621 1.00 98.62 313 ALA A CA 1
ATOM 2499 C C . ALA A 1 313 ? -2.396 9.790 -10.388 1.00 98.62 313 ALA A C 1
ATOM 2501 O O . ALA A 1 313 ? -3.272 9.315 -9.668 1.00 98.62 313 ALA A O 1
ATOM 2502 N N . LYS A 1 314 ? -2.614 10.916 -11.080 1.00 98.44 314 LYS A N 1
ATOM 2503 C CA . LYS A 1 314 ? -3.908 11.632 -11.069 1.00 98.44 314 LYS A CA 1
ATOM 2504 C C . LYS A 1 314 ? -5.022 10.857 -11.779 1.00 98.44 314 LYS A C 1
ATOM 2506 O O . LYS A 1 314 ? -6.204 11.061 -11.508 1.00 98.44 314 LYS A O 1
ATOM 2511 N N . LEU A 1 315 ? -4.680 10.001 -12.744 1.00 98.50 315 LEU A N 1
ATOM 2512 C CA . LEU A 1 315 ? -5.651 9.086 -13.350 1.00 98.50 315 LEU A CA 1
ATOM 2513 C C . LEU A 1 315 ? -5.994 7.940 -12.391 1.00 98.50 315 LEU A C 1
ATOM 2515 O O . LEU A 1 315 ? -7.157 7.540 -12.338 1.00 98.50 315 LEU A O 1
ATOM 2519 N N . LEU A 1 316 ? -5.020 7.465 -11.607 1.00 98.75 316 LEU A N 1
ATOM 2520 C CA . LEU A 1 316 ? -5.247 6.471 -10.559 1.00 98.75 316 LEU A CA 1
ATOM 2521 C C . LEU A 1 316 ? -6.179 7.026 -9.475 1.00 98.75 316 LEU A C 1
ATOM 2523 O O . LEU A 1 316 ? -7.157 6.363 -9.148 1.00 98.75 316 LEU A O 1
ATOM 2527 N N . GLU A 1 317 ? -5.958 8.259 -9.008 1.00 98.62 317 GLU A N 1
ATOM 2528 C CA . GLU A 1 317 ? -6.868 8.970 -8.090 1.00 98.62 317 GLU A CA 1
ATOM 2529 C C . GLU A 1 317 ? -8.320 8.925 -8.595 1.00 98.62 317 GLU A C 1
ATOM 2531 O O . GLU A 1 317 ? -9.230 8.500 -7.886 1.00 98.62 317 GLU A O 1
ATOM 2536 N N . LYS A 1 318 ? -8.549 9.297 -9.862 1.00 98.56 318 LYS A N 1
ATOM 2537 C CA . LYS A 1 318 ? -9.893 9.269 -10.462 1.00 98.56 318 LYS A CA 1
ATOM 2538 C C . LYS A 1 318 ? -10.475 7.862 -10.513 1.00 98.56 318 LYS A C 1
ATOM 2540 O O . LYS A 1 318 ? -11.656 7.692 -10.225 1.00 98.56 318 LYS A O 1
ATOM 2545 N N . LYS A 1 319 ? -9.663 6.858 -10.861 1.00 98.62 319 LYS A N 1
ATOM 2546 C CA . LYS A 1 319 ? -10.106 5.459 -10.881 1.00 98.62 319 LYS A CA 1
ATOM 2547 C C . LYS A 1 319 ? -10.506 4.982 -9.483 1.00 98.62 319 LYS A C 1
ATOM 2549 O O . LYS A 1 319 ? -11.510 4.287 -9.348 1.00 98.62 319 LYS A O 1
ATOM 2554 N N . ILE A 1 320 ? -9.757 5.367 -8.453 1.00 98.75 320 ILE A N 1
ATOM 2555 C CA . ILE A 1 320 ? -10.069 5.051 -7.057 1.00 98.75 320 ILE A CA 1
ATOM 2556 C C . ILE A 1 320 ? -11.382 5.727 -6.640 1.00 98.75 320 ILE A C 1
ATOM 2558 O O . ILE A 1 320 ? -12.260 5.060 -6.097 1.00 98.75 320 ILE A O 1
ATOM 2562 N N . GLU A 1 321 ? -11.589 7.002 -6.976 1.00 98.50 321 GLU A N 1
ATOM 2563 C CA . GLU A 1 321 ? -12.854 7.709 -6.718 1.00 98.50 321 GLU A CA 1
ATOM 2564 C C . GLU A 1 321 ? -14.061 7.076 -7.436 1.00 98.50 321 GLU A C 1
ATOM 2566 O O . GLU A 1 321 ? -15.146 6.945 -6.853 1.00 98.50 321 GLU A O 1
ATOM 2571 N N . GLU A 1 322 ? -13.886 6.623 -8.682 1.00 98.38 322 GLU A N 1
ATOM 2572 C CA . GLU A 1 322 ? -14.900 5.855 -9.416 1.00 98.38 322 GLU A CA 1
ATOM 2573 C C . GLU A 1 322 ? -15.257 4.556 -8.678 1.00 98.38 322 GLU A C 1
ATOM 2575 O O . GLU A 1 322 ? -16.439 4.272 -8.468 1.00 98.38 322 GLU A O 1
ATOM 2580 N N . ILE A 1 323 ? -14.249 3.799 -8.231 1.00 98.50 323 ILE A N 1
ATOM 2581 C CA . ILE A 1 323 ? -14.436 2.544 -7.491 1.00 98.50 323 ILE A CA 1
ATOM 2582 C C . ILE A 1 323 ? -15.134 2.798 -6.154 1.00 98.50 323 ILE A C 1
ATOM 2584 O O . ILE A 1 323 ? -16.105 2.109 -5.842 1.00 98.50 323 ILE A O 1
ATOM 2588 N N . LYS A 1 324 ? -14.708 3.799 -5.377 1.00 97.69 324 LYS A N 1
ATOM 2589 C CA . LYS A 1 324 ? -15.332 4.164 -4.092 1.00 97.69 324 LYS A CA 1
ATOM 2590 C C . LYS A 1 324 ? -16.799 4.541 -4.273 1.00 97.69 324 LYS A C 1
ATOM 2592 O O . LYS A 1 324 ? -17.661 4.100 -3.512 1.00 97.69 324 LYS A O 1
ATOM 2597 N N . THR A 1 325 ? -17.106 5.301 -5.324 1.00 96.75 325 THR A N 1
ATOM 2598 C CA . THR A 1 325 ? -18.482 5.685 -5.667 1.00 96.75 325 THR A CA 1
ATOM 2599 C C . THR A 1 325 ? -19.322 4.473 -6.069 1.00 96.75 325 THR A C 1
ATOM 2601 O O . THR A 1 325 ? -20.465 4.337 -5.627 1.00 96.75 325 THR A O 1
ATOM 2604 N N . GLN A 1 326 ? -18.765 3.583 -6.892 1.00 96.12 326 GLN A N 1
ATOM 2605 C CA . GLN A 1 326 ? -19.446 2.386 -7.379 1.00 96.12 326 GLN A CA 1
ATOM 2606 C C . GLN A 1 326 ? -19.722 1.382 -6.252 1.00 96.12 326 GLN A C 1
ATOM 2608 O O . GLN A 1 326 ? -20.824 0.838 -6.160 1.00 96.12 326 GLN A O 1
ATOM 2613 N N . THR A 1 327 ? -18.724 1.126 -5.410 1.00 94.50 327 THR A N 1
ATOM 2614 C CA . THR A 1 327 ? -18.770 0.096 -4.363 1.00 94.50 327 THR A CA 1
ATOM 2615 C C . THR A 1 327 ? -19.378 0.603 -3.060 1.00 94.50 327 THR A C 1
ATOM 2617 O O . THR A 1 327 ? -19.812 -0.206 -2.243 1.00 94.50 327 THR A O 1
ATOM 2620 N N . LYS A 1 328 ? -19.460 1.931 -2.879 1.00 93.62 328 LYS A N 1
ATOM 2621 C CA . LYS A 1 328 ? -19.770 2.591 -1.600 1.00 93.62 328 LYS A CA 1
ATOM 2622 C C . LYS A 1 328 ? -18.819 2.158 -0.487 1.00 93.62 328 LYS A C 1
ATOM 2624 O O . LYS A 1 328 ? -19.227 1.990 0.660 1.00 93.62 328 LYS A O 1
ATOM 2629 N N . TRP A 1 329 ? -17.555 1.978 -0.844 1.00 96.00 329 TRP A N 1
ATOM 2630 C CA . TRP A 1 329 ? -16.496 1.553 0.055 1.00 96.00 329 TRP A CA 1
ATOM 2631 C C . TRP A 1 329 ? -15.388 2.615 0.088 1.00 96.00 329 TRP A C 1
ATOM 2633 O O . TRP A 1 329 ? -15.153 3.253 -0.937 1.00 96.00 329 TRP A O 1
ATOM 2643 N N . PRO A 1 330 ? -14.745 2.891 1.239 1.00 96.12 330 PRO A N 1
ATOM 2644 C CA . PRO A 1 330 ? -13.912 4.085 1.387 1.00 96.12 330 PRO A CA 1
ATOM 2645 C C . PRO A 1 330 ? -12.465 3.917 0.915 1.00 96.12 330 PRO A C 1
ATOM 2647 O O . PRO A 1 330 ? -11.809 4.933 0.698 1.00 96.12 330 PRO A O 1
ATOM 2650 N N . LYS A 1 331 ? -11.963 2.683 0.802 1.00 97.50 331 LYS A N 1
ATOM 2651 C CA . LYS A 1 331 ? -10.565 2.388 0.469 1.00 97.50 331 LYS A CA 1
ATOM 2652 C C . LYS A 1 331 ? -10.443 1.283 -0.581 1.00 97.50 331 LYS A C 1
ATOM 2654 O O . LYS A 1 331 ? -11.417 0.581 -0.840 1.00 97.50 331 LYS A O 1
ATOM 2659 N N . VAL A 1 332 ? -9.261 1.139 -1.167 1.00 98.69 332 VAL A N 1
ATOM 2660 C CA . VAL A 1 332 ? -8.882 0.051 -2.079 1.00 98.69 332 VAL A CA 1
ATOM 2661 C C . VAL A 1 332 ? -7.521 -0.529 -1.695 1.00 98.69 332 VAL A C 1
ATOM 2663 O O . VAL A 1 332 ? -6.705 0.157 -1.081 1.00 98.69 332 VAL A O 1
ATOM 2666 N N . ASP A 1 333 ? -7.250 -1.748 -2.139 1.00 98.75 333 ASP A N 1
ATOM 2667 C CA . ASP A 1 333 ? -5.914 -2.335 -2.163 1.00 98.75 333 ASP A CA 1
ATOM 2668 C C . ASP A 1 333 ? -5.317 -2.212 -3.566 1.00 98.75 333 ASP A C 1
ATOM 2670 O O . ASP A 1 333 ? -6.013 -2.367 -4.575 1.00 98.75 333 ASP A O 1
ATOM 2674 N N . VAL A 1 334 ? -4.014 -1.949 -3.659 1.00 98.94 334 VAL A N 1
ATOM 2675 C CA . VAL A 1 334 ? -3.327 -1.793 -4.945 1.00 98.94 334 VAL A CA 1
ATOM 2676 C C . VAL A 1 334 ? -2.175 -2.779 -5.063 1.00 98.94 334 VAL A C 1
ATOM 2678 O O . VAL A 1 334 ? -1.258 -2.786 -4.245 1.00 98.94 334 VAL A O 1
ATOM 2681 N N . VAL A 1 335 ? -2.186 -3.567 -6.139 1.00 98.94 335 VAL A N 1
ATOM 2682 C CA . VAL A 1 335 ? -1.062 -4.420 -6.537 1.00 98.94 335 VAL A CA 1
ATOM 2683 C C . VAL A 1 335 ? -0.418 -3.803 -7.766 1.00 98.94 335 VAL A C 1
ATOM 2685 O O . VAL A 1 335 ? -1.032 -3.725 -8.832 1.00 98.94 335 VAL A O 1
ATOM 2688 N N . ALA A 1 336 ? 0.815 -3.333 -7.614 1.00 98.75 336 ALA A N 1
ATOM 2689 C CA . ALA A 1 336 ? 1.489 -2.534 -8.623 1.00 98.75 336 ALA A CA 1
ATOM 2690 C C . ALA A 1 336 ? 2.808 -3.172 -9.057 1.00 98.75 336 ALA A C 1
ATOM 2692 O O . ALA A 1 336 ? 3.695 -3.421 -8.245 1.00 98.75 336 ALA A O 1
ATOM 2693 N N . HIS A 1 337 ? 2.959 -3.419 -10.353 1.00 98.44 337 HIS A N 1
ATOM 2694 C CA . HIS A 1 337 ? 4.139 -4.075 -10.905 1.00 98.44 337 HIS A CA 1
ATOM 2695 C C . HIS A 1 337 ? 5.099 -3.074 -11.549 1.00 98.44 337 HIS A C 1
ATOM 2697 O O . HIS A 1 337 ? 4.681 -2.187 -12.295 1.00 98.44 337 HIS A O 1
ATOM 2703 N N . SER A 1 338 ? 6.402 -3.260 -11.324 1.00 97.44 338 SER A N 1
ATOM 2704 C CA . SER A 1 338 ? 7.475 -2.519 -11.984 1.00 97.44 338 SER A CA 1
ATOM 2705 C C . SER A 1 338 ? 7.271 -1.001 -11.838 1.00 97.44 338 SER A C 1
ATOM 2707 O O . SER A 1 338 ? 7.096 -0.495 -10.731 1.00 97.44 338 SER A O 1
ATOM 2709 N N . MET A 1 339 ? 7.257 -0.262 -12.947 1.00 97.56 339 MET A N 1
ATOM 2710 C CA . MET A 1 339 ? 6.979 1.174 -13.000 1.00 97.56 339 MET A CA 1
ATOM 2711 C C . MET A 1 339 ? 5.621 1.566 -12.395 1.00 97.56 339 MET A C 1
ATOM 2713 O O . MET A 1 339 ? 5.506 2.653 -11.833 1.00 97.56 339 MET A O 1
ATOM 2717 N N . GLY A 1 340 ? 4.619 0.683 -12.447 1.00 98.44 340 GLY A N 1
ATOM 2718 C CA . GLY A 1 340 ? 3.312 0.914 -11.836 1.00 98.44 340 GLY A CA 1
ATOM 2719 C C . GLY A 1 340 ? 3.417 1.197 -10.338 1.00 98.44 340 GLY A C 1
ATOM 2720 O O . GLY A 1 340 ? 2.687 2.030 -9.814 1.00 98.44 340 GLY A O 1
ATOM 2721 N N . GLY A 1 341 ? 4.387 0.586 -9.646 1.00 98.62 341 GLY A N 1
ATOM 2722 C CA . GLY A 1 341 ? 4.636 0.872 -8.234 1.00 98.62 341 GLY A CA 1
ATOM 2723 C C . GLY A 1 341 ? 5.172 2.280 -7.980 1.00 98.62 341 GLY A C 1
ATOM 2724 O O . GLY A 1 341 ? 4.845 2.871 -6.955 1.00 98.62 341 GLY A O 1
ATOM 2725 N N . LEU A 1 342 ? 5.941 2.861 -8.910 1.00 98.75 342 LEU A N 1
ATOM 2726 C CA . LEU A 1 342 ? 6.401 4.251 -8.796 1.00 98.75 342 LEU A CA 1
ATOM 2727 C C . LEU A 1 342 ? 5.246 5.240 -8.962 1.00 98.75 342 LEU A C 1
ATOM 2729 O O . LEU A 1 342 ? 5.150 6.199 -8.202 1.00 98.75 342 LEU A O 1
ATOM 2733 N N . LEU A 1 343 ? 4.351 4.978 -9.913 1.00 97.88 343 LEU A N 1
ATOM 2734 C CA . LEU A 1 343 ? 3.115 5.739 -10.088 1.00 97.88 343 LEU A CA 1
ATOM 2735 C C . LEU A 1 343 ? 2.225 5.675 -8.841 1.00 97.88 343 LEU A C 1
ATOM 2737 O O . LEU A 1 343 ? 1.721 6.705 -8.396 1.00 97.88 343 LEU A O 1
ATOM 2741 N N . THR A 1 344 ? 2.024 4.490 -8.263 1.00 98.81 344 THR A N 1
ATOM 2742 C CA . THR A 1 344 ? 1.167 4.375 -7.077 1.00 98.81 344 THR A CA 1
ATOM 2743 C C . THR A 1 344 ? 1.808 5.061 -5.873 1.00 98.81 344 THR A C 1
ATOM 2745 O O . THR A 1 344 ? 1.115 5.730 -5.110 1.00 98.81 344 THR A O 1
ATOM 2748 N N . ARG A 1 345 ? 3.138 4.966 -5.730 1.00 98.56 345 ARG A N 1
ATOM 2749 C CA . ARG A 1 345 ? 3.885 5.730 -4.723 1.00 98.56 345 ARG A CA 1
ATOM 2750 C C . ARG A 1 345 ? 3.710 7.231 -4.891 1.00 98.56 345 ARG A C 1
ATOM 2752 O O . ARG A 1 345 ? 3.408 7.895 -3.911 1.00 98.56 345 ARG A O 1
ATOM 2759 N N . GLU A 1 346 ? 3.831 7.755 -6.108 1.00 98.56 346 GLU A N 1
ATOM 2760 C CA . GLU A 1 346 ? 3.580 9.174 -6.380 1.00 98.56 346 GLU A CA 1
ATOM 2761 C C . GLU A 1 346 ? 2.193 9.605 -5.896 1.00 98.56 346 GLU A C 1
ATOM 2763 O O . GLU A 1 346 ? 2.076 10.649 -5.263 1.00 98.56 346 GLU A O 1
ATOM 2768 N N . TYR A 1 347 ? 1.153 8.789 -6.102 1.00 98.75 347 TYR A N 1
ATOM 2769 C CA . TYR A 1 347 ? -0.172 9.104 -5.568 1.00 98.75 347 TYR A CA 1
ATOM 2770 C C . TYR A 1 347 ? -0.184 9.170 -4.033 1.00 98.75 347 TYR A C 1
ATOM 2772 O O . TYR A 1 347 ? -0.595 10.194 -3.480 1.00 98.75 347 TYR A O 1
ATOM 2780 N N . VAL A 1 348 ? 0.304 8.127 -3.350 1.00 98.62 348 VAL A N 1
ATOM 2781 C CA . VAL A 1 348 ? 0.321 8.033 -1.873 1.00 98.62 348 VAL A CA 1
ATOM 2782 C C . VAL A 1 348 ? 1.162 9.140 -1.233 1.00 98.62 348 VAL A C 1
ATOM 2784 O O . VAL A 1 348 ? 0.811 9.694 -0.191 1.00 98.62 348 VAL A O 1
ATOM 2787 N N . GLU A 1 349 ? 2.287 9.473 -1.853 1.00 98.12 349 GLU A N 1
ATOM 2788 C CA . GLU A 1 349 ? 3.255 10.429 -1.330 1.00 98.12 349 GLU A CA 1
ATOM 2789 C C . GLU A 1 349 ? 2.942 11.883 -1.734 1.00 98.12 349 GLU A C 1
ATOM 2791 O O . GLU A 1 349 ? 3.581 12.828 -1.257 1.00 98.12 349 GLU A O 1
ATOM 2796 N N . SER A 1 350 ? 1.924 12.099 -2.568 1.00 97.12 350 SER A N 1
ATOM 2797 C CA . SER A 1 350 ? 1.503 13.430 -2.997 1.00 97.12 350 SER A CA 1
ATOM 2798 C C . SER A 1 350 ? 0.834 14.250 -1.879 1.00 97.12 350 SER A C 1
ATOM 2800 O O . SER A 1 350 ? 0.596 13.794 -0.759 1.00 97.12 350 SER A O 1
ATOM 2802 N N . ASN A 1 351 ? 0.523 15.516 -2.171 1.00 95.81 351 ASN A N 1
ATOM 2803 C CA . ASN A 1 351 ? -0.276 16.376 -1.283 1.00 95.81 351 ASN A CA 1
ATOM 2804 C C . ASN A 1 351 ? -1.786 16.289 -1.554 1.00 95.81 351 ASN A C 1
ATOM 2806 O O . ASN A 1 351 ? -2.565 16.902 -0.827 1.00 95.81 351 ASN A O 1
ATOM 2810 N N . TYR A 1 352 ? -2.190 15.572 -2.604 1.00 96.38 352 TYR A N 1
ATOM 2811 C CA . TYR A 1 352 ? -3.589 15.357 -2.978 1.00 96.38 352 TYR A CA 1
ATOM 2812 C C . TYR A 1 352 ? -4.049 13.920 -2.687 1.00 96.38 352 TYR A C 1
ATOM 2814 O O . TYR A 1 352 ? -5.156 13.550 -3.062 1.00 96.38 352 TYR A O 1
ATOM 2822 N N . TYR A 1 353 ? -3.227 13.119 -1.998 1.00 97.94 353 TYR A N 1
ATOM 2823 C CA . TYR A 1 353 ? -3.582 11.766 -1.591 1.00 97.94 353 TYR A CA 1
ATOM 2824 C C . TYR A 1 353 ? -4.889 11.748 -0.781 1.00 97.94 353 TYR A C 1
ATOM 2826 O O . TYR A 1 353 ? -5.022 12.457 0.221 1.00 97.94 353 TYR A O 1
ATOM 2834 N N . GLY A 1 354 ? -5.845 10.920 -1.208 1.00 96.38 354 GLY A N 1
ATOM 2835 C CA . GLY A 1 354 ? -7.197 10.858 -0.652 1.00 96.38 354 GLY A CA 1
ATOM 2836 C C . GLY A 1 354 ? -7.326 10.069 0.654 1.00 96.38 354 GLY A C 1
ATOM 2837 O O . GLY A 1 354 ? -8.419 10.017 1.219 1.00 96.38 354 GLY A O 1
ATOM 2838 N N . ASN A 1 355 ? -6.234 9.468 1.147 1.00 95.56 355 ASN A N 1
ATOM 2839 C CA . ASN A 1 355 ? -6.243 8.505 2.257 1.00 95.56 355 ASN A CA 1
ATOM 2840 C C . ASN A 1 355 ? -7.171 7.301 1.998 1.00 95.56 355 ASN A C 1
ATOM 2842 O O . ASN A 1 355 ? -7.930 6.871 2.872 1.00 95.56 355 ASN A O 1
ATOM 2846 N N . ASP A 1 356 ? -7.134 6.799 0.768 1.00 97.56 356 ASP A N 1
ATOM 2847 C CA . ASP A 1 356 ? -8.055 5.803 0.227 1.00 97.56 356 ASP A CA 1
ATOM 2848 C C . ASP A 1 356 ? -7.372 4.580 -0.401 1.00 97.56 356 ASP A C 1
ATOM 2850 O O . ASP A 1 356 ? -8.052 3.727 -0.967 1.00 97.56 356 ASP A O 1
ATOM 2854 N N . ILE A 1 357 ? -6.058 4.436 -0.228 1.00 98.44 357 ILE A N 1
ATOM 2855 C CA . ILE A 1 357 ? -5.365 3.152 -0.349 1.00 98.44 357 ILE A CA 1
ATOM 2856 C C . ILE A 1 357 ? -5.199 2.580 1.059 1.00 98.44 357 ILE A C 1
ATOM 2858 O O . ILE A 1 357 ? -4.753 3.279 1.972 1.00 98.44 357 ILE A O 1
ATOM 2862 N N . ASP A 1 358 ? -5.601 1.326 1.250 1.00 97.44 358 ASP A N 1
ATOM 2863 C CA . ASP A 1 358 ? -5.350 0.599 2.491 1.00 97.44 358 ASP A CA 1
ATOM 2864 C C . ASP A 1 358 ? -4.007 -0.118 2.451 1.00 97.44 358 ASP A C 1
ATOM 2866 O O . ASP A 1 358 ? -3.136 0.152 3.280 1.00 97.44 358 ASP A O 1
ATOM 2870 N N . GLN A 1 359 ? -3.826 -0.966 1.438 1.00 98.06 359 GLN A N 1
ATOM 2871 C CA . GLN A 1 359 ? -2.593 -1.703 1.218 1.00 98.06 359 GLN A CA 1
ATOM 2872 C C . GLN A 1 359 ? -2.007 -1.410 -0.164 1.00 98.06 359 GLN A C 1
ATOM 2874 O O . GLN A 1 359 ? -2.715 -1.350 -1.173 1.00 98.06 359 GLN A O 1
ATOM 2879 N N . LEU A 1 360 ? -0.683 -1.277 -0.225 1.00 98.81 360 LEU A N 1
ATOM 2880 C CA . LEU A 1 360 ? 0.083 -1.227 -1.467 1.00 98.81 360 LEU A CA 1
ATOM 2881 C C . LEU A 1 360 ? 1.074 -2.387 -1.494 1.00 98.81 360 LEU A C 1
ATOM 2883 O O . LEU A 1 360 ? 2.024 -2.404 -0.717 1.00 98.81 360 LEU A O 1
ATOM 2887 N N . VAL A 1 361 ? 0.894 -3.315 -2.433 1.00 98.88 361 VAL A N 1
ATOM 2888 C CA . VAL A 1 361 ? 1.854 -4.385 -2.721 1.00 98.88 361 VAL A CA 1
ATOM 2889 C C . VAL A 1 361 ? 2.588 -4.056 -4.017 1.00 98.88 361 VAL A C 1
ATOM 2891 O O . VAL A 1 361 ? 1.995 -4.066 -5.097 1.00 98.88 361 VAL A O 1
ATOM 2894 N N . THR A 1 362 ? 3.883 -3.762 -3.932 1.00 98.81 362 THR A N 1
ATOM 2895 C CA . THR A 1 362 ? 4.725 -3.550 -5.112 1.00 98.81 362 THR A CA 1
ATOM 2896 C C . THR A 1 362 ? 5.435 -4.827 -5.535 1.00 98.81 362 THR A C 1
ATOM 2898 O O . THR A 1 362 ? 5.970 -5.552 -4.704 1.00 98.81 362 THR A O 1
ATOM 2901 N N . LEU A 1 363 ? 5.480 -5.088 -6.841 1.00 98.69 363 LEU A N 1
ATOM 2902 C CA . LEU A 1 363 ? 6.171 -6.229 -7.443 1.00 98.69 363 LEU A CA 1
ATOM 2903 C C . LEU A 1 363 ? 7.334 -5.707 -8.293 1.00 98.69 363 LEU A C 1
ATOM 2905 O O . LEU A 1 363 ? 7.102 -5.003 -9.274 1.00 98.69 363 LEU A O 1
ATOM 2909 N N . GLY A 1 364 ? 8.583 -5.988 -7.917 1.00 97.62 364 GLY A N 1
ATOM 2910 C CA . GLY A 1 364 ? 9.773 -5.624 -8.702 1.00 97.62 364 GLY A CA 1
ATOM 2911 C C . GLY A 1 364 ? 9.927 -4.120 -8.963 1.00 97.62 364 GLY A C 1
ATOM 2912 O O . GLY A 1 364 ? 10.488 -3.719 -9.973 1.00 97.62 364 GLY A O 1
ATOM 2913 N N . THR A 1 365 ? 9.381 -3.247 -8.115 1.00 98.56 365 THR A N 1
ATOM 2914 C CA . THR A 1 365 ? 9.403 -1.797 -8.375 1.00 98.56 365 THR A CA 1
ATOM 2915 C C . THR A 1 365 ? 10.825 -1.227 -8.263 1.00 98.56 365 THR A C 1
ATOM 2917 O O . THR A 1 365 ? 11.467 -1.414 -7.230 1.00 98.56 365 THR A O 1
ATOM 2920 N N . PRO A 1 366 ? 11.331 -0.487 -9.271 1.00 98.06 366 PRO A N 1
ATOM 2921 C CA . PRO A 1 366 ? 12.664 0.116 -9.230 1.00 98.06 366 PRO A CA 1
ATOM 2922 C C . PRO A 1 366 ? 12.679 1.374 -8.356 1.00 98.06 366 PRO A C 1
ATOM 2924 O O . PRO A 1 366 ? 12.757 2.492 -8.861 1.00 98.06 366 PRO A O 1
ATOM 2927 N N . HIS A 1 367 ? 12.608 1.208 -7.033 1.00 98.31 367 HIS A N 1
ATOM 2928 C CA . HIS A 1 367 ? 12.487 2.329 -6.097 1.00 98.31 367 HIS A CA 1
ATOM 2929 C C . HIS A 1 367 ? 13.639 3.339 -6.182 1.00 98.31 367 HIS A C 1
ATOM 2931 O O . HIS A 1 367 ? 13.412 4.496 -5.855 1.00 98.31 367 HIS A O 1
ATOM 2937 N N . ASN A 1 368 ? 14.835 2.944 -6.635 1.00 97.88 368 ASN A N 1
ATOM 2938 C CA . ASN A 1 368 ? 15.958 3.857 -6.897 1.00 97.88 368 ASN A CA 1
ATOM 2939 C C . ASN A 1 368 ? 16.333 3.947 -8.389 1.00 97.88 368 ASN A C 1
ATOM 2941 O O . ASN A 1 368 ? 17.370 4.516 -8.726 1.00 97.88 368 ASN A O 1
ATOM 2945 N N . GLY A 1 369 ? 15.481 3.416 -9.269 1.00 97.44 369 GLY A N 1
ATOM 2946 C CA . GLY A 1 369 ? 15.623 3.415 -10.723 1.00 97.44 369 GLY A CA 1
ATOM 2947 C C . GLY A 1 369 ? 16.257 2.135 -11.265 1.00 97.44 369 GLY A C 1
ATOM 2948 O O . GLY A 1 369 ? 16.727 1.277 -10.516 1.00 97.44 369 GLY A O 1
ATOM 2949 N N . ALA A 1 370 ? 16.228 1.985 -12.585 1.00 95.88 370 ALA A N 1
ATOM 2950 C CA . ALA A 1 370 ? 16.738 0.822 -13.299 1.00 95.88 370 ALA A CA 1
ATOM 2951 C C . ALA A 1 370 ? 17.817 1.275 -14.298 1.00 95.88 370 ALA A C 1
ATOM 2953 O O . ALA A 1 370 ? 17.500 2.019 -15.230 1.00 95.88 370 ALA A O 1
ATOM 2954 N N . PRO A 1 371 ? 19.085 0.843 -14.152 1.00 94.94 371 PRO A N 1
ATOM 2955 C CA . PRO A 1 371 ? 20.175 1.274 -15.031 1.00 94.94 371 PRO A CA 1
ATOM 2956 C C . PRO A 1 371 ? 19.912 1.014 -16.515 1.00 94.94 371 PRO A C 1
ATOM 2958 O O . PRO A 1 371 ? 20.312 1.808 -17.359 1.00 94.94 371 PRO A O 1
ATOM 2961 N N . GLU A 1 372 ? 19.171 -0.041 -16.854 1.00 90.81 372 GLU A N 1
ATOM 2962 C CA . GLU A 1 372 ? 18.775 -0.337 -18.235 1.00 90.81 372 GLU A CA 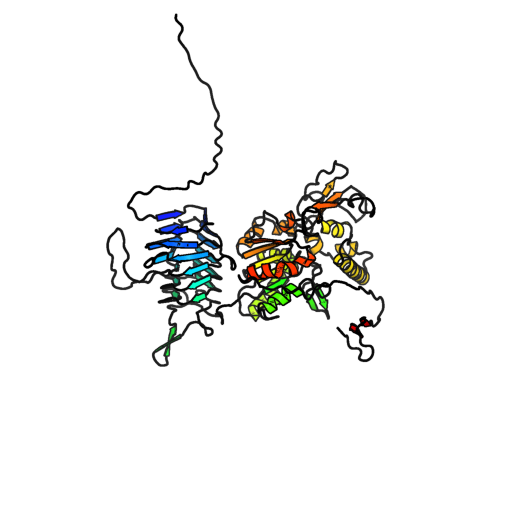1
ATOM 2963 C C . GLU A 1 372 ? 18.075 0.850 -18.938 1.00 90.81 372 GLU A C 1
ATOM 2965 O O . GLU A 1 372 ? 18.226 1.031 -20.150 1.00 90.81 372 GLU A O 1
ATOM 2970 N N . ALA A 1 373 ? 17.374 1.718 -18.193 1.00 92.50 373 ALA A N 1
ATOM 2971 C CA . ALA A 1 373 ? 16.739 2.921 -18.732 1.00 92.50 373 ALA A CA 1
ATOM 2972 C C . ALA A 1 373 ? 17.743 3.879 -19.404 1.00 92.50 373 ALA A C 1
ATOM 2974 O O . ALA A 1 373 ? 17.385 4.548 -20.375 1.00 92.50 373 ALA A O 1
ATOM 2975 N N . TYR A 1 374 ? 19.009 3.894 -18.966 1.00 93.88 374 TYR A N 1
ATOM 2976 C CA . TYR A 1 374 ? 20.076 4.711 -19.553 1.00 93.88 374 TYR A CA 1
ATOM 2977 C C . TYR A 1 374 ? 20.317 4.378 -21.029 1.00 93.88 374 TYR A C 1
ATOM 2979 O O . TYR A 1 374 ? 20.357 5.271 -21.873 1.00 93.88 374 TYR A O 1
ATOM 2987 N N . LEU A 1 375 ? 20.387 3.085 -21.374 1.00 89.56 375 LEU A N 1
ATOM 2988 C CA . LEU A 1 375 ? 20.587 2.630 -22.757 1.00 89.56 375 LEU A CA 1
ATOM 2989 C C . LEU A 1 375 ? 19.463 3.109 -23.684 1.00 89.56 375 LEU A C 1
ATOM 2991 O O . LEU A 1 375 ? 19.703 3.493 -24.835 1.00 89.56 375 LEU A O 1
ATOM 2995 N N . LYS A 1 376 ? 18.229 3.093 -23.175 1.00 87.81 376 LYS A N 1
ATOM 2996 C CA . LYS A 1 376 ? 17.033 3.505 -23.914 1.00 87.81 376 LYS A CA 1
ATOM 2997 C C . LYS A 1 376 ? 16.994 5.031 -24.057 1.00 87.81 376 LYS A C 1
ATOM 2999 O O . LYS A 1 376 ? 16.768 5.522 -25.161 1.00 87.81 376 LYS A O 1
ATOM 3004 N N . TRP A 1 377 ? 17.272 5.766 -22.980 1.00 90.06 377 TRP A N 1
ATOM 3005 C CA . TRP A 1 377 ? 17.194 7.229 -22.919 1.00 90.06 377 TRP A CA 1
ATOM 3006 C C . TRP A 1 377 ? 18.312 7.956 -23.683 1.00 90.06 377 TRP A C 1
ATOM 3008 O O . TRP A 1 377 ? 18.046 8.922 -24.403 1.00 90.06 377 TRP A O 1
ATOM 3018 N N . GLU A 1 378 ? 19.557 7.500 -23.544 1.00 89.81 378 GLU A N 1
ATOM 3019 C CA . GLU A 1 378 ? 20.737 8.137 -24.148 1.00 89.81 378 GLU A CA 1
ATOM 3020 C C . GLU A 1 378 ? 21.072 7.582 -25.535 1.00 89.81 378 GLU A C 1
ATOM 3022 O O . GLU A 1 378 ? 21.559 8.304 -26.402 1.00 89.81 378 GLU A O 1
ATOM 3027 N N . GLY A 1 379 ? 20.798 6.297 -25.768 1.00 82.81 379 GLY A N 1
ATOM 3028 C CA . GLY A 1 379 ? 21.238 5.597 -26.973 1.00 82.81 379 GLY A CA 1
ATOM 3029 C C . GLY A 1 379 ? 20.135 5.148 -27.923 1.00 82.81 379 GLY A C 1
ATOM 3030 O O . GLY A 1 379 ? 20.448 4.651 -29.008 1.00 82.81 379 GLY A O 1
ATOM 3031 N N . SER A 1 380 ? 18.860 5.235 -27.519 1.00 79.38 380 SER A N 1
ATOM 3032 C CA . SER A 1 380 ? 17.744 4.545 -28.190 1.00 79.38 380 SER A CA 1
ATOM 3033 C C . SER A 1 380 ? 18.023 3.042 -28.396 1.00 79.38 380 SER A C 1
ATOM 3035 O O . SER A 1 380 ? 17.651 2.426 -29.402 1.00 79.38 380 SER A O 1
ATOM 3037 N N . LYS A 1 381 ? 18.742 2.428 -27.450 1.00 79.81 381 LYS A N 1
ATOM 3038 C CA . LYS A 1 381 ? 19.165 1.027 -27.513 1.00 79.81 381 LYS A CA 1
ATOM 3039 C C . LYS A 1 381 ? 18.146 0.156 -26.776 1.00 79.81 381 LYS A C 1
ATOM 3041 O O . LYS A 1 381 ? 18.276 -0.110 -25.590 1.00 79.81 381 LYS A O 1
ATOM 3046 N N . TRP A 1 382 ? 17.135 -0.289 -27.516 1.00 67.12 382 TRP A N 1
ATOM 3047 C CA . TRP A 1 382 ? 16.117 -1.247 -27.073 1.00 67.12 382 TRP A CA 1
ATOM 3048 C C . TRP A 1 382 ? 16.570 -2.671 -27.433 1.00 67.12 382 TRP A C 1
ATOM 3050 O O . TRP A 1 382 ? 16.301 -3.142 -28.543 1.00 67.12 382 TRP A O 1
ATOM 3060 N N . PHE A 1 383 ? 17.341 -3.318 -26.557 1.00 56.12 383 PHE A N 1
ATOM 3061 C CA . PHE A 1 383 ? 17.876 -4.670 -26.764 1.00 56.12 383 PHE A CA 1
ATOM 3062 C C . PHE A 1 383 ? 17.702 -5.525 -25.498 1.00 56.12 383 PHE A C 1
ATOM 3064 O O . PHE A 1 383 ? 17.643 -4.972 -24.409 1.00 56.12 383 PHE A O 1
ATOM 3071 N N . TRP A 1 384 ? 17.715 -6.854 -25.688 1.00 51.91 384 TRP A N 1
ATOM 3072 C CA . TRP A 1 384 ? 17.821 -7.952 -24.701 1.00 51.91 384 TRP A CA 1
ATOM 3073 C C . TRP A 1 384 ? 16.535 -8.647 -24.219 1.00 51.91 384 TRP A C 1
ATOM 3075 O O . TRP A 1 384 ? 16.634 -9.825 -23.877 1.00 51.91 384 TRP A O 1
ATOM 3085 N N . SER A 1 385 ? 15.339 -8.043 -24.303 1.00 65.75 385 SER A N 1
ATOM 3086 C CA . SER A 1 385 ? 14.073 -8.759 -24.031 1.00 65.75 385 SER A CA 1
ATOM 3087 C C . SER A 1 385 ? 13.115 -8.834 -25.231 1.00 65.75 385 SER A C 1
ATOM 3089 O O . SER A 1 385 ? 13.142 -8.006 -26.146 1.00 65.75 385 SER A O 1
ATOM 3091 N N . ILE A 1 386 ? 12.221 -9.833 -25.228 1.00 63.03 386 ILE A N 1
ATOM 3092 C CA . ILE A 1 386 ? 11.097 -9.920 -26.182 1.00 63.03 386 ILE A CA 1
ATOM 3093 C C . ILE A 1 386 ? 10.174 -8.691 -26.092 1.00 63.03 386 ILE A C 1
ATOM 3095 O O . ILE A 1 386 ? 9.654 -8.240 -27.115 1.00 63.03 386 ILE A O 1
ATOM 3099 N N . GLY A 1 387 ? 10.041 -8.111 -24.893 1.00 69.38 387 GLY A N 1
ATOM 3100 C CA . GLY A 1 387 ? 9.334 -6.858 -24.644 1.00 69.38 387 GLY A CA 1
ATOM 3101 C C . GLY A 1 387 ? 9.989 -5.674 -25.349 1.00 69.38 387 GLY A C 1
ATOM 3102 O O . GLY A 1 387 ? 9.295 -4.888 -25.986 1.00 69.38 387 GLY A O 1
ATOM 3103 N N . ASP A 1 388 ? 11.322 -5.589 -25.340 1.00 72.12 388 ASP A N 1
ATOM 3104 C CA . ASP A 1 388 ? 12.052 -4.516 -26.026 1.00 72.12 388 ASP A CA 1
ATOM 3105 C C . ASP A 1 388 ? 11.932 -4.608 -27.544 1.00 72.12 388 ASP A C 1
ATOM 3107 O O . ASP A 1 388 ? 11.799 -3.583 -28.209 1.00 72.12 388 ASP A O 1
ATOM 3111 N N . ILE A 1 389 ? 11.944 -5.821 -28.108 1.00 73.44 389 ILE A N 1
ATOM 3112 C CA . ILE A 1 389 ? 11.730 -6.020 -29.550 1.00 73.44 389 ILE A CA 1
ATOM 3113 C C . ILE A 1 389 ? 10.332 -5.530 -29.942 1.00 73.44 389 ILE A C 1
ATOM 3115 O O . ILE A 1 389 ? 10.183 -4.802 -30.927 1.00 73.44 389 ILE A O 1
ATOM 3119 N N . TYR A 1 390 ? 9.316 -5.903 -29.164 1.00 75.75 390 TYR A N 1
ATOM 3120 C CA . TYR A 1 390 ? 7.939 -5.467 -29.376 1.00 75.75 390 TYR A CA 1
ATOM 3121 C C . TYR A 1 390 ? 7.787 -3.945 -29.244 1.00 75.75 390 TYR A C 1
ATOM 3123 O O . TYR A 1 390 ? 7.318 -3.287 -30.175 1.00 75.75 390 TYR A O 1
ATOM 3131 N N . ALA A 1 391 ? 8.259 -3.376 -28.132 1.00 76.56 391 ALA A N 1
ATOM 3132 C CA . ALA A 1 391 ? 8.218 -1.944 -27.857 1.00 76.56 391 ALA A CA 1
ATOM 3133 C C . ALA A 1 391 ? 8.920 -1.139 -28.946 1.00 76.56 391 ALA A C 1
ATOM 3135 O O . ALA A 1 391 ? 8.366 -0.169 -29.456 1.00 76.56 391 ALA A O 1
ATOM 3136 N N . LYS A 1 392 ? 10.114 -1.574 -29.360 1.00 79.00 392 LYS A N 1
ATOM 3137 C CA . LYS A 1 392 ? 10.876 -0.934 -30.430 1.00 79.00 392 LYS A CA 1
ATOM 3138 C C . LYS A 1 392 ? 10.092 -0.890 -31.733 1.00 79.00 392 LYS A C 1
ATOM 3140 O O . LYS A 1 392 ? 10.120 0.137 -32.400 1.00 79.00 392 LYS A O 1
ATOM 3145 N N . ASN A 1 393 ? 9.414 -1.974 -32.108 1.00 78.06 393 ASN A N 1
ATOM 3146 C CA . ASN A 1 393 ? 8.634 -2.011 -33.344 1.00 78.06 393 ASN A CA 1
ATOM 3147 C C . ASN A 1 393 ? 7.433 -1.057 -33.287 1.00 78.06 393 ASN A C 1
ATOM 3149 O O . ASN A 1 393 ? 7.214 -0.327 -34.251 1.00 78.06 393 ASN A O 1
ATOM 3153 N N . ILE A 1 394 ? 6.719 -1.002 -32.158 1.00 78.88 394 ILE A N 1
ATOM 3154 C CA . ILE A 1 394 ? 5.600 -0.064 -31.967 1.00 78.88 394 ILE A CA 1
ATOM 3155 C C . ILE A 1 394 ? 6.089 1.376 -31.985 1.00 78.88 394 ILE A C 1
ATOM 3157 O O . ILE A 1 394 ? 5.612 2.181 -32.775 1.00 78.88 394 ILE A O 1
ATOM 3161 N N . VAL A 1 395 ? 7.072 1.701 -31.149 1.00 79.88 395 VAL A N 1
ATOM 3162 C CA . VAL A 1 395 ? 7.612 3.058 -31.040 1.00 79.88 395 VAL A CA 1
ATOM 3163 C C . VAL A 1 395 ? 8.194 3.513 -32.378 1.00 79.88 395 VAL A C 1
ATOM 3165 O O . VAL A 1 395 ? 8.033 4.670 -32.753 1.00 79.88 395 VAL A O 1
ATOM 3168 N N . LYS A 1 396 ? 8.836 2.611 -33.133 1.00 83.44 396 LYS A N 1
ATOM 3169 C CA . LYS A 1 396 ? 9.312 2.900 -34.488 1.00 83.44 396 LYS A CA 1
ATOM 3170 C C . LYS A 1 396 ? 8.162 3.247 -35.429 1.00 83.44 396 LYS A C 1
ATOM 3172 O O . LYS A 1 396 ? 8.251 4.256 -36.118 1.00 83.44 396 LYS A O 1
ATOM 3177 N N . GLN A 1 397 ? 7.110 2.432 -35.453 1.00 80.19 397 GLN A N 1
ATOM 3178 C CA . GLN A 1 397 ? 5.943 2.693 -36.288 1.00 80.19 397 GLN A CA 1
ATOM 3179 C C . GLN A 1 397 ? 5.292 4.036 -35.923 1.00 80.19 397 GLN A C 1
ATOM 3181 O O . GLN A 1 397 ? 5.022 4.849 -36.799 1.00 80.19 397 GLN A O 1
ATOM 3186 N N . GLU A 1 398 ? 5.108 4.314 -34.634 1.00 81.25 398 GLU A N 1
ATOM 3187 C CA . GLU A 1 398 ? 4.525 5.575 -34.165 1.00 81.25 398 GLU A CA 1
ATOM 3188 C C . GLU A 1 398 ? 5.388 6.793 -34.496 1.00 81.25 398 GLU A C 1
ATOM 3190 O O . GLU A 1 398 ? 4.854 7.855 -34.826 1.00 81.25 398 GLU A O 1
ATOM 3195 N N . ALA A 1 399 ? 6.712 6.649 -34.402 1.00 84.31 399 ALA A N 1
ATOM 3196 C CA . ALA A 1 399 ? 7.659 7.679 -34.801 1.00 84.31 399 ALA A CA 1
ATOM 3197 C C . ALA A 1 399 ? 7.505 8.001 -36.295 1.00 84.31 399 ALA A C 1
ATOM 3199 O O . ALA A 1 399 ? 7.366 9.172 -36.643 1.00 84.31 399 ALA A O 1
ATOM 3200 N N . GLU A 1 400 ? 7.447 6.979 -37.155 1.00 83.88 400 GLU A N 1
ATOM 3201 C CA . GLU A 1 400 ? 7.238 7.133 -38.601 1.00 83.88 400 GLU A CA 1
ATOM 3202 C C . GLU A 1 400 ? 5.877 7.785 -38.917 1.00 83.88 400 GLU A C 1
ATOM 3204 O O . GLU A 1 400 ? 5.817 8.752 -39.676 1.00 83.88 400 GLU A O 1
ATOM 3209 N N . GLU A 1 401 ? 4.790 7.321 -38.290 1.00 82.75 401 GLU A N 1
ATOM 3210 C CA . GLU A 1 401 ? 3.437 7.876 -38.464 1.00 82.75 401 GLU A CA 1
ATOM 3211 C C . GLU A 1 401 ? 3.323 9.330 -37.982 1.00 82.75 401 GLU A C 1
ATOM 3213 O O . GLU A 1 401 ? 2.565 10.121 -38.546 1.00 82.75 401 GLU A O 1
ATOM 3218 N N . SER A 1 402 ? 4.102 9.699 -36.963 1.00 83.25 402 SER A N 1
ATOM 3219 C CA . SER A 1 402 ? 4.158 11.061 -36.418 1.00 83.25 402 SER A CA 1
ATOM 3220 C C . SER A 1 402 ? 5.177 11.962 -37.135 1.00 83.25 402 SER A C 1
ATOM 3222 O O . SER A 1 402 ? 5.332 13.122 -36.756 1.00 83.25 402 SER A O 1
ATOM 3224 N N . GLY A 1 403 ? 5.855 11.458 -38.173 1.00 84.31 403 GLY A N 1
ATOM 3225 C CA . GLY A 1 403 ? 6.782 12.225 -39.009 1.00 84.31 403 GLY A CA 1
ATOM 3226 C C . GLY A 1 403 ? 8.179 12.434 -38.417 1.00 84.31 403 GLY A C 1
ATOM 3227 O O . GLY A 1 403 ? 8.864 13.372 -38.820 1.00 84.31 403 GLY A O 1
ATOM 3228 N N . PHE A 1 404 ? 8.608 11.600 -37.468 1.00 84.88 404 PHE A N 1
ATOM 3229 C CA . PHE A 1 404 ? 9.961 11.641 -36.911 1.00 84.88 404 PHE A CA 1
ATOM 3230 C C . PHE A 1 404 ? 10.938 10.802 -37.736 1.00 84.88 404 PHE A C 1
ATOM 3232 O O . PHE A 1 404 ? 10.647 9.668 -38.109 1.00 84.88 404 PHE A O 1
ATOM 3239 N N . ASP A 1 405 ? 12.148 11.329 -37.935 1.00 81.19 405 ASP A N 1
ATOM 3240 C CA . ASP A 1 405 ? 13.208 10.660 -38.702 1.00 81.19 405 ASP A CA 1
ATOM 3241 C C . ASP A 1 405 ? 13.785 9.422 -37.990 1.00 81.19 405 ASP A C 1
ATOM 3243 O O . ASP A 1 405 ? 14.385 8.549 -38.618 1.00 81.19 405 ASP A O 1
ATOM 3247 N N . ASN A 1 406 ? 13.681 9.362 -36.659 1.00 81.69 406 ASN A N 1
ATOM 3248 C CA . ASN A 1 406 ? 14.181 8.256 -35.846 1.00 81.69 406 ASN A CA 1
ATOM 3249 C C . ASN A 1 406 ? 13.490 8.196 -34.474 1.00 81.69 406 ASN A C 1
ATOM 3251 O O . ASN A 1 406 ? 12.927 9.175 -33.984 1.00 81.69 406 ASN A O 1
ATOM 3255 N N . ILE A 1 407 ? 13.597 7.028 -33.832 1.00 81.81 407 ILE A N 1
ATOM 3256 C CA . ILE A 1 407 ? 13.019 6.746 -32.510 1.00 81.81 407 ILE A CA 1
ATOM 3257 C C . ILE A 1 407 ? 13.538 7.718 -31.440 1.00 81.81 407 ILE A C 1
ATOM 3259 O O . ILE A 1 407 ? 12.778 8.113 -30.565 1.00 81.81 407 ILE A O 1
ATOM 3263 N N . PHE A 1 408 ? 14.810 8.120 -31.496 1.00 82.25 408 PHE A N 1
ATOM 3264 C CA . PHE A 1 408 ? 15.399 9.005 -30.489 1.00 82.25 408 PHE A CA 1
ATOM 3265 C C . PHE A 1 408 ? 14.732 10.385 -30.473 1.00 82.25 408 PHE A C 1
ATOM 3267 O O . PHE A 1 408 ? 14.357 10.871 -29.408 1.00 82.25 408 PHE A O 1
ATOM 3274 N N . ASP A 1 409 ? 14.511 10.984 -31.646 1.00 83.25 409 ASP A N 1
ATOM 3275 C CA . ASP A 1 409 ? 13.813 12.270 -31.748 1.00 83.25 409 ASP A CA 1
ATOM 3276 C C . ASP A 1 409 ? 12.372 12.164 -31.261 1.00 83.25 409 ASP A C 1
ATOM 3278 O O . ASP A 1 409 ? 11.921 13.020 -30.502 1.00 83.25 409 ASP A O 1
ATOM 3282 N N . TYR A 1 410 ? 11.678 11.084 -31.625 1.00 84.12 410 TYR A N 1
ATOM 3283 C CA . TYR A 1 410 ? 10.342 10.802 -31.114 1.00 84.12 410 TYR A CA 1
ATOM 3284 C C . TYR A 1 410 ? 10.335 10.714 -29.584 1.00 84.12 410 TYR A C 1
ATOM 3286 O O . TYR A 1 410 ? 9.573 11.425 -28.941 1.00 84.12 410 TYR A O 1
ATOM 3294 N N . MET A 1 411 ? 11.233 9.921 -28.994 1.00 82.31 411 MET A N 1
ATOM 3295 C CA . MET A 1 411 ? 11.323 9.730 -27.543 1.00 82.31 411 MET A CA 1
ATOM 3296 C C . MET A 1 411 ? 11.637 11.011 -26.772 1.00 82.31 411 MET A C 1
ATOM 3298 O O . MET A 1 411 ? 11.274 11.096 -25.602 1.00 82.31 411 MET A O 1
ATOM 3302 N N . ARG A 1 412 ? 12.331 11.977 -27.386 1.00 81.12 412 ARG A N 1
ATOM 3303 C CA . ARG A 1 412 ? 12.683 13.261 -26.760 1.00 81.12 412 ARG A CA 1
ATOM 3304 C C . ARG A 1 412 ? 11.632 14.351 -27.009 1.00 81.12 412 ARG A C 1
ATOM 3306 O O . ARG A 1 412 ? 11.465 15.214 -26.153 1.00 81.12 412 ARG A O 1
ATOM 3313 N N . GLN A 1 413 ? 10.927 14.325 -28.144 1.00 76.56 413 GLN A N 1
ATOM 3314 C CA . GLN A 1 413 ? 9.983 15.382 -28.554 1.00 76.56 413 GLN A CA 1
ATOM 3315 C C . GLN A 1 413 ? 8.508 15.031 -28.311 1.00 76.56 413 GLN A C 1
ATOM 3317 O O . GLN A 1 413 ? 7.720 15.916 -27.986 1.00 76.56 413 GLN A O 1
ATOM 3322 N N . ARG A 1 414 ? 8.134 13.751 -28.408 1.00 76.81 414 ARG A N 1
ATOM 3323 C CA . ARG A 1 414 ? 6.959 13.175 -27.742 1.00 76.81 414 ARG A CA 1
ATOM 3324 C C . ARG A 1 414 ? 7.499 12.440 -26.513 1.00 76.81 414 ARG A C 1
ATOM 3326 O O . ARG A 1 414 ? 7.670 11.220 -26.575 1.00 76.81 414 ARG A O 1
ATOM 3333 N N . PRO A 1 415 ? 7.876 13.181 -25.452 1.00 71.81 415 PRO A N 1
ATOM 3334 C CA . PRO A 1 415 ? 8.682 12.637 -24.378 1.00 71.81 415 PRO A CA 1
ATOM 3335 C C . PRO A 1 415 ? 8.028 11.376 -23.824 1.00 71.81 415 PRO A C 1
ATOM 3337 O O . PRO A 1 415 ? 6.903 11.428 -23.329 1.00 71.81 415 PRO A O 1
ATOM 3340 N N . ILE A 1 416 ? 8.740 10.248 -23.900 1.00 86.00 416 ILE A N 1
ATOM 3341 C CA . ILE A 1 416 ? 8.403 9.069 -23.095 1.00 86.00 416 ILE A CA 1
ATOM 3342 C C . ILE A 1 416 ? 8.886 9.392 -21.682 1.00 86.00 416 ILE A C 1
ATOM 3344 O O . ILE A 1 416 ? 9.942 8.934 -21.244 1.00 86.00 416 ILE A O 1
ATOM 3348 N N . THR A 1 417 ? 8.175 10.301 -21.017 1.00 91.12 417 THR A N 1
ATOM 3349 C CA . THR A 1 417 ? 8.597 10.903 -19.748 1.00 91.12 417 THR A CA 1
ATOM 3350 C C . THR A 1 417 ? 8.802 9.831 -18.689 1.00 91.12 417 THR A C 1
ATOM 3352 O O . THR A 1 417 ? 9.791 9.874 -17.965 1.00 91.12 417 THR A O 1
ATOM 3355 N N . SER A 1 418 ? 7.949 8.808 -18.683 1.00 92.25 418 SER A N 1
ATOM 3356 C CA . SER A 1 418 ? 8.071 7.663 -17.785 1.00 92.25 418 SER A CA 1
ATOM 3357 C C . SER A 1 418 ? 9.404 6.917 -17.898 1.00 92.25 418 SER A C 1
ATOM 3359 O O . SER A 1 418 ? 9.913 6.420 -16.900 1.00 92.25 418 SER A O 1
ATOM 3361 N N . LEU A 1 419 ? 10.029 6.881 -19.082 1.00 91.19 419 LEU A N 1
ATOM 3362 C CA . LEU A 1 419 ? 11.348 6.270 -19.252 1.00 91.19 419 LEU A CA 1
ATOM 3363 C C . LEU A 1 419 ? 12.446 7.101 -18.579 1.00 91.19 419 LEU A C 1
ATOM 3365 O O . LEU A 1 419 ? 13.345 6.536 -17.960 1.00 91.19 419 LEU A O 1
ATOM 3369 N N . LYS A 1 420 ? 12.368 8.435 -18.672 1.00 92.81 420 LYS A N 1
ATOM 3370 C CA . LYS A 1 420 ? 13.262 9.329 -17.921 1.00 92.81 420 LYS A CA 1
ATOM 3371 C C . LYS A 1 420 ? 13.078 9.127 -16.415 1.00 92.81 420 LYS A C 1
ATOM 3373 O O . LYS A 1 420 ? 14.050 9.109 -15.670 1.00 92.81 420 LYS A O 1
ATOM 3378 N N . GLU A 1 421 ? 11.837 8.930 -15.985 1.00 96.81 421 GLU A N 1
ATOM 3379 C CA . GLU A 1 421 ? 11.458 8.700 -14.587 1.00 96.81 421 GLU A CA 1
ATOM 3380 C C . GLU A 1 421 ? 11.872 7.318 -14.045 1.00 96.81 421 GLU A C 1
ATOM 3382 O O . GLU A 1 421 ? 11.783 7.085 -12.839 1.00 96.81 421 GLU A O 1
ATOM 3387 N N . LEU A 1 422 ? 12.396 6.429 -14.897 1.00 96.75 422 LEU A N 1
ATOM 3388 C CA . LEU A 1 422 ? 13.029 5.163 -14.507 1.00 96.75 422 LEU A CA 1
ATOM 3389 C C . LEU A 1 422 ? 14.553 5.262 -14.341 1.00 96.75 422 LEU A C 1
ATOM 3391 O O . LEU A 1 422 ? 15.167 4.303 -13.868 1.00 96.75 422 LEU A O 1
ATOM 3395 N N . LEU A 1 423 ? 15.181 6.380 -14.725 1.00 97.06 423 LEU A N 1
ATOM 3396 C CA . LEU A 1 423 ? 16.631 6.546 -14.601 1.00 97.06 423 LEU A CA 1
ATOM 3397 C C . LEU A 1 423 ? 17.072 6.506 -13.128 1.00 97.06 423 LEU A C 1
ATOM 3399 O O . LEU A 1 423 ? 16.355 7.021 -12.267 1.00 97.06 423 LEU A O 1
ATOM 3403 N N . PRO A 1 424 ? 18.240 5.926 -12.807 1.00 97.75 424 PRO A N 1
ATOM 3404 C CA . PRO A 1 424 ? 18.669 5.843 -11.419 1.00 97.75 424 PRO A CA 1
ATOM 3405 C C . PRO A 1 424 ? 19.007 7.188 -10.767 1.00 97.75 424 PRO A C 1
ATOM 3407 O O . PRO A 1 424 ? 19.475 8.111 -11.430 1.00 97.75 424 PRO A O 1
ATOM 3410 N N . VAL A 1 425 ? 18.825 7.251 -9.443 1.00 97.19 425 VAL A N 1
ATOM 3411 C CA . VAL A 1 425 ? 19.168 8.401 -8.574 1.00 97.19 425 VAL A CA 1
ATOM 3412 C C . VAL A 1 425 ? 20.380 8.112 -7.671 1.00 97.19 425 VAL A C 1
ATOM 3414 O O . VAL A 1 425 ? 20.444 8.542 -6.521 1.00 97.19 425 VAL A O 1
ATOM 3417 N N . TYR A 1 426 ? 21.322 7.316 -8.176 1.00 96.31 426 TYR A N 1
ATOM 3418 C CA . TYR A 1 426 ? 22.570 6.919 -7.514 1.00 96.31 426 TYR A CA 1
ATOM 3419 C C . TYR A 1 426 ? 23.714 6.847 -8.533 1.00 96.31 426 TYR A C 1
ATOM 3421 O O . TYR A 1 426 ? 23.487 7.006 -9.727 1.00 96.31 426 TYR A O 1
ATOM 3429 N N . ASP A 1 427 ? 24.940 6.578 -8.090 1.00 97.00 427 ASP A N 1
ATOM 3430 C CA . ASP A 1 427 ? 26.098 6.482 -8.983 1.00 97.00 427 ASP A CA 1
ATOM 3431 C C . ASP A 1 427 ? 26.063 5.173 -9.798 1.00 97.00 427 ASP A C 1
ATOM 3433 O O . ASP A 1 427 ? 26.370 4.096 -9.284 1.00 97.00 427 ASP A O 1
ATOM 3437 N N . TYR A 1 428 ? 25.676 5.247 -11.076 1.00 96.19 428 TYR A N 1
ATOM 3438 C CA . TYR A 1 428 ? 25.609 4.085 -11.984 1.00 96.19 428 TYR A CA 1
ATOM 3439 C C . TYR A 1 428 ? 26.515 4.201 -13.218 1.00 96.19 428 TYR A C 1
ATOM 3441 O O . TYR A 1 428 ? 26.555 3.276 -14.032 1.00 96.19 428 TYR A O 1
ATOM 3449 N N . LEU A 1 429 ? 27.257 5.303 -13.363 1.00 96.56 429 LEU A N 1
ATOM 3450 C CA . LEU A 1 429 ? 28.231 5.504 -14.435 1.00 96.56 429 LEU A CA 1
ATOM 3451 C C . LEU A 1 429 ? 29.653 5.503 -13.864 1.00 96.56 429 LEU A C 1
ATOM 3453 O O . LEU A 1 429 ? 29.969 6.250 -12.941 1.00 96.56 429 LEU A O 1
ATOM 3457 N N . GLN A 1 430 ? 30.522 4.668 -14.426 1.00 95.56 430 GLN A N 1
ATOM 3458 C CA . GLN A 1 430 ? 31.955 4.625 -14.141 1.00 95.56 430 GLN A CA 1
ATOM 3459 C C . GLN A 1 430 ? 32.728 5.212 -15.315 1.00 95.56 430 GLN A C 1
ATOM 3461 O O . GLN A 1 430 ? 32.499 4.822 -16.455 1.00 95.56 430 GLN A O 1
ATOM 3466 N N . ASP A 1 431 ? 33.669 6.106 -15.048 1.00 93.56 431 ASP A N 1
ATOM 3467 C CA . ASP A 1 431 ? 34.545 6.672 -16.069 1.00 93.56 431 ASP A CA 1
ATOM 3468 C C . ASP A 1 431 ? 35.658 5.671 -16.422 1.00 93.56 431 ASP A C 1
ATOM 3470 O O . ASP A 1 431 ? 36.571 5.411 -15.631 1.00 93.56 431 ASP A O 1
ATOM 3474 N N . ALA A 1 432 ? 35.567 5.080 -17.614 1.00 90.44 432 ALA A N 1
ATOM 3475 C CA . ALA A 1 432 ? 36.516 4.081 -18.091 1.00 90.44 432 ALA A CA 1
ATOM 3476 C C . ALA A 1 432 ? 37.923 4.658 -18.338 1.00 90.44 432 ALA A C 1
ATOM 3478 O O . ALA A 1 432 ? 38.902 3.916 -18.229 1.00 90.44 432 ALA A O 1
ATOM 3479 N N . ASP A 1 433 ? 38.040 5.962 -18.601 1.00 88.81 433 ASP A N 1
ATOM 3480 C CA . ASP A 1 433 ? 39.321 6.646 -18.807 1.00 88.81 433 ASP A CA 1
ATOM 3481 C C . ASP A 1 433 ? 39.966 7.074 -17.476 1.00 88.81 433 ASP A C 1
ATOM 3483 O O . ASP A 1 433 ? 41.183 7.264 -17.392 1.00 88.81 433 ASP A O 1
ATOM 3487 N N . ASN A 1 434 ? 39.177 7.138 -16.399 1.00 90.25 434 ASN A N 1
ATOM 3488 C CA . ASN A 1 434 ? 39.620 7.476 -15.047 1.00 90.25 434 ASN A CA 1
ATOM 3489 C C . ASN A 1 434 ? 39.566 6.275 -14.084 1.00 90.25 434 ASN A C 1
ATOM 3491 O O . ASN A 1 434 ? 38.980 6.332 -13.001 1.00 90.25 434 ASN A O 1
ATOM 3495 N N . ASN A 1 435 ? 40.198 5.162 -14.476 1.00 89.44 435 ASN A N 1
ATOM 3496 C CA . ASN A 1 435 ? 40.343 3.952 -13.650 1.00 89.44 435 ASN A CA 1
ATOM 3497 C C . ASN A 1 435 ? 39.005 3.412 -13.094 1.00 89.44 435 ASN A C 1
ATOM 3499 O O . ASN A 1 435 ? 38.958 2.902 -11.973 1.00 89.44 435 ASN A O 1
ATOM 3503 N N . TYR A 1 436 ? 37.923 3.535 -13.870 1.00 91.12 436 TYR A N 1
ATOM 3504 C CA . TYR A 1 436 ? 36.571 3.102 -13.501 1.00 91.12 436 TYR A CA 1
ATOM 3505 C C . TYR A 1 436 ? 36.040 3.754 -12.215 1.00 91.12 436 TYR A C 1
ATOM 3507 O O . TYR A 1 436 ? 35.233 3.162 -11.496 1.00 91.12 436 TYR A O 1
ATOM 3515 N N . ALA A 1 437 ? 36.492 4.973 -11.906 1.00 93.56 437 ALA A N 1
ATOM 3516 C CA . ALA A 1 437 ? 35.921 5.760 -10.823 1.00 93.56 437 ALA A CA 1
ATOM 3517 C C . ALA A 1 437 ? 34.452 6.082 -11.131 1.00 93.56 437 ALA A C 1
ATOM 3519 O O . ALA A 1 437 ? 34.113 6.457 -12.254 1.00 93.56 437 ALA A O 1
ATOM 3520 N N . PHE A 1 438 ? 33.578 5.946 -10.135 1.00 95.06 438 PHE A N 1
ATOM 3521 C CA . PHE A 1 438 ? 32.186 6.363 -10.274 1.00 95.06 438 PHE A CA 1
ATOM 3522 C C . PHE A 1 438 ? 32.099 7.878 -10.492 1.00 95.06 438 PHE A C 1
ATOM 3524 O O . PHE A 1 438 ? 32.721 8.652 -9.758 1.00 95.06 438 PHE A O 1
ATOM 3531 N N . LYS A 1 439 ? 31.310 8.291 -11.489 1.00 94.38 439 LYS A N 1
ATOM 3532 C CA . LYS A 1 439 ? 30.809 9.664 -11.594 1.00 94.38 439 LYS A CA 1
ATOM 3533 C C . LYS A 1 439 ? 29.816 9.900 -10.454 1.00 94.38 439 LYS A C 1
ATOM 3535 O O . LYS A 1 439 ? 29.060 8.988 -10.122 1.00 94.38 439 LYS A O 1
ATOM 3540 N N . VAL A 1 440 ? 29.788 11.109 -9.900 1.00 94.56 440 VAL A N 1
ATOM 3541 C CA . VAL A 1 440 ? 28.955 11.449 -8.736 1.00 94.56 440 VAL A CA 1
ATOM 3542 C C . VAL A 1 440 ? 27.623 12.038 -9.193 1.00 94.56 440 VAL A C 1
ATOM 3544 O O . VAL A 1 440 ? 27.592 13.127 -9.758 1.00 94.56 440 VAL A O 1
ATOM 3547 N N . TYR A 1 441 ? 26.520 11.343 -8.927 1.00 94.94 441 TYR A N 1
ATOM 3548 C CA . TYR A 1 441 ? 25.174 11.853 -9.175 1.00 94.94 441 TYR A CA 1
ATOM 3549 C C . TYR A 1 441 ? 24.897 13.099 -8.304 1.00 94.94 441 TYR A C 1
ATOM 3551 O O . TYR A 1 441 ? 25.248 13.098 -7.120 1.00 94.94 441 TYR A O 1
ATOM 3559 N N . PRO A 1 442 ? 24.240 14.160 -8.819 1.00 94.56 442 PRO A N 1
ATOM 3560 C CA . PRO A 1 442 ? 23.600 14.282 -10.136 1.00 94.56 442 PRO A CA 1
ATOM 3561 C C . PRO A 1 442 ? 24.481 14.912 -11.231 1.00 94.56 442 PRO A C 1
ATOM 3563 O O . PRO A 1 442 ? 23.983 15.172 -12.327 1.00 94.56 442 PRO A O 1
ATOM 3566 N N . ASP A 1 443 ? 25.751 15.205 -10.953 1.00 91.75 443 ASP A N 1
ATOM 3567 C CA . ASP A 1 443 ? 26.618 15.942 -11.874 1.00 91.75 443 ASP A CA 1
ATOM 3568 C C . ASP A 1 443 ? 27.042 15.057 -13.057 1.00 91.75 443 ASP A C 1
ATOM 3570 O O . ASP A 1 443 ? 27.605 13.984 -12.862 1.00 91.75 443 ASP A O 1
ATOM 3574 N N . ASP A 1 444 ? 26.808 15.525 -14.289 1.00 89.81 444 ASP A N 1
ATOM 3575 C CA . ASP A 1 444 ? 27.076 14.765 -15.526 1.00 89.81 444 ASP A CA 1
ATOM 3576 C C . ASP A 1 444 ? 26.240 13.470 -15.653 1.00 89.81 444 ASP A C 1
ATOM 3578 O O . ASP A 1 444 ? 26.703 12.430 -16.125 1.00 89.81 444 ASP A O 1
ATOM 3582 N N . TYR A 1 445 ? 24.972 13.551 -15.232 1.00 94.12 445 TYR A N 1
ATOM 3583 C CA . TYR A 1 445 ? 23.958 12.506 -15.386 1.00 94.12 445 TYR A CA 1
ATOM 3584 C C . TYR A 1 445 ? 22.658 13.048 -16.000 1.00 94.12 445 TYR A C 1
ATOM 3586 O O . TYR A 1 445 ? 22.277 14.198 -15.751 1.00 94.12 445 TYR A O 1
ATOM 3594 N N . PRO A 1 446 ? 21.869 12.196 -16.684 1.00 92.19 446 PRO A N 1
ATOM 3595 C CA . PRO A 1 446 ? 20.486 12.522 -16.980 1.00 92.19 446 PRO A CA 1
ATOM 3596 C C . PRO A 1 446 ? 19.669 12.454 -15.678 1.00 92.19 446 PRO A C 1
ATOM 3598 O O . PRO A 1 446 ? 19.369 11.381 -15.156 1.00 92.19 446 PRO A O 1
ATOM 3601 N N . ARG A 1 447 ? 19.330 13.625 -15.134 1.00 93.62 447 ARG A N 1
ATOM 3602 C CA . ARG A 1 447 ? 18.688 13.761 -13.817 1.00 93.62 447 ARG A CA 1
ATOM 3603 C C . ARG A 1 447 ? 17.233 13.272 -13.794 1.00 93.62 447 ARG A C 1
ATOM 3605 O O . ARG A 1 447 ? 16.435 13.650 -14.661 1.00 93.62 447 ARG A O 1
ATOM 3612 N N . ASN A 1 448 ? 16.869 12.521 -12.752 1.00 96.44 448 ASN A N 1
ATOM 3613 C CA . ASN A 1 448 ? 15.513 12.028 -12.500 1.00 96.44 448 ASN A CA 1
ATOM 3614 C C . ASN A 1 448 ? 14.854 12.751 -11.311 1.00 96.44 448 ASN A C 1
ATOM 3616 O O . ASN A 1 448 ? 14.803 12.244 -10.192 1.00 96.44 448 ASN A O 1
ATOM 3620 N N . GLU A 1 449 ? 14.325 13.948 -11.565 1.00 96.75 449 GLU A N 1
ATOM 3621 C CA . GLU A 1 449 ? 13.712 14.795 -10.527 1.00 96.75 449 GLU A CA 1
ATOM 3622 C C . GLU A 1 449 ? 12.445 14.183 -9.906 1.00 96.75 449 GLU A C 1
ATOM 3624 O O . GLU A 1 449 ? 12.150 14.425 -8.738 1.00 96.75 449 GLU A O 1
ATOM 3629 N N . PHE A 1 450 ? 11.711 13.365 -10.664 1.00 97.94 450 PHE A N 1
ATOM 3630 C CA . PHE A 1 450 ? 10.552 12.629 -10.160 1.00 97.94 450 PHE A CA 1
ATOM 3631 C C . PHE A 1 450 ? 10.959 11.657 -9.051 1.00 97.94 450 PHE A C 1
ATOM 3633 O O . PHE A 1 450 ? 10.413 11.696 -7.948 1.00 97.94 450 PHE A O 1
ATOM 3640 N N . LEU A 1 451 ? 11.954 10.812 -9.329 1.00 97.75 451 LEU A N 1
ATOM 3641 C CA . LEU A 1 451 ? 12.376 9.787 -8.386 1.00 97.75 451 LEU A CA 1
ATOM 3642 C C . LEU A 1 451 ? 13.110 10.389 -7.183 1.00 97.75 451 LEU A C 1
ATOM 3644 O O . LEU A 1 451 ? 12.932 9.923 -6.060 1.00 97.75 451 LEU A O 1
ATOM 3648 N N . GLU A 1 452 ? 13.863 11.473 -7.395 1.00 97.56 452 GLU A N 1
ATOM 3649 C CA . GLU A 1 452 ? 14.405 12.299 -6.309 1.00 97.56 452 GLU A CA 1
ATOM 3650 C C . GLU A 1 452 ? 13.299 12.828 -5.384 1.00 97.56 452 GLU A C 1
ATOM 3652 O O . GLU A 1 452 ? 13.462 12.816 -4.163 1.00 97.56 452 GLU A O 1
ATOM 3657 N N . ASN A 1 453 ? 12.171 13.276 -5.945 1.00 97.56 453 ASN A N 1
ATOM 3658 C CA . ASN A 1 453 ? 11.055 13.808 -5.172 1.00 97.56 453 ASN A CA 1
ATOM 3659 C C . ASN A 1 453 ? 10.375 12.727 -4.320 1.00 97.56 453 ASN A C 1
ATOM 3661 O O . ASN A 1 453 ? 10.220 12.929 -3.119 1.00 97.56 453 ASN A O 1
ATOM 3665 N N . ILE A 1 454 ? 10.003 11.579 -4.888 1.00 97.25 454 ILE A N 1
ATOM 3666 C CA . ILE A 1 454 ? 9.336 10.512 -4.114 1.00 97.25 454 ILE A CA 1
ATOM 3667 C C . ILE A 1 454 ? 10.301 9.788 -3.150 1.00 97.25 454 ILE A C 1
ATOM 3669 O O . ILE A 1 454 ? 9.908 9.175 -2.166 1.00 97.25 454 ILE A O 1
ATOM 3673 N N . ASN A 1 455 ? 11.616 9.871 -3.362 1.00 97.38 455 ASN A N 1
ATOM 3674 C CA . ASN A 1 455 ? 12.587 9.297 -2.421 1.00 97.38 455 ASN A CA 1
ATOM 3675 C C . ASN A 1 455 ? 13.050 10.271 -1.329 1.00 97.38 455 ASN A C 1
ATOM 3677 O O . ASN A 1 455 ? 13.829 9.875 -0.454 1.00 97.38 455 ASN A O 1
ATOM 3681 N N . ASN A 1 456 ? 12.578 11.521 -1.342 1.00 95.88 456 ASN A N 1
ATOM 3682 C CA . ASN A 1 456 ? 12.876 12.459 -0.267 1.00 95.88 456 ASN A CA 1
ATOM 3683 C C . ASN A 1 456 ? 12.217 12.006 1.056 1.00 95.88 456 ASN A C 1
ATOM 3685 O O . ASN A 1 456 ? 11.192 11.324 1.058 1.00 95.88 456 ASN A O 1
ATOM 3689 N N . GLU A 1 457 ? 12.818 12.370 2.195 1.00 95.44 457 GLU A N 1
ATOM 3690 C CA . GLU A 1 457 ? 12.355 11.935 3.524 1.00 95.44 457 GLU A CA 1
ATOM 3691 C C . GLU A 1 457 ? 10.916 12.356 3.837 1.00 95.44 457 GLU A C 1
ATOM 3693 O O . GLU A 1 457 ? 10.172 11.589 4.441 1.00 95.44 457 GLU A O 1
ATOM 3698 N N . GLU A 1 458 ? 10.499 13.556 3.438 1.00 94.88 458 GLU A N 1
ATOM 3699 C CA . GLU A 1 458 ? 9.150 14.057 3.720 1.00 94.88 458 GLU A CA 1
ATOM 3700 C C . GLU A 1 458 ? 8.074 13.212 3.021 1.00 94.88 458 GLU A C 1
ATOM 3702 O O . GLU A 1 458 ? 7.087 12.821 3.646 1.00 94.88 458 GLU A O 1
ATOM 3707 N N . ASN A 1 459 ? 8.293 12.892 1.747 1.00 95.75 459 ASN A N 1
ATOM 3708 C CA . ASN A 1 459 ? 7.354 12.180 0.893 1.00 95.75 459 ASN A CA 1
ATOM 3709 C C . ASN A 1 459 ? 7.306 10.693 1.232 1.00 95.75 459 ASN A C 1
ATOM 3711 O O . ASN A 1 459 ? 6.233 10.193 1.567 1.00 95.75 459 ASN A O 1
ATOM 3715 N N . LYS A 1 460 ? 8.450 9.997 1.278 1.00 94.69 460 LYS A N 1
ATOM 3716 C CA . LYS A 1 460 ? 8.448 8.552 1.567 1.00 94.69 460 LYS A CA 1
ATOM 3717 C C . LYS A 1 460 ? 7.913 8.221 2.962 1.00 94.69 460 LYS A C 1
ATOM 3719 O O . LYS A 1 460 ? 7.341 7.154 3.159 1.00 94.69 460 LYS A O 1
ATOM 3724 N N . ASN A 1 461 ? 8.028 9.135 3.934 1.00 94.38 461 ASN A N 1
ATOM 3725 C CA . ASN A 1 461 ? 7.450 8.935 5.266 1.00 94.38 461 ASN A CA 1
ATOM 3726 C C . ASN A 1 461 ? 5.914 8.877 5.254 1.00 94.38 461 ASN A C 1
ATOM 3728 O O . ASN A 1 461 ? 5.337 8.346 6.205 1.00 94.38 461 ASN A O 1
ATOM 3732 N N . LYS A 1 462 ? 5.245 9.362 4.198 1.00 95.62 462 LYS A N 1
ATOM 3733 C CA . LYS A 1 462 ? 3.789 9.239 4.028 1.00 95.62 462 LYS A CA 1
ATOM 3734 C C . LYS A 1 462 ? 3.346 7.798 3.759 1.00 95.62 462 LYS A C 1
ATOM 3736 O O . LYS A 1 462 ? 2.214 7.468 4.103 1.00 95.62 462 LYS A O 1
ATOM 3741 N N . LEU A 1 463 ? 4.235 6.930 3.258 1.00 95.88 463 LEU A N 1
ATOM 3742 C CA . LEU A 1 463 ? 3.966 5.492 3.108 1.00 95.88 463 LEU A CA 1
ATOM 3743 C C . LEU A 1 463 ? 3.672 4.814 4.455 1.00 95.88 463 LEU A C 1
ATOM 3745 O O . LEU A 1 463 ? 2.943 3.836 4.494 1.00 95.88 463 LEU A O 1
ATOM 3749 N N . ASN A 1 464 ? 4.146 5.372 5.577 1.00 90.94 464 ASN A N 1
ATOM 3750 C CA . ASN A 1 464 ? 3.870 4.846 6.920 1.00 90.94 464 ASN A CA 1
ATOM 3751 C C . ASN A 1 464 ? 2.390 4.938 7.347 1.00 90.94 464 ASN A C 1
ATOM 3753 O O . ASN A 1 464 ? 2.067 4.478 8.450 1.00 90.94 464 ASN A O 1
ATOM 3757 N N . ASN A 1 465 ? 1.544 5.604 6.551 1.00 90.56 465 ASN A N 1
ATOM 3758 C CA . ASN A 1 465 ? 0.106 5.765 6.786 1.00 90.56 465 ASN A CA 1
ATOM 3759 C C . ASN A 1 465 ? -0.745 4.671 6.123 1.00 90.56 465 ASN A C 1
ATOM 3761 O O . ASN A 1 465 ? -1.958 4.676 6.305 1.00 90.56 465 ASN A O 1
ATOM 3765 N N . ILE A 1 466 ? -0.127 3.781 5.348 1.00 94.94 466 ILE A N 1
ATOM 3766 C CA . ILE A 1 466 ? -0.769 2.626 4.715 1.00 94.94 466 ILE A CA 1
ATOM 3767 C C . ILE A 1 466 ? 0.013 1.361 5.072 1.00 94.94 466 ILE A C 1
ATOM 3769 O O . ILE A 1 466 ? 1.139 1.460 5.565 1.00 94.94 466 ILE A O 1
ATOM 3773 N N . GLU A 1 467 ? -0.555 0.187 4.807 1.00 96.44 467 GLU A N 1
ATOM 3774 C CA . GLU A 1 467 ? 0.231 -1.046 4.815 1.00 96.44 467 GLU A CA 1
ATOM 3775 C C . GLU A 1 467 ? 1.020 -1.129 3.501 1.00 96.44 467 GLU A C 1
ATOM 3777 O O . GLU A 1 467 ? 0.446 -1.264 2.417 1.00 96.44 467 GLU A O 1
ATOM 3782 N N . PHE A 1 468 ? 2.343 -0.998 3.570 1.00 98.00 468 PHE A N 1
ATOM 3783 C CA . PHE A 1 468 ? 3.191 -0.955 2.382 1.00 98.00 468 PHE A CA 1
ATOM 3784 C C . PHE A 1 468 ? 4.097 -2.178 2.310 1.00 98.00 468 PHE A C 1
ATOM 3786 O O . PHE A 1 468 ? 4.980 -2.369 3.141 1.00 98.00 468 PHE A O 1
ATOM 3793 N N . ASN A 1 469 ? 3.919 -2.982 1.269 1.00 98.44 469 ASN A N 1
ATOM 3794 C CA . ASN A 1 469 ? 4.568 -4.269 1.089 1.00 98.44 469 ASN A CA 1
ATOM 3795 C C . ASN A 1 469 ? 5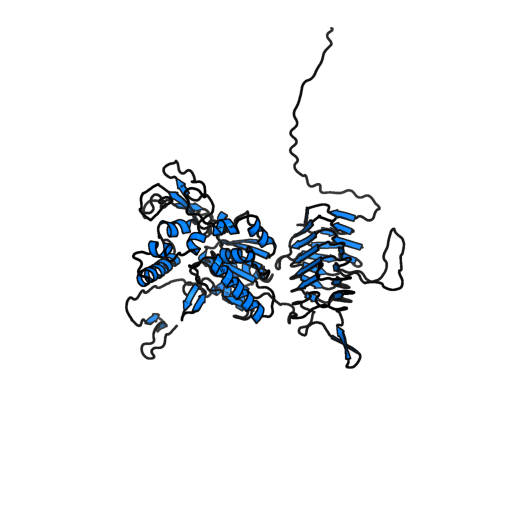.376 -4.298 -0.208 1.00 98.44 469 ASN A C 1
ATOM 3797 O O . ASN A 1 469 ? 4.915 -3.854 -1.258 1.00 98.44 469 ASN A O 1
ATOM 3801 N N . LYS A 1 470 ? 6.577 -4.870 -0.141 1.00 98.56 470 LYS A N 1
ATOM 3802 C CA . LYS A 1 470 ? 7.479 -5.041 -1.280 1.00 98.56 470 LYS A CA 1
ATOM 3803 C C . LYS A 1 470 ? 7.693 -6.516 -1.560 1.00 98.56 470 LYS A C 1
ATOM 3805 O O . LYS A 1 470 ? 8.139 -7.260 -0.689 1.00 98.56 470 LYS A O 1
ATOM 3810 N N . ILE A 1 471 ? 7.473 -6.915 -2.801 1.00 98.50 471 ILE A N 1
ATOM 3811 C CA . ILE A 1 471 ? 7.884 -8.206 -3.334 1.00 98.50 471 ILE A CA 1
ATOM 3812 C C . ILE A 1 471 ? 8.916 -7.941 -4.426 1.00 98.50 471 ILE A C 1
ATOM 3814 O O . ILE A 1 471 ? 8.648 -7.219 -5.386 1.00 98.50 471 ILE A O 1
ATOM 3818 N N . ILE A 1 472 ? 10.114 -8.493 -4.277 1.00 97.31 472 ILE A N 1
ATOM 3819 C CA . ILE A 1 472 ? 11.231 -8.267 -5.197 1.00 97.31 472 ILE A CA 1
ATOM 3820 C C . ILE A 1 472 ? 11.718 -9.582 -5.794 1.00 97.31 472 ILE A C 1
ATOM 3822 O O . ILE A 1 472 ? 11.757 -10.609 -5.118 1.00 97.31 472 ILE A O 1
ATOM 3826 N N . GLY A 1 473 ? 12.087 -9.545 -7.072 1.00 94.50 473 GLY A N 1
ATOM 3827 C CA . GLY A 1 473 ? 12.659 -10.695 -7.760 1.00 94.50 473 GLY A CA 1
ATOM 3828 C C . GLY A 1 473 ? 14.164 -10.799 -7.535 1.00 94.50 473 GLY A C 1
ATOM 3829 O O . GLY A 1 473 ? 14.880 -9.792 -7.494 1.00 94.50 473 GLY A O 1
ATOM 3830 N N . LYS A 1 474 ? 14.654 -12.029 -7.410 1.00 90.69 474 LYS A N 1
ATOM 3831 C CA . LYS A 1 474 ? 16.079 -12.340 -7.380 1.00 90.69 474 LYS A CA 1
ATOM 3832 C C . LYS A 1 474 ? 16.340 -13.672 -8.072 1.00 90.69 474 LYS A C 1
ATOM 3834 O O . LYS A 1 474 ? 16.123 -14.716 -7.473 1.00 90.69 474 LYS A O 1
ATOM 3839 N N . LEU A 1 475 ? 16.878 -13.637 -9.288 1.00 86.50 475 LEU A N 1
ATOM 3840 C CA . LEU A 1 475 ? 17.267 -14.855 -9.999 1.00 86.50 475 LEU A CA 1
ATOM 3841 C C . LEU A 1 475 ? 18.685 -15.292 -9.645 1.00 86.50 475 LEU A C 1
ATOM 3843 O O . LEU A 1 475 ? 19.666 -14.745 -10.159 1.00 86.50 475 LEU A O 1
ATOM 3847 N N . GLY A 1 476 ? 18.780 -16.314 -8.796 1.00 73.19 476 GLY A N 1
ATOM 3848 C CA . GLY A 1 476 ? 20.059 -16.871 -8.355 1.00 73.19 476 GLY A CA 1
ATOM 3849 C C . GLY A 1 476 ? 21.029 -15.820 -7.781 1.00 73.19 476 GLY A C 1
ATOM 3850 O O . GLY A 1 476 ? 20.668 -14.685 -7.482 1.00 73.19 476 GLY A O 1
ATOM 3851 N N . ASN A 1 477 ? 22.296 -16.202 -7.614 1.00 66.44 477 ASN A N 1
ATOM 3852 C CA . ASN A 1 477 ? 23.390 -15.284 -7.248 1.00 66.44 477 ASN A CA 1
ATOM 3853 C C . ASN A 1 477 ? 24.336 -15.086 -8.448 1.00 66.44 477 ASN A C 1
ATOM 3855 O O . ASN A 1 477 ? 25.557 -15.182 -8.315 1.00 66.44 477 ASN A O 1
ATOM 3859 N N . GLU A 1 478 ? 23.776 -14.950 -9.651 1.00 65.75 478 GLU A N 1
ATOM 3860 C CA . GLU A 1 478 ? 24.544 -15.022 -10.901 1.00 65.75 478 GLU A CA 1
ATOM 3861 C C . GLU A 1 478 ? 24.992 -13.652 -11.436 1.00 65.75 478 GLU A C 1
ATOM 3863 O O . GLU A 1 478 ? 25.621 -13.602 -12.489 1.00 65.75 478 GLU A O 1
ATOM 3868 N N . ASN A 1 479 ? 24.728 -12.547 -10.720 1.00 82.62 479 ASN A N 1
ATOM 3869 C CA . ASN A 1 479 ? 24.998 -11.180 -11.187 1.00 82.62 479 ASN A CA 1
ATOM 3870 C C . ASN A 1 479 ? 24.536 -10.966 -12.641 1.00 82.62 479 ASN A C 1
ATOM 3872 O O . ASN A 1 479 ? 25.345 -10.695 -13.526 1.00 82.62 479 ASN A O 1
ATOM 3876 N N . ILE A 1 480 ? 23.236 -11.128 -12.896 1.00 87.19 480 ILE A N 1
ATOM 3877 C CA . ILE A 1 480 ? 22.655 -11.059 -14.251 1.00 87.19 480 ILE A CA 1
ATOM 3878 C C . ILE A 1 480 ? 21.880 -9.768 -14.525 1.00 87.19 480 ILE A C 1
ATOM 3880 O O . ILE A 1 480 ? 21.396 -9.568 -15.636 1.00 87.19 480 ILE A O 1
ATOM 3884 N N . THR A 1 481 ? 21.742 -8.889 -13.532 1.00 91.81 481 THR A N 1
ATOM 3885 C CA . THR A 1 481 ? 20.963 -7.651 -13.657 1.00 91.81 481 THR A CA 1
ATOM 3886 C C . THR A 1 481 ? 21.890 -6.464 -13.839 1.00 91.81 481 THR A C 1
ATOM 3888 O O . THR A 1 481 ? 22.846 -6.321 -13.082 1.00 91.81 481 THR A O 1
ATOM 3891 N N . ILE A 1 482 ? 21.641 -5.616 -14.838 1.00 92.56 482 ILE A N 1
ATOM 3892 C CA . ILE A 1 482 ? 22.511 -4.468 -15.130 1.00 92.56 482 ILE A CA 1
ATOM 3893 C C . ILE A 1 482 ? 22.491 -3.506 -13.939 1.00 92.56 482 ILE A C 1
ATOM 3895 O O . ILE A 1 482 ? 21.455 -2.934 -13.611 1.00 92.56 482 ILE A O 1
ATOM 3899 N N . ALA A 1 483 ? 23.651 -3.303 -13.319 1.00 94.12 483 ALA A N 1
ATOM 3900 C CA . ALA A 1 483 ? 23.836 -2.398 -12.188 1.00 94.12 483 ALA A CA 1
ATOM 3901 C C . ALA A 1 483 ? 24.363 -1.017 -12.616 1.00 94.12 483 ALA A C 1
ATOM 3903 O O . ALA A 1 483 ? 24.178 -0.041 -11.888 1.00 94.12 483 ALA A O 1
ATOM 3904 N N . GLY A 1 484 ? 24.971 -0.920 -13.802 1.00 95.25 484 GLY A N 1
ATOM 3905 C CA . GLY A 1 484 ? 25.446 0.334 -14.379 1.00 95.25 484 GLY A CA 1
ATOM 3906 C C . GLY A 1 484 ? 26.374 0.132 -15.576 1.00 95.25 484 GLY A C 1
ATOM 3907 O O . GLY A 1 484 ? 26.469 -0.968 -16.130 1.00 95.25 484 GLY A O 1
ATOM 3908 N N . PHE A 1 485 ? 27.058 1.207 -15.975 1.00 94.88 485 PHE A N 1
ATOM 3909 C CA . PHE A 1 485 ? 27.877 1.254 -17.187 1.00 94.88 485 PHE A CA 1
ATOM 3910 C C . PHE A 1 485 ? 29.248 1.870 -16.935 1.00 94.88 485 PHE A C 1
ATOM 3912 O O . PHE A 1 485 ? 29.383 2.875 -16.246 1.00 94.88 485 PHE A O 1
ATOM 3919 N N . LYS A 1 486 ? 30.263 1.300 -17.574 1.00 94.56 486 LYS A N 1
ATOM 3920 C CA . LYS A 1 486 ? 31.580 1.894 -17.786 1.00 94.56 486 LYS A CA 1
ATOM 3921 C C . LYS A 1 486 ? 31.489 2.723 -19.059 1.00 94.56 486 LYS A C 1
ATOM 3923 O O . LYS A 1 486 ? 31.321 2.162 -20.144 1.00 94.56 486 LYS A O 1
ATOM 3928 N N . VAL A 1 487 ? 31.552 4.038 -18.928 1.00 94.19 487 VAL A N 1
ATOM 3929 C CA . VAL A 1 487 ? 31.377 4.991 -20.021 1.00 94.19 487 VAL A CA 1
ATOM 3930 C C . VAL A 1 487 ? 32.686 5.679 -20.381 1.00 94.19 487 VAL A C 1
ATOM 3932 O O . VAL A 1 487 ? 33.556 5.853 -19.532 1.00 94.19 487 VAL A O 1
ATOM 3935 N N . VAL A 1 488 ? 32.807 6.067 -21.645 1.00 91.88 488 VAL A N 1
ATOM 3936 C CA . VAL A 1 488 ? 33.861 6.948 -22.162 1.00 91.88 488 VAL A CA 1
ATOM 3937 C C . VAL A 1 488 ? 33.238 8.243 -22.666 1.00 91.88 488 VAL A C 1
ATOM 3939 O O . VAL A 1 488 ? 32.076 8.251 -23.089 1.00 91.88 488 VAL A O 1
ATOM 3942 N N . ASP A 1 489 ? 34.014 9.322 -22.646 1.00 88.19 489 ASP A N 1
ATOM 3943 C CA . ASP A 1 489 ? 33.635 10.548 -23.343 1.00 88.19 489 ASP A CA 1
ATOM 3944 C C . ASP A 1 489 ? 33.802 10.335 -24.856 1.00 88.19 489 ASP A C 1
ATOM 3946 O O . ASP A 1 489 ? 34.878 9.983 -25.349 1.00 88.19 489 ASP A O 1
ATOM 3950 N N . ALA A 1 490 ? 32.707 10.473 -25.596 1.00 84.81 490 ALA A N 1
ATOM 3951 C CA . ALA A 1 490 ? 32.678 10.279 -27.036 1.00 84.81 490 ALA A CA 1
ATOM 3952 C C . ALA A 1 490 ? 31.646 11.220 -27.656 1.00 84.81 490 ALA A C 1
ATOM 3954 O O . ALA A 1 490 ? 30.465 11.163 -27.314 1.00 84.81 490 ALA A O 1
ATOM 3955 N N . ASP A 1 491 ? 32.076 12.040 -28.618 1.00 85.06 491 ASP A N 1
ATOM 3956 C CA . ASP A 1 491 ? 31.164 12.876 -29.400 1.00 85.06 491 ASP A CA 1
ATOM 3957 C C . ASP A 1 491 ? 30.319 11.995 -30.333 1.00 85.06 491 ASP A C 1
ATOM 3959 O O . ASP A 1 491 ? 30.746 11.588 -31.417 1.00 85.06 491 ASP A O 1
ATOM 3963 N N . MET A 1 492 ? 29.111 11.684 -29.870 1.00 84.94 492 MET A N 1
ATOM 3964 C CA . MET A 1 492 ? 28.101 10.904 -30.585 1.00 84.94 492 MET A CA 1
ATOM 3965 C C . MET A 1 492 ? 26.935 11.798 -31.043 1.00 84.94 492 MET A C 1
ATOM 3967 O O . MET A 1 492 ? 25.823 11.323 -31.308 1.00 84.94 492 MET A O 1
ATOM 3971 N N . GLY A 1 493 ? 27.179 13.109 -31.162 1.00 87.31 493 GLY A N 1
ATOM 3972 C CA . GLY A 1 493 ? 26.170 14.104 -31.498 1.00 87.31 493 GLY A CA 1
ATOM 3973 C C . GLY A 1 493 ? 25.104 14.222 -30.410 1.00 87.31 493 GLY A C 1
ATOM 3974 O O . GLY A 1 493 ? 25.390 14.625 -29.293 1.00 87.31 493 GLY A O 1
ATOM 3975 N N . LYS A 1 494 ? 23.852 13.895 -30.749 1.00 86.50 494 LYS A N 1
ATOM 3976 C CA . LYS A 1 494 ? 22.708 13.976 -29.820 1.00 86.50 494 LYS A CA 1
ATOM 3977 C C . LYS A 1 494 ? 22.545 12.750 -28.913 1.00 86.50 494 LYS A C 1
ATOM 3979 O O . LYS A 1 494 ? 21.646 12.739 -28.086 1.00 86.50 494 LYS A O 1
ATOM 3984 N N . TYR A 1 495 ? 23.326 11.695 -29.136 1.00 89.31 495 TYR A N 1
ATOM 3985 C CA . TYR A 1 495 ? 23.277 10.467 -28.343 1.00 89.31 495 TYR A CA 1
ATOM 3986 C C . TYR A 1 495 ? 24.357 10.499 -27.267 1.00 89.31 495 TYR A C 1
ATOM 3988 O O . TYR A 1 495 ? 25.429 11.044 -27.512 1.00 89.31 495 TYR A O 1
ATOM 3996 N N . TRP A 1 496 ? 24.116 9.815 -26.147 1.00 90.81 496 TRP A N 1
ATOM 3997 C CA . TRP A 1 496 ? 25.117 9.605 -25.094 1.00 90.81 496 TRP A CA 1
ATOM 3998 C C . TRP A 1 496 ? 25.711 10.901 -24.538 1.00 90.81 496 TRP A C 1
ATOM 4000 O O . TRP A 1 496 ? 26.915 10.976 -24.309 1.00 90.81 496 TRP A O 1
ATOM 4010 N N . GLU A 1 497 ? 24.858 11.895 -24.278 1.00 91.56 497 GLU A N 1
ATOM 4011 C CA . GLU A 1 497 ? 25.245 13.208 -23.740 1.00 91.56 497 GLU A CA 1
ATOM 4012 C C . GLU A 1 497 ? 26.048 13.082 -22.432 1.00 91.56 497 GLU A C 1
ATOM 4014 O O . GLU A 1 497 ? 26.883 13.930 -22.143 1.00 91.56 497 GLU A O 1
ATOM 4019 N N . HIS A 1 498 ? 25.830 11.997 -21.679 1.00 92.50 498 HIS A N 1
ATOM 4020 C CA . HIS A 1 498 ? 26.439 11.728 -20.369 1.00 92.50 498 HIS A CA 1
ATOM 4021 C C . HIS A 1 498 ? 27.473 10.579 -20.386 1.00 92.50 498 HIS A C 1
ATOM 4023 O O . HIS A 1 498 ? 27.959 10.127 -19.340 1.00 92.50 498 HIS A O 1
ATOM 4029 N N . GLY A 1 499 ? 27.846 10.105 -21.579 1.00 92.81 499 GLY A N 1
ATOM 4030 C CA . GLY A 1 499 ? 28.907 9.120 -21.788 1.00 92.81 499 GLY A CA 1
ATOM 4031 C C . GLY A 1 499 ? 28.453 7.848 -22.503 1.00 92.81 499 GLY A C 1
ATOM 4032 O O . GLY A 1 499 ? 27.395 7.270 -22.236 1.00 92.81 499 GLY A O 1
ATOM 4033 N N . TYR A 1 500 ? 29.294 7.363 -23.409 1.00 92.44 500 TYR A N 1
ATOM 4034 C CA . TYR A 1 500 ? 29.016 6.185 -24.221 1.00 92.44 500 TYR A CA 1
ATOM 4035 C C . TYR A 1 500 ? 29.492 4.898 -23.525 1.00 92.44 500 TYR A C 1
ATOM 4037 O O . TYR A 1 500 ? 30.670 4.823 -23.168 1.00 92.44 500 TYR A O 1
ATOM 4045 N N . PRO A 1 501 ? 28.645 3.859 -23.350 1.00 91.38 501 PRO A N 1
ATOM 4046 C CA . PRO A 1 501 ? 29.073 2.587 -22.772 1.00 91.38 501 PRO A CA 1
ATOM 4047 C C . PRO A 1 501 ? 30.191 1.930 -23.590 1.00 91.38 501 PRO A C 1
ATOM 4049 O O . PRO A 1 501 ? 30.033 1.588 -24.767 1.00 91.38 501 PRO A O 1
ATOM 4052 N N . HIS A 1 502 ? 31.342 1.744 -22.951 1.00 85.88 502 HIS A N 1
ATOM 4053 C CA . HIS A 1 502 ? 32.555 1.266 -23.596 1.00 85.88 502 HIS A CA 1
ATOM 4054 C C . HIS A 1 502 ? 32.365 -0.149 -24.167 1.00 85.88 502 HIS A C 1
ATOM 4056 O O . HIS A 1 502 ? 32.173 -1.106 -23.425 1.00 85.88 502 HIS A O 1
ATOM 4062 N N . GLY A 1 503 ? 32.464 -0.305 -25.491 1.00 78.38 503 GLY A N 1
ATOM 4063 C CA . GLY A 1 503 ? 32.379 -1.614 -26.154 1.00 78.38 503 GLY A CA 1
ATOM 4064 C C . GLY A 1 503 ? 30.966 -2.077 -26.535 1.00 78.38 503 GLY A C 1
ATOM 4065 O O . GLY A 1 503 ? 30.811 -3.214 -26.974 1.00 78.38 503 GLY A O 1
ATOM 4066 N N . LEU A 1 504 ? 29.950 -1.211 -26.439 1.00 82.31 504 LEU A N 1
ATOM 4067 C CA . LEU A 1 504 ? 28.554 -1.535 -26.780 1.00 82.31 504 LEU A CA 1
ATOM 4068 C C . LEU A 1 504 ? 28.342 -2.008 -28.238 1.00 82.31 504 LEU A C 1
ATOM 4070 O O . LEU A 1 504 ? 27.393 -2.733 -28.528 1.00 82.31 504 LEU A O 1
ATOM 4074 N N . GLU A 1 505 ? 29.219 -1.620 -29.166 1.00 70.12 505 GLU A N 1
ATOM 4075 C CA . GLU A 1 505 ? 29.142 -1.965 -30.596 1.00 70.12 505 GLU A CA 1
ATOM 4076 C C . GLU A 1 505 ? 29.819 -3.289 -30.986 1.00 70.12 505 GLU A C 1
ATOM 4078 O O . GLU A 1 505 ? 29.745 -3.676 -32.152 1.00 70.12 505 GLU A O 1
ATOM 4083 N N . ILE A 1 506 ? 30.467 -4.000 -30.051 1.00 59.94 506 ILE A N 1
ATOM 4084 C CA . ILE A 1 506 ? 31.196 -5.251 -30.325 1.00 59.94 506 ILE A CA 1
ATOM 4085 C C . ILE A 1 506 ? 30.444 -6.425 -29.665 1.00 59.94 506 ILE A C 1
ATOM 4087 O O . ILE A 1 506 ? 30.746 -6.781 -28.528 1.00 59.94 506 ILE A O 1
ATOM 4091 N N . PRO A 1 507 ? 29.488 -7.087 -30.352 1.00 47.25 507 PRO A N 1
ATOM 4092 C CA . PRO A 1 507 ? 28.530 -7.999 -29.710 1.00 47.25 507 PRO A CA 1
ATOM 4093 C C . PRO A 1 507 ? 29.119 -9.350 -29.280 1.00 47.25 507 PRO A C 1
ATOM 4095 O O . PRO A 1 507 ? 28.412 -10.174 -28.713 1.00 47.25 507 PRO A O 1
ATOM 4098 N N . VAL A 1 508 ? 30.380 -9.626 -29.627 1.00 51.88 508 VAL A N 1
ATOM 4099 C CA . VAL A 1 508 ? 30.943 -10.988 -29.612 1.00 51.88 508 VAL A CA 1
ATOM 4100 C C . VAL A 1 508 ? 32.066 -11.152 -28.579 1.00 51.88 508 VAL A C 1
ATOM 4102 O O . VAL A 1 508 ? 32.392 -12.277 -28.213 1.00 51.88 508 VAL A O 1
ATOM 4105 N N . PHE A 1 509 ? 32.642 -10.057 -28.066 1.00 47.78 509 PHE A N 1
ATOM 4106 C CA . PHE A 1 509 ? 33.762 -10.101 -27.119 1.00 47.78 509 PHE A CA 1
ATOM 4107 C C . PHE A 1 509 ? 33.696 -8.930 -26.124 1.00 47.78 509 PHE A C 1
ATOM 4109 O O . PHE A 1 509 ? 34.350 -7.911 -26.323 1.00 47.78 509 PHE A O 1
ATOM 4116 N N . GLY A 1 510 ? 32.906 -9.065 -25.055 1.00 60.12 510 GLY A N 1
ATOM 4117 C CA . GLY A 1 510 ? 32.871 -8.102 -23.947 1.00 60.12 510 GLY A CA 1
ATOM 4118 C C . GLY A 1 510 ? 31.524 -8.044 -23.227 1.00 60.12 510 GLY A C 1
ATOM 4119 O O . GLY A 1 510 ? 30.545 -8.624 -23.683 1.00 60.12 510 GLY A O 1
ATOM 4120 N N . ASP A 1 511 ? 31.474 -7.319 -22.110 1.00 68.50 511 ASP A N 1
ATOM 4121 C CA . ASP A 1 511 ? 30.248 -7.043 -21.346 1.00 68.50 511 ASP A CA 1
ATOM 4122 C C . ASP A 1 511 ? 29.451 -5.846 -21.898 1.00 68.50 511 ASP A C 1
ATOM 4124 O O . ASP A 1 511 ? 28.518 -5.375 -21.256 1.00 68.50 511 ASP A O 1
ATOM 4128 N N . GLY A 1 512 ? 29.816 -5.325 -23.077 1.00 78.50 512 GLY A N 1
ATOM 4129 C CA . GLY A 1 512 ? 29.168 -4.162 -23.694 1.00 78.50 512 GLY A CA 1
ATOM 4130 C C . GLY A 1 512 ? 29.265 -2.884 -22.854 1.00 78.50 512 GLY A C 1
ATOM 4131 O O . GLY A 1 512 ? 28.420 -2.002 -22.992 1.00 78.50 512 GLY A O 1
ATOM 4132 N N . GLY A 1 513 ? 30.247 -2.810 -21.950 1.00 86.25 513 GLY A N 1
ATOM 4133 C CA . GLY A 1 513 ? 30.410 -1.706 -21.011 1.00 86.25 513 GLY A CA 1
ATOM 4134 C C . GLY A 1 513 ? 29.542 -1.848 -19.765 1.00 86.25 513 GLY A C 1
ATOM 4135 O O . GLY A 1 513 ? 29.646 -1.018 -18.874 1.00 86.25 513 GLY A O 1
ATOM 4136 N N . MET A 1 514 ? 28.714 -2.884 -19.658 1.00 90.69 514 MET A N 1
ATOM 4137 C CA . MET A 1 514 ? 27.823 -3.100 -18.519 1.00 90.69 514 MET A CA 1
ATOM 4138 C C . MET A 1 514 ? 28.563 -3.788 -17.376 1.00 90.69 514 MET A C 1
ATOM 4140 O O . MET A 1 514 ? 29.415 -4.646 -17.598 1.00 90.69 514 MET A O 1
ATOM 4144 N N . PHE A 1 515 ? 28.206 -3.448 -16.144 1.00 91.94 515 PHE A N 1
ATOM 4145 C CA . PHE A 1 515 ? 28.499 -4.285 -14.986 1.00 91.94 515 PHE A CA 1
ATOM 4146 C C . PHE A 1 515 ? 27.192 -4.686 -14.310 1.00 91.94 515 PHE A C 1
ATOM 4148 O O . PHE A 1 515 ? 26.184 -3.981 -14.403 1.00 91.94 515 PHE A O 1
ATOM 4155 N N . TYR A 1 516 ? 27.205 -5.842 -13.654 1.00 92.25 516 TYR A N 1
ATOM 4156 C CA . TYR A 1 516 ? 25.992 -6.516 -13.209 1.00 92.25 516 TYR A CA 1
ATOM 4157 C C . TYR A 1 516 ? 25.993 -6.772 -11.703 1.00 92.25 516 TYR A C 1
ATOM 4159 O O . TYR A 1 516 ? 27.049 -6.868 -11.074 1.00 92.25 516 TYR A O 1
ATOM 4167 N N . SER A 1 517 ? 24.796 -6.913 -11.146 1.00 93.19 517 SER A N 1
ATOM 4168 C CA . SER A 1 517 ? 24.531 -7.318 -9.770 1.00 93.19 517 SER A CA 1
ATOM 4169 C C . SER A 1 517 ? 23.396 -8.340 -9.710 1.00 93.19 517 SER A C 1
ATOM 4171 O O . SER A 1 517 ? 22.728 -8.628 -10.709 1.00 93.19 517 SER A O 1
ATOM 4173 N N . ASP A 1 518 ? 23.143 -8.859 -8.513 1.00 93.88 518 ASP A N 1
ATOM 4174 C CA . ASP A 1 518 ? 21.901 -9.559 -8.189 1.00 93.88 518 ASP A CA 1
ATOM 4175 C C . ASP A 1 518 ? 20.672 -8.681 -8.496 1.00 93.88 518 ASP A C 1
ATOM 4177 O O . ASP A 1 518 ? 20.725 -7.448 -8.394 1.00 93.88 518 ASP A O 1
ATOM 4181 N N . GLY A 1 519 ? 19.564 -9.326 -8.857 1.00 93.69 519 GLY A N 1
ATOM 4182 C CA . GLY A 1 519 ? 18.292 -8.688 -9.193 1.00 93.69 519 GLY A CA 1
ATOM 4183 C C . GLY A 1 519 ? 17.403 -9.611 -10.028 1.00 93.69 519 GLY A C 1
ATOM 4184 O O . GLY A 1 519 ? 17.642 -10.819 -10.099 1.00 93.69 519 GLY A O 1
ATOM 4185 N N . ASP A 1 520 ? 16.410 -9.032 -10.691 1.00 92.94 520 ASP A N 1
ATOM 4186 C CA . ASP A 1 520 ? 15.366 -9.753 -11.431 1.00 92.94 520 ASP A CA 1
ATOM 4187 C C . ASP A 1 520 ? 15.537 -9.703 -12.969 1.00 92.94 520 ASP A C 1
ATOM 4189 O O . ASP A 1 520 ? 14.583 -9.922 -13.710 1.00 92.94 520 ASP A O 1
ATOM 4193 N N . LYS A 1 521 ? 16.761 -9.447 -13.457 1.00 91.38 521 LYS A N 1
ATOM 4194 C CA . LYS A 1 521 ? 17.149 -9.122 -14.853 1.00 91.38 521 LYS A CA 1
ATOM 4195 C C . LYS A 1 521 ? 16.831 -7.698 -15.313 1.00 91.38 521 LYS A C 1
ATOM 4197 O O . LYS A 1 521 ? 17.415 -7.281 -16.309 1.00 91.38 521 LYS A O 1
ATOM 4202 N N . THR A 1 522 ? 15.999 -6.941 -14.601 1.00 91.38 522 THR A N 1
ATOM 4203 C CA . THR A 1 522 ? 15.667 -5.549 -14.960 1.00 91.38 522 THR A CA 1
ATOM 4204 C C . THR A 1 522 ? 16.059 -4.574 -13.853 1.00 91.38 522 THR A C 1
ATOM 4206 O O . THR A 1 522 ? 16.705 -3.556 -14.103 1.00 91.38 522 THR A O 1
ATOM 4209 N N . VAL A 1 523 ? 15.708 -4.893 -12.612 1.00 95.19 523 VAL A N 1
ATOM 4210 C CA . VAL A 1 523 ? 15.883 -4.054 -11.432 1.00 95.19 523 VAL A CA 1
ATOM 4211 C C . VAL A 1 523 ? 16.933 -4.673 -10.512 1.00 95.19 523 VAL A C 1
ATOM 4213 O O . VAL A 1 523 ? 16.745 -5.785 -10.008 1.00 95.19 523 VAL A O 1
ATOM 4216 N N . PRO A 1 524 ? 18.057 -3.974 -10.261 1.00 95.62 524 PRO A N 1
ATOM 4217 C CA . PRO A 1 524 ? 19.038 -4.416 -9.281 1.00 95.62 524 PRO A CA 1
ATOM 4218 C C . PRO A 1 524 ? 18.412 -4.605 -7.903 1.00 95.62 524 PRO A C 1
ATOM 4220 O O . PRO A 1 524 ? 17.614 -3.774 -7.461 1.00 95.62 524 PRO A O 1
ATOM 4223 N N . LEU A 1 525 ? 18.840 -5.639 -7.178 1.00 94.75 525 LEU A N 1
ATOM 4224 C CA . LEU A 1 525 ? 18.261 -5.998 -5.882 1.00 94.75 525 LEU A CA 1
ATOM 4225 C C . LEU A 1 525 ? 18.284 -4.830 -4.888 1.00 94.75 525 LEU A C 1
ATOM 4227 O O . LEU A 1 525 ? 17.310 -4.601 -4.184 1.00 94.75 525 LEU A O 1
ATOM 4231 N N . PHE A 1 526 ? 19.361 -4.041 -4.856 1.00 94.88 526 PHE A N 1
ATOM 4232 C CA . PHE A 1 526 ? 19.464 -2.877 -3.968 1.00 94.88 526 PHE A CA 1
ATOM 4233 C C . PHE A 1 526 ? 18.501 -1.736 -4.348 1.00 94.88 526 PHE A C 1
ATOM 4235 O O . PHE A 1 526 ? 18.070 -0.987 -3.471 1.00 94.88 526 PHE A O 1
ATOM 4242 N N . SER A 1 527 ? 18.147 -1.606 -5.632 1.00 97.12 527 SER A N 1
ATOM 4243 C CA . SER A 1 527 ? 17.166 -0.627 -6.110 1.00 97.12 527 SER A CA 1
ATOM 4244 C C . SER A 1 527 ? 15.742 -1.079 -5.804 1.00 97.12 527 SER A C 1
ATOM 4246 O O . SER A 1 527 ? 14.949 -0.282 -5.311 1.00 97.12 527 SER A O 1
ATOM 4248 N N . GLY A 1 528 ? 15.434 -2.363 -6.019 1.00 96.56 528 GLY A N 1
ATOM 4249 C CA . GLY A 1 528 ? 14.139 -2.945 -5.663 1.00 96.56 528 GLY A CA 1
ATOM 4250 C C . GLY A 1 528 ? 13.916 -2.999 -4.151 1.00 96.56 528 GLY A C 1
ATOM 4251 O O . GLY A 1 528 ? 12.846 -2.664 -3.654 1.00 96.56 528 GLY A O 1
ATOM 4252 N N . ARG A 1 529 ? 14.945 -3.364 -3.383 1.00 96.06 529 ARG A N 1
ATOM 4253 C CA . ARG A 1 529 ? 14.856 -3.412 -1.925 1.00 96.06 529 ARG A CA 1
ATOM 4254 C C . ARG A 1 529 ? 14.738 -2.016 -1.329 1.00 96.06 529 ARG A C 1
ATOM 4256 O O . ARG A 1 529 ? 13.826 -1.777 -0.543 1.00 96.06 529 ARG A O 1
ATOM 4263 N N . SER A 1 530 ? 15.636 -1.109 -1.727 1.00 96.25 530 SER A N 1
ATOM 4264 C CA . SER A 1 530 ? 15.719 0.275 -1.250 1.00 96.25 530 SER A CA 1
ATOM 4265 C C . SER A 1 530 ? 15.530 0.382 0.270 1.00 96.25 530 SER A C 1
ATOM 4267 O O . SER A 1 530 ? 14.463 0.751 0.760 1.00 96.25 530 SER A O 1
ATOM 4269 N N . GLU A 1 531 ? 16.573 -0.003 1.015 1.00 93.75 531 GLU A N 1
ATOM 4270 C CA . GLU A 1 531 ? 16.574 -0.145 2.488 1.00 93.75 531 GLU A CA 1
ATOM 4271 C C . GLU A 1 531 ? 16.134 1.132 3.233 1.00 93.75 531 GLU A C 1
ATOM 4273 O O . GLU A 1 531 ? 15.664 1.076 4.365 1.00 93.75 531 GLU A O 1
ATOM 4278 N N . ASN A 1 532 ? 16.273 2.303 2.606 1.00 91.94 532 ASN A N 1
ATOM 4279 C CA . ASN A 1 532 ? 15.859 3.591 3.163 1.00 91.94 532 ASN A CA 1
ATOM 4280 C C . ASN A 1 532 ? 14.359 3.891 2.983 1.00 91.94 532 ASN A C 1
ATOM 4282 O O . ASN A 1 532 ? 13.908 4.952 3.416 1.00 91.94 532 ASN A O 1
ATOM 4286 N N . ILE A 1 533 ? 13.601 3.007 2.335 1.00 95.12 533 ILE A N 1
ATOM 4287 C CA . ILE A 1 533 ? 12.145 3.070 2.209 1.00 95.12 533 ILE A CA 1
ATOM 4288 C C . ILE A 1 533 ? 11.602 1.848 2.964 1.00 95.12 533 ILE A C 1
ATOM 4290 O O . ILE A 1 533 ? 11.567 0.754 2.397 1.00 95.12 533 ILE A O 1
ATOM 4294 N N . PRO A 1 534 ? 11.237 1.974 4.247 1.00 90.94 534 PRO A N 1
ATOM 4295 C CA . PRO A 1 534 ? 10.755 0.834 5.016 1.00 90.94 534 PRO A CA 1
ATOM 4296 C C . PRO A 1 534 ? 9.437 0.309 4.433 1.00 90.94 534 PRO A C 1
ATOM 4298 O O . PRO A 1 534 ? 8.621 1.078 3.929 1.00 90.94 534 PRO A O 1
ATOM 4301 N N . ALA A 1 535 ? 9.257 -1.005 4.497 1.00 95.62 535 ALA A N 1
ATOM 4302 C CA . ALA A 1 535 ? 8.027 -1.706 4.152 1.00 95.62 535 ALA A CA 1
ATOM 4303 C C . ALA A 1 535 ? 7.612 -2.562 5.351 1.00 95.62 535 ALA A C 1
ATOM 4305 O O . ALA A 1 535 ? 8.470 -2.976 6.137 1.00 95.62 535 ALA A O 1
ATOM 4306 N N . ASP A 1 536 ? 6.321 -2.845 5.485 1.00 96.00 536 ASP A N 1
ATOM 4307 C CA . ASP A 1 536 ? 5.818 -3.790 6.469 1.00 96.00 536 ASP A CA 1
ATOM 4308 C C . ASP A 1 536 ? 6.382 -5.178 6.160 1.00 96.00 536 ASP A C 1
ATOM 4310 O O . ASP A 1 536 ? 7.029 -5.784 7.018 1.00 96.00 536 ASP A O 1
ATOM 4314 N N . TYR A 1 537 ? 6.214 -5.671 4.934 1.00 97.19 537 TYR A N 1
ATOM 4315 C CA . TYR A 1 537 ? 6.869 -6.891 4.465 1.00 97.19 537 TYR A CA 1
ATOM 4316 C C . TYR A 1 537 ? 7.789 -6.625 3.275 1.00 97.19 537 TYR A C 1
ATOM 4318 O O . TYR A 1 537 ? 7.461 -5.879 2.354 1.00 97.19 537 TYR A O 1
ATOM 4326 N N . LEU A 1 538 ? 8.942 -7.294 3.294 1.00 97.50 538 LEU A N 1
ATOM 4327 C CA . LEU A 1 538 ? 9.858 -7.422 2.169 1.00 97.50 538 LEU A CA 1
ATOM 4328 C C . LEU A 1 538 ? 10.007 -8.913 1.857 1.00 97.50 538 LEU A C 1
ATOM 4330 O O . LEU A 1 538 ? 10.588 -9.653 2.650 1.00 97.50 538 LEU A O 1
ATOM 4334 N N . ILE A 1 539 ? 9.470 -9.345 0.720 1.00 97.44 539 ILE A N 1
ATOM 4335 C CA . ILE A 1 539 ? 9.499 -10.737 0.266 1.00 97.44 539 ILE A CA 1
ATOM 4336 C C . ILE A 1 539 ? 10.408 -10.824 -0.957 1.00 97.44 539 ILE A C 1
ATOM 4338 O O . ILE A 1 539 ? 10.230 -10.087 -1.924 1.00 97.44 539 ILE A O 1
ATOM 4342 N N . GLU A 1 540 ? 11.385 -11.726 -0.921 1.00 96.44 540 GLU A N 1
ATOM 4343 C CA . GLU A 1 540 ? 12.235 -12.030 -2.074 1.00 96.44 540 GLU A CA 1
ATOM 4344 C C . GLU A 1 540 ? 11.755 -13.323 -2.733 1.00 96.44 540 GLU A C 1
ATOM 4346 O O . GLU A 1 540 ? 11.609 -14.342 -2.056 1.00 96.44 540 GLU A O 1
ATOM 4351 N N . ILE A 1 541 ? 11.517 -13.284 -4.044 1.00 94.88 541 ILE A N 1
ATOM 4352 C CA . ILE A 1 541 ? 11.051 -14.424 -4.840 1.00 94.88 541 ILE A CA 1
ATOM 4353 C C . ILE A 1 541 ? 12.088 -14.747 -5.918 1.00 94.88 541 ILE A C 1
ATOM 4355 O O . ILE A 1 541 ? 12.621 -13.847 -6.570 1.00 94.88 541 ILE A O 1
ATOM 4359 N N . ASP A 1 542 ? 12.359 -16.036 -6.128 1.00 93.94 542 ASP A N 1
ATOM 4360 C CA . ASP A 1 542 ? 13.207 -16.518 -7.225 1.00 93.94 542 ASP A CA 1
ATOM 4361 C C . ASP A 1 542 ? 12.455 -16.422 -8.561 1.00 93.94 542 ASP A C 1
ATOM 4363 O O . ASP A 1 542 ? 11.847 -17.378 -9.035 1.00 93.94 542 ASP A O 1
ATOM 4367 N N . SER A 1 543 ? 12.430 -15.216 -9.127 1.00 92.50 543 SER A N 1
ATOM 4368 C CA . SER A 1 543 ? 11.732 -14.883 -10.369 1.00 92.50 543 SER A CA 1
ATOM 4369 C C . SER A 1 543 ? 12.472 -13.779 -11.113 1.00 92.50 543 SER A C 1
ATOM 4371 O O . SER A 1 543 ? 13.064 -12.890 -10.493 1.00 92.50 543 SER A O 1
ATOM 4373 N N . ASP A 1 544 ? 12.399 -13.795 -12.448 1.00 91.50 544 ASP A N 1
ATOM 4374 C CA . ASP A 1 544 ? 12.677 -12.573 -13.203 1.00 91.50 544 ASP A CA 1
ATOM 4375 C C . ASP A 1 544 ? 11.521 -11.586 -13.099 1.00 91.50 544 ASP A C 1
ATOM 4377 O O . ASP A 1 544 ? 10.409 -11.919 -12.689 1.00 91.50 544 ASP A O 1
ATOM 4381 N N . HIS A 1 545 ? 11.825 -10.361 -13.512 1.00 92.94 545 HIS A N 1
ATOM 4382 C CA . HIS A 1 545 ? 10.959 -9.207 -13.446 1.00 92.94 545 HIS A CA 1
ATOM 4383 C C . HIS A 1 545 ? 9.605 -9.464 -14.103 1.00 92.94 545 HIS A C 1
ATOM 4385 O O . HIS A 1 545 ? 8.568 -9.156 -13.534 1.00 92.94 545 HIS A O 1
ATOM 4391 N N . HIS A 1 546 ? 9.609 -10.070 -15.292 1.00 88.81 546 HIS A N 1
ATOM 4392 C CA . HIS A 1 546 ? 8.389 -10.304 -16.053 1.00 88.81 546 HIS A CA 1
ATOM 4393 C C . HIS A 1 546 ? 7.469 -11.316 -15.370 1.00 88.81 546 HIS A C 1
ATOM 4395 O O . HIS A 1 546 ? 6.269 -11.092 -15.310 1.00 88.81 546 HIS A O 1
ATOM 4401 N N . ASN A 1 547 ? 8.010 -12.405 -14.821 1.00 91.25 547 ASN A N 1
ATOM 4402 C CA . ASN A 1 547 ? 7.184 -13.450 -14.217 1.00 91.25 547 ASN A CA 1
ATOM 4403 C C . ASN A 1 547 ? 6.699 -13.115 -12.796 1.00 91.25 547 ASN A C 1
ATOM 4405 O O . ASN A 1 547 ? 5.847 -13.832 -12.271 1.00 91.25 547 ASN A O 1
ATOM 4409 N N . LEU A 1 548 ? 7.165 -12.013 -12.188 1.00 94.56 548 LEU A N 1
ATOM 4410 C CA . LEU A 1 548 ? 6.824 -11.648 -10.809 1.00 94.56 548 LEU A CA 1
ATOM 4411 C C . LEU A 1 548 ? 5.318 -11.634 -10.506 1.00 94.56 548 LEU A C 1
ATOM 4413 O O . LEU A 1 548 ? 4.957 -12.185 -9.471 1.00 94.56 548 LEU A O 1
ATOM 4417 N N . PRO A 1 549 ? 4.417 -11.075 -11.343 1.00 95.69 549 PRO A N 1
ATOM 4418 C CA . PRO A 1 549 ? 2.982 -11.128 -11.060 1.00 95.69 549 PRO A CA 1
ATOM 4419 C C . PRO A 1 549 ? 2.442 -12.554 -10.918 1.00 95.69 549 PRO A C 1
ATOM 4421 O O . PRO A 1 549 ? 1.638 -12.806 -10.028 1.00 95.69 549 PRO A O 1
ATOM 4424 N N . THR A 1 550 ? 2.923 -13.493 -11.738 1.00 94.38 550 THR A N 1
ATOM 4425 C CA . THR A 1 550 ? 2.549 -14.910 -11.629 1.00 94.38 550 THR A CA 1
ATOM 4426 C C . THR A 1 550 ? 3.183 -15.555 -10.396 1.00 94.38 550 THR A C 1
ATOM 4428 O O . THR A 1 550 ? 2.486 -16.176 -9.600 1.00 94.38 550 THR A O 1
ATOM 4431 N N . GLU A 1 551 ? 4.496 -15.403 -10.205 1.00 94.69 551 GLU A N 1
ATOM 4432 C CA . GLU A 1 551 ? 5.213 -16.076 -9.111 1.00 94.69 551 GLU A CA 1
ATOM 4433 C C . GLU A 1 551 ? 4.816 -15.545 -7.724 1.00 94.69 551 GLU A C 1
ATOM 4435 O O . GLU A 1 551 ? 4.845 -16.284 -6.744 1.00 94.69 551 GLU A O 1
ATOM 4440 N N . ALA A 1 552 ? 4.397 -14.281 -7.633 1.00 96.62 552 ALA A N 1
ATOM 4441 C CA . ALA A 1 552 ? 3.999 -13.640 -6.384 1.00 96.62 552 ALA A CA 1
ATOM 4442 C C . ALA A 1 552 ? 2.517 -13.825 -6.022 1.00 96.62 552 ALA A C 1
ATOM 4444 O O . ALA A 1 552 ? 2.109 -13.351 -4.963 1.00 96.62 552 ALA A O 1
ATOM 4445 N N . GLN A 1 553 ? 1.696 -14.476 -6.855 1.00 95.94 553 GLN A N 1
ATOM 4446 C CA . GLN A 1 553 ? 0.231 -14.454 -6.707 1.00 95.94 553 GLN A CA 1
ATOM 4447 C C . GLN A 1 553 ? -0.272 -14.887 -5.321 1.00 95.94 553 GLN A C 1
ATOM 4449 O O . GLN A 1 553 ? -1.151 -14.249 -4.739 1.00 95.94 553 GLN A O 1
ATOM 4454 N N . ARG A 1 554 ? 0.356 -15.907 -4.729 1.00 95.31 554 ARG A N 1
ATOM 4455 C CA . ARG A 1 554 ? -0.003 -16.398 -3.392 1.00 95.31 554 ARG A CA 1
ATOM 4456 C C . ARG A 1 554 ? 0.442 -15.472 -2.277 1.00 95.31 554 ARG A C 1
ATOM 4458 O O . ARG A 1 554 ? -0.291 -15.309 -1.308 1.00 95.31 554 ARG A O 1
ATOM 4465 N N . ASP A 1 555 ? 1.629 -14.890 -2.406 1.00 97.31 555 ASP A N 1
ATOM 4466 C CA . ASP A 1 555 ? 2.157 -13.919 -1.450 1.00 97.31 555 ASP A CA 1
ATOM 4467 C C . ASP A 1 555 ? 1.318 -12.640 -1.461 1.00 97.31 555 ASP A C 1
ATOM 4469 O O . ASP A 1 555 ? 0.962 -12.136 -0.400 1.00 97.31 555 ASP A O 1
ATOM 4473 N N . VAL A 1 556 ? 0.918 -12.170 -2.646 1.00 98.00 556 VAL A N 1
ATOM 4474 C CA . VAL A 1 556 ? -0.007 -11.042 -2.810 1.00 98.00 556 VAL A CA 1
ATOM 4475 C C . VAL A 1 556 ? -1.328 -11.317 -2.088 1.00 98.00 556 VAL A C 1
ATOM 4477 O O . VAL A 1 556 ? -1.754 -10.506 -1.269 1.00 98.00 556 VAL A O 1
ATOM 4480 N N . LEU A 1 557 ? -1.968 -12.461 -2.342 1.00 96.50 557 LEU A N 1
ATOM 4481 C CA . LEU A 1 557 ? -3.242 -12.802 -1.699 1.00 96.50 557 LEU A CA 1
ATOM 4482 C C . LEU A 1 557 ? -3.118 -13.010 -0.192 1.00 96.50 557 LEU A C 1
ATOM 4484 O O . LEU A 1 557 ? -4.008 -12.599 0.552 1.00 96.50 557 LEU A O 1
ATOM 4488 N N . GLU A 1 558 ? -2.022 -13.606 0.276 1.00 96.50 558 GLU A N 1
ATOM 4489 C CA . GLU A 1 558 ? -1.772 -13.768 1.706 1.00 96.50 558 GLU A CA 1
ATOM 4490 C C . GLU A 1 558 ? -1.612 -12.418 2.408 1.00 96.50 558 GLU A C 1
ATOM 4492 O O . GLU A 1 558 ? -2.165 -12.241 3.490 1.00 96.50 558 GLU A O 1
ATOM 4497 N N . LEU A 1 559 ? -0.895 -11.468 1.798 1.00 97.25 559 LEU A N 1
ATOM 4498 C CA . LEU A 1 559 ? -0.751 -10.115 2.333 1.00 97.25 559 LEU A CA 1
ATOM 4499 C C . LEU A 1 559 ? -2.109 -9.411 2.411 1.00 97.25 559 LEU A C 1
ATOM 4501 O O . LEU A 1 559 ? -2.499 -8.973 3.487 1.00 97.25 559 LEU A O 1
ATOM 4505 N N . LEU A 1 560 ? -2.866 -9.399 1.309 1.00 96.06 560 LEU A N 1
ATOM 4506 C CA . LEU A 1 560 ? -4.122 -8.650 1.240 1.00 96.06 560 LEU A CA 1
ATOM 4507 C C . LEU A 1 560 ? -5.253 -9.265 2.074 1.00 96.06 560 LEU A C 1
ATOM 4509 O O . LEU A 1 560 ? -6.094 -8.545 2.606 1.00 96.06 560 LEU A O 1
ATOM 4513 N N . THR A 1 561 ? -5.304 -10.596 2.186 1.00 93.00 561 THR A N 1
ATOM 4514 C CA . THR A 1 561 ? -6.462 -11.306 2.765 1.00 93.00 561 THR A CA 1
ATOM 4515 C C . THR A 1 561 ? -6.154 -12.072 4.051 1.00 93.00 561 THR A C 1
ATOM 4517 O O . THR A 1 561 ? -7.072 -12.602 4.685 1.00 93.00 561 THR A O 1
ATOM 4520 N N . GLY A 1 562 ? -4.876 -12.199 4.422 1.00 92.56 562 GLY A N 1
ATOM 4521 C CA . GLY A 1 562 ? -4.419 -13.061 5.516 1.00 92.56 562 GLY A CA 1
ATOM 4522 C C . GLY A 1 562 ? -4.542 -14.560 5.216 1.00 92.56 562 GLY A C 1
ATOM 4523 O O . GLY A 1 562 ? -4.271 -15.388 6.086 1.00 92.56 562 GLY A O 1
ATOM 4524 N N . LYS A 1 563 ? -4.970 -14.940 4.003 1.00 91.50 563 LYS A N 1
ATOM 4525 C CA . LYS A 1 563 ? -5.149 -16.330 3.572 1.00 91.50 563 LYS A CA 1
ATOM 4526 C C . LYS A 1 563 ? -4.267 -16.612 2.367 1.00 91.50 563 LYS A C 1
ATOM 4528 O O . LYS A 1 563 ? -4.432 -16.009 1.313 1.00 91.50 563 LYS A O 1
ATOM 4533 N N . ARG A 1 564 ? -3.352 -17.568 2.516 1.00 93.25 564 ARG A N 1
ATOM 4534 C CA . ARG A 1 564 ? -2.523 -18.046 1.409 1.00 93.25 564 ARG A CA 1
ATOM 4535 C C . ARG A 1 564 ? -3.284 -19.119 0.617 1.00 93.25 564 ARG A C 1
ATOM 4537 O O . ARG A 1 564 ? -3.674 -20.112 1.234 1.00 93.25 564 ARG A O 1
ATOM 4544 N N . PRO A 1 565 ? -3.464 -18.974 -0.707 1.00 90.44 565 PRO A N 1
ATOM 4545 C CA . PRO A 1 565 ? -4.049 -20.029 -1.532 1.00 90.44 565 PRO A CA 1
ATOM 4546 C C . PRO A 1 565 ? -3.244 -21.335 -1.465 1.00 90.44 565 PRO A C 1
ATOM 4548 O O . PRO A 1 565 ? -2.015 -21.324 -1.289 1.00 90.44 565 PRO A O 1
ATOM 4551 N N . GLU A 1 566 ? -3.936 -22.473 -1.567 1.00 87.88 566 GLU A N 1
ATOM 4552 C CA . GLU A 1 566 ? -3.308 -23.803 -1.572 1.00 87.88 566 GLU A CA 1
ATOM 4553 C C . GLU A 1 566 ? -2.726 -24.158 -2.946 1.00 87.88 566 GLU A C 1
ATOM 4555 O O . GLU A 1 566 ? -1.641 -24.740 -3.015 1.00 87.88 566 GLU A O 1
ATOM 4560 N N . GLU A 1 567 ? -3.428 -23.771 -4.010 1.00 83.50 567 GLU A N 1
ATOM 4561 C CA . GLU A 1 567 ? -3.057 -24.003 -5.406 1.00 83.50 567 GLU A CA 1
ATOM 4562 C C . GLU A 1 567 ? -2.517 -22.713 -6.053 1.00 83.50 567 GLU A C 1
ATOM 4564 O O . GLU A 1 567 ? -2.466 -21.663 -5.414 1.00 83.50 567 GLU A O 1
ATOM 4569 N N . GLU A 1 568 ? -2.009 -22.828 -7.282 1.00 84.31 568 GLU A N 1
ATOM 4570 C CA . GLU A 1 568 ? -1.472 -21.714 -8.072 1.00 84.31 568 GLU A CA 1
ATOM 4571 C C . GLU A 1 568 ? -2.033 -21.779 -9.484 1.00 84.31 568 GLU A C 1
ATOM 4573 O O . GLU A 1 568 ? -1.878 -22.803 -10.159 1.00 84.31 568 GLU A O 1
ATOM 4578 N N . ASN A 1 569 ? -2.579 -20.668 -9.967 1.00 81.19 569 ASN A N 1
ATOM 4579 C CA . ASN A 1 569 ? -2.914 -20.535 -11.372 1.00 81.19 569 ASN A CA 1
ATOM 4580 C C . ASN A 1 569 ? -1.638 -20.375 -12.220 1.00 81.19 569 ASN A C 1
ATOM 4582 O O . ASN A 1 569 ? -0.801 -19.502 -11.977 1.00 81.19 569 ASN A O 1
ATOM 4586 N N . ARG A 1 570 ? -1.440 -21.257 -13.206 1.00 84.69 570 ARG A N 1
ATOM 4587 C CA . ARG A 1 570 ? -0.291 -21.217 -14.137 1.00 84.69 570 ARG A CA 1
ATOM 4588 C C . ARG A 1 570 ? -0.705 -21.477 -15.584 1.00 84.69 570 ARG A C 1
ATOM 4590 O O . ARG A 1 570 ? 0.126 -21.861 -16.413 1.00 84.69 570 ARG A O 1
ATOM 4597 N N . ASP A 1 571 ? -1.982 -21.278 -15.888 1.00 72.19 571 ASP A N 1
ATOM 4598 C CA . ASP A 1 571 ? -2.569 -21.688 -17.161 1.00 72.19 571 ASP A CA 1
ATOM 4599 C C . ASP A 1 571 ? -2.195 -20.744 -18.315 1.00 72.19 571 ASP A C 1
ATOM 4601 O O . ASP A 1 571 ? -2.097 -21.182 -19.464 1.00 72.19 571 ASP A O 1
ATOM 4605 N N . ASN A 1 572 ? -1.874 -19.479 -18.020 1.00 67.06 572 ASN A N 1
ATOM 4606 C CA . ASN A 1 572 ? -1.683 -18.426 -19.024 1.00 67.06 572 ASN A CA 1
ATOM 4607 C C . ASN A 1 572 ? -0.209 -18.074 -19.302 1.00 67.06 572 ASN A C 1
ATOM 4609 O O . ASN A 1 572 ? 0.140 -16.926 -19.566 1.00 67.06 572 ASN A O 1
ATOM 4613 N N . LEU A 1 573 ? 0.693 -19.061 -19.276 1.00 67.12 573 LEU A N 1
ATOM 4614 C CA . LEU A 1 573 ? 2.107 -18.838 -19.605 1.00 67.12 573 LEU A CA 1
ATOM 4615 C C . LEU A 1 573 ? 2.346 -18.852 -21.123 1.00 67.12 573 LEU A C 1
ATOM 4617 O O . LEU A 1 573 ? 2.391 -19.915 -21.756 1.00 67.12 573 LEU A O 1
ATOM 4621 N N . ILE A 1 574 ? 2.576 -17.677 -21.717 1.00 68.56 574 ILE A N 1
ATOM 4622 C CA . ILE A 1 574 ? 2.957 -17.570 -23.130 1.00 68.56 574 ILE A CA 1
ATOM 4623 C C . ILE A 1 574 ? 4.367 -18.118 -23.334 1.00 68.56 574 ILE A C 1
ATOM 4625 O O . ILE A 1 574 ? 5.366 -17.527 -22.934 1.00 68.56 574 ILE A O 1
ATOM 4629 N N . LYS A 1 575 ? 4.456 -19.251 -24.031 1.00 66.44 575 LYS A N 1
ATOM 4630 C CA . LYS A 1 575 ? 5.742 -19.900 -24.336 1.00 66.44 575 LYS A CA 1
ATOM 4631 C C . LYS A 1 575 ? 6.392 -19.380 -25.612 1.00 66.44 575 LYS A C 1
ATOM 4633 O O . LYS A 1 575 ? 7.608 -19.443 -25.743 1.00 66.44 575 LYS A O 1
ATOM 4638 N N . ASN A 1 576 ? 5.586 -18.933 -26.575 1.00 69.62 576 ASN A N 1
ATOM 4639 C CA . ASN A 1 576 ? 6.047 -18.520 -27.897 1.00 69.62 576 ASN A CA 1
ATOM 4640 C C . ASN A 1 576 ? 5.220 -17.336 -28.398 1.00 69.62 576 ASN A C 1
ATOM 4642 O O . ASN A 1 576 ? 3.998 -17.354 -28.282 1.00 69.62 576 ASN A O 1
ATOM 4646 N N . ILE A 1 577 ? 5.883 -16.359 -29.017 1.00 71.69 577 ILE A N 1
ATOM 4647 C CA . ILE A 1 577 ? 5.240 -15.189 -29.623 1.00 71.69 577 ILE A CA 1
ATOM 4648 C C . ILE A 1 577 ? 5.622 -15.117 -31.101 1.00 71.69 577 ILE A C 1
ATOM 4650 O O . ILE A 1 577 ? 6.792 -15.274 -31.456 1.00 71.69 577 ILE A O 1
ATOM 4654 N N . LEU A 1 578 ? 4.636 -14.858 -31.962 1.00 74.00 578 LEU A N 1
ATOM 4655 C CA . LEU A 1 578 ? 4.829 -14.603 -33.388 1.00 74.00 578 LEU A CA 1
ATOM 4656 C C . LEU A 1 578 ? 4.423 -13.162 -33.712 1.00 74.00 578 LEU A C 1
ATOM 4658 O O . LEU A 1 578 ? 3.245 -12.821 -33.655 1.00 74.00 578 LEU A O 1
ATOM 4662 N N . PHE A 1 579 ? 5.391 -12.336 -34.109 1.00 71.31 579 PHE A N 1
ATOM 4663 C CA . PHE A 1 579 ? 5.134 -10.979 -34.593 1.00 71.31 579 PHE A CA 1
ATOM 4664 C C . PHE A 1 579 ? 5.108 -10.938 -36.121 1.00 71.31 579 PHE A C 1
ATOM 4666 O O . PHE A 1 579 ? 6.066 -11.348 -36.777 1.00 71.31 579 PHE A O 1
ATOM 4673 N N . VAL A 1 580 ? 4.024 -10.399 -36.686 1.00 71.12 580 VAL A N 1
ATOM 4674 C CA . VAL A 1 580 ? 3.875 -10.165 -38.128 1.00 71.12 580 VAL A CA 1
ATOM 4675 C C . VAL A 1 580 ? 3.533 -8.694 -38.350 1.00 71.12 580 VAL A C 1
ATOM 4677 O O . VAL A 1 580 ? 2.410 -8.269 -38.100 1.00 71.12 580 VAL A O 1
ATOM 4680 N N . SER A 1 581 ? 4.500 -7.905 -38.819 1.00 66.44 581 SER A N 1
ATOM 4681 C CA . SER A 1 581 ? 4.264 -6.514 -39.223 1.00 66.44 581 SER A CA 1
ATOM 4682 C C . SER A 1 581 ? 3.802 -6.465 -40.675 1.00 66.44 581 SER A C 1
ATOM 4684 O O . SER A 1 581 ? 4.466 -7.008 -41.561 1.00 66.44 581 SER A O 1
ATOM 4686 N N . VAL A 1 582 ? 2.684 -5.791 -40.932 1.00 69.00 582 VAL A N 1
ATOM 4687 C CA . VAL A 1 582 ? 2.124 -5.622 -42.276 1.00 69.00 582 VAL A CA 1
ATOM 4688 C C . VAL A 1 582 ? 2.005 -4.148 -42.643 1.00 69.00 582 VAL A C 1
ATOM 4690 O O . VAL A 1 582 ? 1.473 -3.351 -41.882 1.00 69.00 582 VAL A O 1
ATOM 4693 N N . PHE A 1 583 ? 2.497 -3.795 -43.833 1.00 58.56 583 PHE A N 1
ATOM 4694 C CA . PHE A 1 583 ? 2.589 -2.415 -44.325 1.00 58.56 583 PHE A CA 1
ATOM 4695 C C . PHE A 1 583 ? 1.729 -2.217 -45.587 1.00 58.56 583 PHE A C 1
ATOM 4697 O O . PHE A 1 583 ? 2.253 -2.039 -46.683 1.00 58.56 583 PHE A O 1
ATOM 4704 N N . SER A 1 584 ? 0.405 -2.345 -45.455 1.00 56.84 584 SER A N 1
ATOM 4705 C CA . SER A 1 584 ? -0.654 -2.021 -46.441 1.00 56.84 584 SER A CA 1
ATOM 4706 C C . SER A 1 584 ? -2.003 -2.464 -45.843 1.00 56.84 584 SER A C 1
ATOM 4708 O O . SER A 1 584 ? -1.968 -3.286 -44.928 1.00 56.84 584 SER A O 1
ATOM 4710 N N . PRO A 1 585 ? -3.191 -2.030 -46.318 1.00 67.69 585 PRO A N 1
ATOM 4711 C CA . PRO A 1 585 ? -4.434 -2.721 -45.973 1.00 67.69 585 PRO A CA 1
ATOM 4712 C C . PRO A 1 585 ? -4.385 -4.165 -46.493 1.00 67.69 585 PRO A C 1
ATOM 4714 O O . PRO A 1 585 ? -4.676 -4.441 -47.656 1.00 67.69 585 PRO A O 1
ATOM 4717 N N . VAL A 1 586 ? -3.975 -5.083 -45.623 1.00 75.56 586 VAL A N 1
ATOM 4718 C CA . VAL A 1 586 ? -4.002 -6.525 -45.843 1.00 75.56 586 VAL A CA 1
ATOM 4719 C C . VAL A 1 586 ? -4.801 -7.165 -44.727 1.00 75.56 586 VAL A C 1
ATOM 4721 O O . VAL A 1 586 ? -4.589 -6.893 -43.548 1.00 75.56 586 VAL A O 1
ATOM 4724 N N . ASP A 1 587 ? -5.725 -8.030 -45.117 1.00 81.50 587 ASP A N 1
ATOM 4725 C CA . ASP A 1 587 ? -6.437 -8.867 -44.173 1.00 81.50 587 ASP A CA 1
ATOM 4726 C C . ASP A 1 587 ? -5.575 -10.106 -43.893 1.00 81.50 587 ASP A C 1
ATOM 4728 O O . ASP A 1 587 ? -5.236 -10.862 -44.806 1.00 81.50 587 ASP A O 1
ATOM 4732 N N . LEU A 1 588 ? -5.190 -10.299 -42.632 1.00 80.56 588 LEU A N 1
ATOM 4733 C CA . LEU A 1 588 ? -4.421 -11.457 -42.183 1.00 80.56 588 LEU A CA 1
ATOM 4734 C C . LEU A 1 588 ? -5.335 -12.469 -41.493 1.00 80.56 588 LEU A C 1
ATOM 4736 O O . LEU A 1 588 ? -6.201 -12.099 -40.700 1.00 80.56 588 LEU A O 1
ATOM 4740 N N . GLN A 1 589 ? -5.080 -13.748 -41.757 1.00 88.31 589 GLN A N 1
ATOM 4741 C CA . GLN A 1 589 ? -5.627 -14.870 -41.007 1.00 88.31 589 GLN A CA 1
ATOM 4742 C C . GLN A 1 589 ? -4.489 -15.847 -40.720 1.00 88.31 589 GLN A C 1
ATOM 4744 O O . GLN A 1 589 ? -3.795 -16.292 -41.635 1.00 88.31 589 GLN A O 1
ATOM 4749 N N . ILE A 1 590 ? -4.294 -16.176 -39.450 1.00 86.25 590 ILE A N 1
ATOM 4750 C CA . ILE A 1 590 ? -3.334 -17.178 -38.995 1.00 86.25 590 ILE A CA 1
ATOM 4751 C C . ILE A 1 590 ? -4.135 -18.434 -38.668 1.00 86.25 590 ILE A C 1
ATOM 4753 O O . ILE A 1 590 ? -5.143 -18.369 -37.970 1.00 86.25 590 ILE A O 1
ATOM 4757 N N . THR A 1 591 ? -3.706 -19.574 -39.205 1.00 88.12 591 THR A N 1
ATOM 4758 C CA . THR A 1 591 ? -4.333 -20.878 -38.955 1.00 88.12 591 THR A CA 1
ATOM 4759 C C . THR A 1 591 ? -3.337 -21.776 -38.239 1.00 88.12 591 THR A C 1
ATOM 4761 O O . THR A 1 591 ? -2.238 -22.009 -38.745 1.00 88.12 591 THR A O 1
ATOM 4764 N N . ALA A 1 592 ? -3.710 -22.266 -37.063 1.00 86.25 592 ALA A N 1
ATOM 4765 C CA . ALA A 1 592 ? -2.931 -23.230 -36.307 1.00 86.25 592 ALA A CA 1
ATOM 4766 C C . ALA A 1 592 ? -3.029 -24.638 -36.935 1.00 86.25 592 ALA A C 1
ATOM 4768 O O . ALA A 1 592 ? -3.969 -24.922 -37.684 1.00 86.25 592 ALA A O 1
ATOM 4769 N N . PRO A 1 593 ? -2.076 -25.552 -36.653 1.00 88.56 593 PRO A N 1
ATOM 4770 C CA . PRO A 1 593 ? -2.097 -26.913 -37.202 1.00 88.56 593 PRO A CA 1
ATOM 4771 C C . PRO A 1 593 ? -3.352 -27.731 -36.860 1.00 88.56 593 PRO A C 1
ATOM 4773 O O . PRO A 1 593 ? -3.678 -28.674 -37.576 1.00 88.56 593 PRO A O 1
ATOM 4776 N N . ASP A 1 594 ? -4.047 -27.379 -35.778 1.00 89.31 594 ASP A N 1
ATOM 4777 C CA . ASP A 1 594 ? -5.314 -27.979 -35.342 1.00 89.31 594 ASP A CA 1
ATOM 4778 C C . ASP A 1 594 ? -6.551 -27.393 -36.056 1.00 89.31 594 ASP A C 1
ATOM 4780 O O . ASP A 1 594 ? -7.668 -27.863 -35.845 1.00 89.31 594 ASP A O 1
ATOM 4784 N N . GLY A 1 595 ? -6.358 -26.406 -36.936 1.00 88.81 595 GLY A N 1
ATOM 4785 C CA . GLY A 1 595 ? -7.413 -25.741 -37.696 1.00 88.81 595 GLY A CA 1
ATOM 4786 C C . GLY A 1 595 ? -8.032 -24.529 -36.998 1.00 88.81 595 GLY A C 1
ATOM 4787 O O . GLY A 1 595 ? -8.902 -23.890 -37.597 1.00 88.81 595 GLY A O 1
ATOM 4788 N N . ASN A 1 596 ? -7.589 -24.176 -35.786 1.00 88.00 596 ASN A N 1
ATOM 4789 C CA . ASN A 1 596 ? -8.014 -22.943 -35.128 1.00 88.00 596 ASN A CA 1
ATOM 4790 C C . ASN A 1 596 ? -7.501 -21.724 -35.902 1.00 88.00 596 ASN A C 1
ATOM 4792 O O . ASN A 1 596 ? -6.400 -21.739 -36.457 1.00 88.00 596 ASN A O 1
ATOM 4796 N N . ARG A 1 597 ? -8.320 -20.673 -35.985 1.00 87.38 597 ARG A N 1
ATOM 4797 C CA . ARG A 1 597 ? -8.055 -19.494 -36.820 1.00 87.38 597 ARG A CA 1
ATOM 4798 C C . ARG A 1 597 ? -8.185 -18.219 -36.001 1.00 87.38 597 ARG A C 1
ATOM 4800 O O . ARG A 1 597 ? -9.188 -18.050 -35.322 1.00 87.38 597 ARG A O 1
ATOM 4807 N N . ILE A 1 598 ? -7.213 -17.324 -36.151 1.00 87.19 598 ILE A N 1
ATOM 4808 C CA . ILE A 1 598 ? -7.217 -15.965 -35.598 1.00 87.19 598 ILE A CA 1
ATOM 4809 C C . ILE A 1 598 ? -6.999 -14.952 -36.729 1.00 87.19 598 ILE A C 1
ATOM 4811 O O . ILE A 1 598 ? -6.315 -15.245 -37.715 1.00 87.19 598 ILE A O 1
ATOM 4815 N N . GLY A 1 599 ? -7.588 -13.764 -36.617 1.00 83.50 599 GLY A N 1
ATOM 4816 C CA . GLY A 1 599 ? -7.585 -12.734 -37.659 1.00 83.50 599 GLY A CA 1
ATOM 4817 C C . GLY A 1 599 ? -8.890 -12.699 -38.454 1.00 83.50 599 GLY A C 1
ATOM 4818 O O . GLY A 1 599 ? -9.906 -13.242 -38.031 1.00 83.50 599 GLY A O 1
ATOM 4819 N N . LYS A 1 600 ? -8.906 -12.027 -39.606 1.00 84.62 600 LYS A N 1
ATOM 4820 C CA . LYS A 1 600 ? -10.155 -11.800 -40.345 1.00 84.62 600 LYS A CA 1
ATOM 4821 C C . LYS A 1 600 ? -10.676 -13.094 -40.963 1.00 84.62 600 LYS A C 1
ATOM 4823 O O . LYS A 1 600 ? -9.954 -13.791 -41.673 1.00 84.62 600 LYS A O 1
ATOM 4828 N N . ASP A 1 601 ? -11.944 -13.407 -40.741 1.00 86.44 601 ASP A N 1
ATOM 4829 C CA . ASP A 1 601 ? -12.663 -14.392 -41.530 1.00 86.44 601 ASP A CA 1
ATOM 4830 C C . ASP A 1 601 ? -12.954 -13.797 -42.912 1.00 86.44 601 ASP A C 1
ATOM 4832 O O . ASP A 1 601 ? -13.702 -12.832 -43.061 1.00 86.44 601 ASP A O 1
ATOM 4836 N N . PHE A 1 602 ? -12.338 -14.356 -43.953 1.00 87.12 602 PHE A N 1
ATOM 4837 C CA . PHE A 1 602 ? -12.488 -13.839 -45.314 1.00 87.12 602 PHE A CA 1
ATOM 4838 C C . PHE A 1 602 ? -13.881 -14.070 -45.922 1.00 87.12 602 PHE A C 1
ATOM 4840 O O . PHE A 1 602 ? -14.187 -13.478 -46.956 1.00 87.12 602 PHE A O 1
ATOM 4847 N N . ALA A 1 603 ? -14.715 -14.923 -45.322 1.00 85.81 603 ALA A N 1
ATOM 4848 C CA . ALA A 1 603 ? -16.076 -15.183 -45.777 1.00 85.81 603 ALA A CA 1
ATOM 4849 C C . ALA A 1 603 ? -17.095 -14.250 -45.110 1.00 85.81 603 ALA A C 1
ATOM 4851 O O . ALA A 1 603 ? -17.997 -13.760 -45.790 1.00 85.81 603 ALA A O 1
ATOM 4852 N N . THR A 1 604 ? -16.965 -13.999 -43.804 1.00 87.06 604 THR A N 1
ATOM 4853 C CA . THR A 1 604 ? -17.914 -13.157 -43.049 1.00 87.06 604 THR A CA 1
ATOM 4854 C C . THR A 1 604 ? -17.432 -11.719 -42.867 1.00 87.06 604 THR A C 1
ATOM 4856 O O . THR A 1 604 ? -18.241 -10.816 -42.670 1.00 87.06 604 THR A O 1
ATOM 4859 N N . GLY A 1 605 ? -16.122 -11.484 -42.964 1.00 81.25 605 GLY A N 1
ATOM 4860 C CA . GLY A 1 605 ? -15.479 -10.213 -42.641 1.00 81.25 605 GLY A CA 1
ATOM 4861 C C . GLY A 1 605 ? -15.289 -9.975 -41.140 1.00 81.25 605 GLY A C 1
ATOM 4862 O O . GLY A 1 605 ? -14.738 -8.938 -40.775 1.00 81.25 605 GLY A O 1
ATOM 4863 N N . GLU A 1 606 ? -15.726 -10.902 -40.283 1.00 85.44 606 GLU A N 1
ATOM 4864 C CA . GLU A 1 606 ? -15.578 -10.813 -38.827 1.00 85.44 606 GLU A CA 1
ATOM 4865 C C . GLU A 1 606 ? -14.129 -11.072 -38.395 1.00 85.44 606 GLU A C 1
ATOM 4867 O O . GLU A 1 606 ? -13.373 -11.743 -39.092 1.00 85.44 606 GLU A O 1
ATOM 4872 N N . ILE A 1 607 ? -13.725 -10.549 -37.236 1.00 79.19 607 ILE A N 1
ATOM 4873 C CA . ILE A 1 607 ? -12.420 -10.860 -36.638 1.00 79.19 607 ILE A CA 1
ATOM 4874 C C . ILE A 1 607 ? -12.581 -12.075 -35.719 1.00 79.19 607 ILE A C 1
ATOM 4876 O O . ILE A 1 607 ? -13.321 -12.017 -34.738 1.00 79.19 607 ILE A O 1
ATOM 4880 N N . LEU A 1 608 ? -11.874 -13.157 -36.038 1.00 80.56 608 LEU A N 1
ATOM 4881 C CA . LEU A 1 608 ? -11.720 -14.340 -35.195 1.00 80.56 608 LEU A CA 1
ATOM 4882 C C . LEU A 1 608 ? -10.636 -14.051 -34.146 1.00 80.56 608 LEU A C 1
ATOM 4884 O O . LEU A 1 608 ? -9.558 -13.576 -34.517 1.00 80.56 608 LEU A O 1
ATOM 4888 N N . ASN A 1 609 ? -10.925 -14.317 -32.868 1.00 68.12 609 ASN A N 1
ATOM 4889 C CA . ASN A 1 609 ? -9.967 -14.226 -31.758 1.00 68.12 609 ASN A CA 1
ATOM 4890 C C . ASN A 1 609 ? -9.588 -15.618 -31.270 1.00 68.12 609 ASN A C 1
ATOM 4892 O O . ASN A 1 609 ? -10.522 -16.445 -31.138 1.00 68.12 609 ASN A O 1
#

Foldseek 3Di:
DDDDDDDDDDDDDDDDDDDDDDDDDDDDDDDDQDEAEFPAEDEDPEEDEFAGEYEDAAHHEYEYEFQYEYEYEAEYEYEFPAEYEYHYFLQGAYEYYYDDDNGEYAYEFENAGEYAHERHEQAAYKDDLDFDDDPNDTDPPPDDRDIGANYHYDHLGAAHAACYEQEHTQEHYEHAEYDPVRAHAHANYEYYHHNQAPYHYNHYDLARHQEQYHDVALVHFAFDDDPPDTPGGRRYHDHYDHPNYHNDPQDAFAEEEFEAAPQWDDDPNDIDGRPAQCLQVQLQVLVVVVPDDEPARYYYQGDDLLDDLLVSLVVVVVVLVVNCVRNVNQAHEYEAAALRLLSVLSLLLDPPNSLHYAEYEYFAYLLQAWQVLQCCQQPVDQDDDPSSVVVLVVLQVVCVVVPHPDSNCCCVVVPSVSSLLRHGQAFFEFALVVVRHTDGPPPLHSDNVSSVVSLDPSRLVSCVSHQYEAEFEWAPFPQQAFRHFYFYDDCPPRGPSSGQGPQLPPPPDDPSRTGGGTGQNTHHPCSRPVVSRDHSYYHYDNHHSSNRSQRCSQVVCCRRNVDGDPDGRDPPRDPDHDDDDDDDPDWDWDADPVGQIATADPVPRDGRD

Radius of gyration: 30.69 Å; chains: 1; bounding box: 113×47×100 Å

Secondary structure (DSSP, 8-state):
-------------------------------S--EEEE-SEEEE-S-EEE-SEEEE-TT-EEEEETT-EEEE-SEEEEEESSEEEEE--SSS-EEEEE-STT-EEEEEE-TT-EEEEESEEEES--B-S--EEETTEEE---S--PPBPSEEE-TT-EEEEES-EEES-SEEEEEEE-BTTB-EEEES-EEES-SSEEEEEEE--TT-B-TT-B-SSTT-SPEEEETTEEEEESSEES--B--S--SSTT--PPEEEE--TT-EEEETTEEEE-TTT-TTHHHHHHHHHTT--BTTTEEE----TTS-HHHHHHHHHHHHHHHHHHHT-S-EEEEEETHHHHHHHHHHHSSS--S-EEEEEEES--TT--THHHHHHHH----SSHHHHHHHHHHHHHHHHTT-SSHHHHHHHTT-HHHHTTS-SS--EEETTTTTEEP-TTTTS---HHHHHHTSHHHHGGGGGSEEEEEEE--TTS--EEEEEEEE----TTS-TT-EETTTT-TTSS-TTEEEESBSSSSBHHHHH-TTS--SEEEEES--TTTHHHHTHHHHHHHHHS---SS---TT-----------SS---EEE-TTS-EEEE-TTT-PEE-